Protein AF-0000000077553748 (afdb_homodimer)

Structure (mmCIF, N/CA/C/O backbone):
data_AF-0000000077553748-model_v1
#
loop_
_entity.id
_entity.type
_entity.pdbx_description
1 polymer '(pine wood nematode) hypothetical protein'
#
loop_
_atom_site.group_PDB
_atom_site.id
_atom_site.type_symbol
_atom_site.label_atom_id
_atom_site.label_alt_id
_atom_site.label_comp_id
_atom_site.label_asym_id
_atom_site.label_entity_id
_atom_site.label_seq_id
_atom_site.pdbx_PDB_ins_code
_atom_site.Cartn_x
_atom_site.Cartn_y
_atom_site.Cartn_z
_atom_site.occupancy
_atom_site.B_iso_or_equiv
_atom_site.auth_seq_id
_atom_site.auth_comp_id
_atom_site.auth_asym_id
_atom_site.auth_atom_id
_atom_site.pdbx_PDB_model_num
ATOM 1 N N . MET A 1 1 ? 9.398 33.5 -36.344 1 28.72 1 MET A N 1
ATOM 2 C CA . MET A 1 1 ? 8.984 33.25 -34.969 1 28.72 1 MET A CA 1
ATOM 3 C C . MET A 1 1 ? 9 31.734 -34.688 1 28.72 1 MET A C 1
ATOM 5 O O . MET A 1 1 ? 8.164 31 -35.188 1 28.72 1 MET A O 1
ATOM 9 N N . ASN A 1 2 ? 10.195 31.047 -34.375 1 30.33 2 ASN A N 1
ATOM 10 C CA . ASN A 1 2 ? 10.672 29.672 -34.406 1 30.33 2 ASN A CA 1
ATOM 11 C C . ASN A 1 2 ? 10.164 28.875 -33.188 1 30.33 2 ASN A C 1
ATOM 13 O O . ASN A 1 2 ? 10.5 29.188 -32.062 1 30.33 2 ASN A O 1
ATOM 17 N N . THR A 1 3 ? 8.93 28.266 -33.25 1 31.52 3 THR A N 1
ATOM 18 C CA . THR A 1 3 ? 8.219 27.453 -32.281 1 31.52 3 THR A CA 1
ATOM 19 C C . THR A 1 3 ? 9.031 26.219 -31.906 1 31.52 3 THR A C 1
ATOM 21 O O . THR A 1 3 ? 9.203 25.312 -32.719 1 31.52 3 THR A O 1
ATOM 24 N N . LYS A 1 4 ? 10.086 26.234 -31.047 1 33.62 4 LYS A N 1
ATOM 25 C CA . LYS A 1 4 ? 10.859 25.094 -30.578 1 33.62 4 LYS A CA 1
ATOM 26 C C . LYS A 1 4 ? 9.984 24.141 -29.781 1 33.62 4 LYS A C 1
ATOM 28 O O . LYS A 1 4 ? 9.391 24.531 -28.766 1 33.62 4 LYS A O 1
ATOM 33 N N . LEU A 1 5 ? 9.461 23.031 -30.359 1 33.09 5 LEU A N 1
ATOM 34 C CA . LEU A 1 5 ? 8.734 21.891 -29.812 1 33.09 5 LEU A CA 1
ATOM 35 C C . LEU A 1 5 ? 9.547 21.203 -28.719 1 33.09 5 LEU A C 1
ATOM 37 O O . LEU A 1 5 ? 10.664 20.75 -28.953 1 33.09 5 LEU A O 1
ATOM 41 N N . PHE A 1 6 ? 9.469 21.578 -27.484 1 36.97 6 PHE A N 1
ATOM 42 C CA . PHE A 1 6 ? 10.078 20.906 -26.344 1 36.97 6 PHE A CA 1
ATOM 43 C C . PHE A 1 6 ? 9.594 19.469 -26.25 1 36.97 6 PHE A C 1
ATOM 45 O O . PHE A 1 6 ? 8.406 19.219 -26.062 1 36.97 6 PHE A O 1
ATOM 52 N N . ILE A 1 7 ? 10.281 18.469 -26.844 1 31.3 7 ILE A N 1
ATOM 53 C CA . ILE A 1 7 ? 10.094 17.016 -26.781 1 31.3 7 ILE A CA 1
ATOM 54 C C . ILE A 1 7 ? 10.289 16.547 -25.344 1 31.3 7 ILE A C 1
ATOM 56 O O . ILE A 1 7 ? 11.352 16.75 -24.75 1 31.3 7 ILE A O 1
ATOM 60 N N . PHE A 1 8 ? 9.25 16.484 -24.484 1 34.19 8 PHE A N 1
ATOM 61 C CA . PHE A 1 8 ? 9.188 15.852 -23.172 1 34.19 8 PHE A CA 1
ATOM 62 C C . PHE A 1 8 ? 9.641 14.398 -23.266 1 34.19 8 PHE A C 1
ATOM 64 O O . PHE A 1 8 ? 8.969 13.57 -23.875 1 34.19 8 PHE A O 1
ATOM 71 N N . LEU A 1 9 ? 10.93 14.094 -23.125 1 29.2 9 LEU A N 1
ATOM 72 C CA . LEU A 1 9 ? 11.523 12.766 -23.016 1 29.2 9 LEU A CA 1
ATOM 73 C C . LEU A 1 9 ? 11.023 12.055 -21.766 1 29.2 9 LEU A C 1
ATOM 75 O O . LEU A 1 9 ? 11.32 12.484 -20.641 1 29.2 9 LEU A O 1
ATOM 79 N N . PHE A 1 10 ? 9.828 11.461 -21.734 1 34.25 10 PHE A N 1
ATOM 80 C CA . PHE A 1 10 ? 9.359 10.477 -20.766 1 34.25 10 PHE A CA 1
ATOM 81 C C . PHE A 1 10 ? 10.398 9.383 -20.547 1 34.25 10 PHE A C 1
ATOM 83 O O . PHE A 1 10 ? 10.641 8.57 -21.453 1 34.25 10 PHE A O 1
ATOM 90 N N . LEU A 1 11 ? 11.414 9.672 -19.828 1 30.89 11 LEU A N 1
ATOM 91 C CA . LEU A 1 11 ? 12.297 8.594 -19.391 1 30.89 11 LEU A CA 1
ATOM 92 C C . LEU A 1 11 ? 11.523 7.492 -18.688 1 30.89 11 LEU A C 1
ATOM 94 O O . LEU A 1 11 ? 11.031 7.695 -17.578 1 30.89 11 LEU A O 1
ATOM 98 N N . CYS A 1 12 ? 10.734 6.68 -19.344 1 32.47 12 CYS A N 1
ATOM 99 C CA . CYS A 1 12 ? 10.281 5.375 -18.875 1 32.47 12 CYS A CA 1
ATOM 100 C C . CYS A 1 12 ? 11.422 4.617 -18.203 1 32.47 12 CYS A C 1
ATOM 102 O O . CYS A 1 12 ? 12.43 4.301 -18.844 1 32.47 12 CYS A O 1
ATOM 104 N N . LEU A 1 13 ? 11.633 4.973 -17 1 35.5 13 LEU A N 1
ATOM 105 C CA . LEU A 1 13 ? 12.484 4.031 -16.281 1 35.5 13 LEU A CA 1
ATOM 106 C C . LEU A 1 13 ? 12.109 2.594 -16.609 1 35.5 13 LEU A C 1
ATOM 108 O O . LEU A 1 13 ? 11.086 2.086 -16.141 1 35.5 13 LEU A O 1
ATOM 112 N N . SER A 1 14 ? 12.258 2.262 -17.828 1 33.38 14 SER A N 1
ATOM 113 C CA . SER A 1 14 ? 12.305 0.847 -18.188 1 33.38 14 SER A CA 1
ATOM 114 C C . SER A 1 14 ? 13.289 0.09 -17.297 1 33.38 14 SER A C 1
ATOM 116 O O . SER A 1 14 ? 14.492 0.371 -17.328 1 33.38 14 SER A O 1
ATOM 118 N N . CYS A 1 15 ? 12.906 -0.281 -16.094 1 35.41 15 CYS A N 1
ATOM 119 C CA . CYS A 1 15 ? 13.68 -1.382 -15.531 1 35.41 15 CYS A CA 1
ATOM 120 C C . CYS A 1 15 ? 13.969 -2.439 -16.594 1 35.41 15 CYS A C 1
ATOM 122 O O . CYS A 1 15 ? 13.086 -3.209 -16.953 1 35.41 15 CYS A O 1
ATOM 124 N N . THR A 1 16 ? 14.82 -2.029 -17.547 1 36.72 16 THR A N 1
ATOM 125 C CA . THR A 1 16 ? 15.312 -3.051 -18.469 1 36.72 16 THR A CA 1
ATOM 126 C C . THR A 1 16 ? 16.047 -4.148 -17.703 1 36.72 16 THR A C 1
ATOM 128 O O . THR A 1 16 ? 17.141 -3.922 -17.188 1 36.72 16 THR A O 1
ATOM 131 N N . ILE A 1 17 ? 15.398 -5.039 -17.062 1 35.12 17 ILE A N 1
ATOM 132 C CA . ILE A 1 17 ? 15.992 -6.316 -16.688 1 35.12 17 ILE A CA 1
ATOM 133 C C . ILE A 1 17 ? 16.609 -6.984 -17.922 1 35.12 17 ILE A C 1
ATOM 135 O O . ILE A 1 17 ? 15.898 -7.324 -18.859 1 35.12 17 ILE A O 1
ATOM 139 N N . SER A 1 18 ? 17.812 -6.531 -18.328 1 33.94 18 SER A N 1
ATOM 140 C CA . SER A 1 18 ? 18.547 -7.289 -19.328 1 33.94 18 SER A CA 1
ATOM 141 C C . SER A 1 18 ? 18.797 -8.719 -18.875 1 33.94 18 SER A C 1
ATOM 143 O O . SER A 1 18 ? 19.719 -8.977 -18.078 1 33.94 18 SER A O 1
ATOM 145 N N . GLY A 1 19 ? 17.859 -9.461 -18.531 1 33.28 19 GLY A N 1
ATOM 146 C CA . GLY A 1 19 ? 18.141 -10.883 -18.406 1 33.28 19 GLY A CA 1
ATOM 147 C C . GLY A 1 19 ? 18.688 -11.5 -19.672 1 33.28 19 GLY A C 1
ATOM 148 O O . GLY A 1 19 ? 18.234 -11.195 -20.781 1 33.28 19 GLY A O 1
ATOM 149 N N . SER A 1 20 ? 20.047 -11.789 -19.734 1 35.53 20 SER A N 1
ATOM 150 C CA . SER A 1 20 ? 20.547 -12.711 -20.734 1 35.53 20 SER A CA 1
ATOM 151 C C . SER A 1 20 ? 19.531 -13.797 -21.062 1 35.53 20 SER A C 1
ATOM 153 O O . SER A 1 20 ? 19.047 -14.484 -20.156 1 35.53 20 SER A O 1
ATOM 155 N N . LEU A 1 21 ? 18.828 -13.586 -22.141 1 36.28 21 LEU A N 1
ATOM 156 C CA . LEU A 1 21 ? 18.062 -14.664 -22.75 1 36.28 21 LEU A CA 1
ATOM 157 C C . LEU A 1 21 ? 18.953 -15.891 -22.969 1 36.28 21 LEU A C 1
ATOM 159 O O . LEU A 1 21 ? 19.672 -15.969 -23.969 1 36.28 21 LEU A O 1
ATOM 163 N N . GLU A 1 22 ? 19.781 -16.312 -22.047 1 37.59 22 GLU A N 1
ATOM 164 C CA . GLU A 1 22 ? 20.234 -17.672 -22.344 1 37.59 22 GLU A CA 1
ATOM 165 C C . GLU A 1 22 ? 19.094 -18.516 -22.938 1 37.59 22 GLU A C 1
ATOM 167 O O . GLU A 1 22 ? 17.984 -18.531 -22.406 1 37.59 22 GLU A O 1
ATOM 172 N N . LEU A 1 23 ? 19.156 -18.719 -24.172 1 35 23 LEU A N 1
ATOM 173 C CA . LEU A 1 23 ? 18.375 -19.75 -24.859 1 35 23 LEU A CA 1
ATOM 174 C C . LEU A 1 23 ? 18.25 -21 -24 1 35 23 LEU A C 1
ATOM 176 O O . LEU A 1 23 ? 19.219 -21.75 -23.859 1 35 23 LEU A O 1
ATOM 180 N N . ALA A 1 24 ? 17.531 -20.922 -22.906 1 39.31 24 ALA A N 1
ATOM 181 C CA . ALA A 1 24 ? 17.203 -22.203 -22.281 1 39.31 24 ALA A CA 1
ATOM 182 C C . ALA A 1 24 ? 16.938 -23.281 -23.328 1 39.31 24 ALA A C 1
ATOM 184 O O . ALA A 1 24 ? 16.219 -23.047 -24.297 1 39.31 24 ALA A O 1
ATOM 185 N N . SER A 1 25 ? 17.797 -24.188 -23.547 1 41.03 25 SER A N 1
ATOM 186 C CA . SER A 1 25 ? 17.5 -25.375 -24.328 1 41.03 25 SER A CA 1
ATOM 187 C C . SER A 1 25 ? 16.047 -25.797 -24.156 1 41.03 25 SER A C 1
ATOM 189 O O . SER A 1 25 ? 15.453 -25.609 -23.094 1 41.03 25 SER A O 1
ATOM 191 N N . ASN A 1 26 ? 15.234 -25.969 -25.25 1 45.41 26 ASN A N 1
ATOM 192 C CA . ASN A 1 26 ? 13.883 -26.453 -25.484 1 45.41 26 ASN A CA 1
ATOM 193 C C . ASN A 1 26 ? 13.492 -27.516 -24.453 1 45.41 26 ASN A C 1
ATOM 195 O O . ASN A 1 26 ? 12.312 -27.812 -24.281 1 45.41 26 ASN A O 1
ATOM 199 N N . ASP A 1 27 ? 14.523 -28.188 -23.797 1 49.06 27 ASP A N 1
ATOM 200 C CA . ASP A 1 27 ? 14.227 -29.391 -23.047 1 49.06 27 ASP A CA 1
ATOM 201 C C . ASP A 1 27 ? 14.156 -29.109 -21.547 1 49.06 27 ASP A C 1
ATOM 203 O O . ASP A 1 27 ? 14.047 -30.031 -20.734 1 49.06 27 ASP A O 1
ATOM 207 N N . ASP A 1 28 ? 14.484 -28 -21.078 1 58.56 28 ASP A N 1
ATOM 208 C CA . ASP A 1 28 ? 14.555 -27.859 -19.625 1 58.56 28 ASP A CA 1
ATOM 209 C C . ASP A 1 28 ? 13.164 -27.781 -19.016 1 58.56 28 ASP A C 1
ATOM 211 O O . ASP A 1 28 ? 12.258 -27.188 -19.594 1 58.56 28 ASP A O 1
ATOM 215 N N . PRO A 1 29 ? 12.945 -28.656 -18.016 1 66.25 29 PRO A N 1
ATOM 216 C CA . PRO A 1 29 ? 11.633 -28.703 -17.359 1 66.25 29 PRO A CA 1
ATOM 217 C C . PRO A 1 29 ? 11.141 -27.328 -16.938 1 66.25 29 PRO A C 1
ATOM 219 O O . PRO A 1 29 ? 11.906 -26.531 -16.375 1 66.25 29 PRO A O 1
ATOM 222 N N . VAL A 1 30 ? 10.016 -27 -17.531 1 85.31 30 VAL A N 1
ATOM 223 C CA . VAL A 1 30 ? 9.359 -25.719 -17.266 1 85.31 30 VAL A CA 1
ATOM 224 C C . VAL A 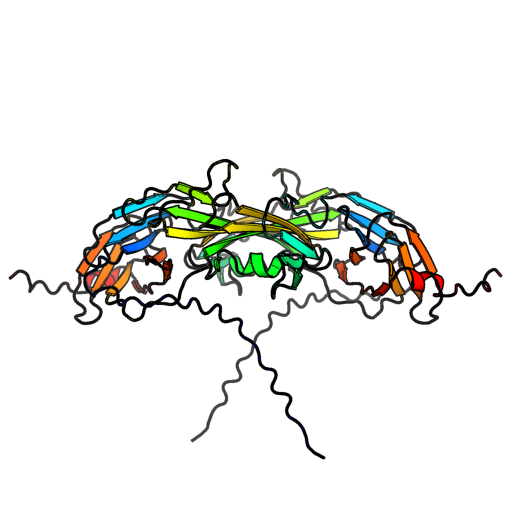1 30 ? 8.398 -25.875 -16.078 1 85.31 30 VAL A C 1
ATOM 226 O O . VAL A 1 30 ? 7.516 -26.734 -16.094 1 85.31 30 VAL A O 1
ATOM 229 N N . THR A 1 31 ? 8.688 -25.25 -15 1 92.06 31 THR A N 1
ATOM 230 C CA . THR A 1 31 ? 7.836 -25.328 -13.82 1 92.06 31 THR A CA 1
ATOM 231 C C . THR A 1 31 ? 6.727 -24.281 -13.883 1 92.06 31 THR A C 1
ATOM 233 O O . THR A 1 31 ? 6.996 -23.094 -14.117 1 92.06 31 THR A O 1
ATOM 236 N N . MET A 1 32 ? 5.523 -24.781 -13.727 1 94.81 32 MET A N 1
ATOM 237 C CA . MET A 1 32 ? 4.355 -23.906 -13.648 1 94.81 32 MET A CA 1
ATOM 238 C C . MET A 1 32 ? 3.793 -23.891 -12.234 1 94.81 32 MET A C 1
ATOM 240 O O . MET A 1 32 ? 3.719 -24.922 -11.57 1 94.81 32 MET A O 1
ATOM 244 N N . LEU A 1 33 ? 3.408 -22.719 -11.812 1 94.75 33 LEU A N 1
ATOM 245 C CA . LEU A 1 33 ? 2.773 -22.562 -10.516 1 94.75 33 LEU A CA 1
ATOM 246 C C . LEU A 1 33 ? 1.265 -22.406 -10.656 1 94.75 33 LEU A C 1
ATOM 248 O O . LEU A 1 33 ? 0.799 -21.594 -11.469 1 94.75 33 LEU A O 1
ATOM 252 N N . VAL A 1 34 ? 0.547 -23.203 -9.883 1 94.88 34 VAL A N 1
ATOM 253 C CA . VAL A 1 34 ? -0.91 -23.125 -9.852 1 94.88 34 VAL A CA 1
ATOM 254 C C . VAL A 1 34 ? -1.371 -22.547 -8.516 1 94.88 34 VAL A C 1
ATOM 256 O O . VAL A 1 34 ? -1.124 -23.141 -7.461 1 94.88 34 VAL A O 1
ATOM 259 N N . SER A 1 35 ? -1.965 -21.422 -8.578 1 93.38 35 SER A N 1
ATOM 260 C CA . SER A 1 35 ? -2.545 -20.828 -7.383 1 93.38 35 SER A CA 1
ATOM 261 C C . SER A 1 35 ? -4.027 -21.156 -7.262 1 93.38 35 SER A C 1
ATOM 263 O O . SER A 1 35 ? -4.793 -20.969 -8.211 1 93.38 35 SER A O 1
ATOM 265 N N . THR A 1 36 ? -4.395 -21.625 -6.09 1 93.5 36 THR A N 1
ATOM 266 C CA . THR A 1 36 ? -5.793 -21.984 -5.883 1 93.5 36 THR A CA 1
ATOM 267 C C . THR A 1 36 ? -6.41 -21.125 -4.785 1 93.5 36 THR A C 1
ATOM 269 O O . THR A 1 36 ? -5.695 -20.5 -3.992 1 93.5 36 THR A O 1
ATOM 272 N N . LEU A 1 37 ? -7.684 -21.094 -4.762 1 91.38 37 LEU A N 1
ATOM 273 C CA . LEU A 1 37 ? -8.453 -20.203 -3.895 1 91.38 37 LEU A CA 1
ATOM 274 C C . LEU A 1 37 ? -8.148 -20.484 -2.426 1 91.38 37 LEU A C 1
ATOM 276 O O . LEU A 1 37 ? -8.133 -19.562 -1.604 1 91.38 37 LEU A O 1
ATOM 280 N N . ASP A 1 38 ? -7.891 -21.703 -2.096 1 91.38 38 ASP A N 1
ATOM 281 C CA . ASP A 1 38 ? -7.688 -22.094 -0.706 1 91.38 38 ASP A CA 1
ATOM 282 C C . ASP A 1 38 ? -6.297 -21.688 -0.218 1 91.38 38 ASP A C 1
ATOM 284 O O . ASP A 1 38 ? -5.941 -21.938 0.937 1 91.38 38 ASP A O 1
ATOM 288 N N . GLY A 1 39 ? -5.465 -21.156 -1.096 1 92.88 39 GLY A N 1
ATOM 289 C CA . GLY A 1 39 ? -4.219 -20.562 -0.641 1 92.88 39 GLY A CA 1
ATOM 290 C C . GLY A 1 39 ? -3 -21.391 -1 1 92.88 39 GLY A C 1
ATOM 291 O O . GLY A 1 39 ? -1.886 -21.078 -0.568 1 92.88 39 GLY A O 1
ATOM 292 N N . TYR A 1 40 ? -3.238 -22.422 -1.783 1 93.44 40 TYR A N 1
ATOM 293 C CA . TYR A 1 40 ? -2.09 -23.219 -2.188 1 93.44 40 TYR A CA 1
ATOM 294 C C . TYR A 1 40 ? -1.414 -22.625 -3.416 1 93.44 40 TYR A C 1
ATOM 296 O O . TYR A 1 40 ? -2.088 -22.141 -4.332 1 93.44 40 TYR A O 1
ATOM 304 N N . LEU A 1 41 ? -0.128 -22.688 -3.371 1 93.19 41 LEU A N 1
ATOM 305 C CA . LEU A 1 41 ? 0.729 -22.531 -4.543 1 93.19 41 LEU A CA 1
ATOM 306 C C . LEU A 1 41 ? 1.43 -23.844 -4.875 1 93.19 41 LEU A C 1
ATOM 308 O O . LEU A 1 41 ? 2.33 -24.266 -4.152 1 93.19 41 LEU A O 1
ATOM 312 N N . THR A 1 42 ? 1.006 -24.469 -5.934 1 95.44 42 THR A N 1
ATOM 313 C 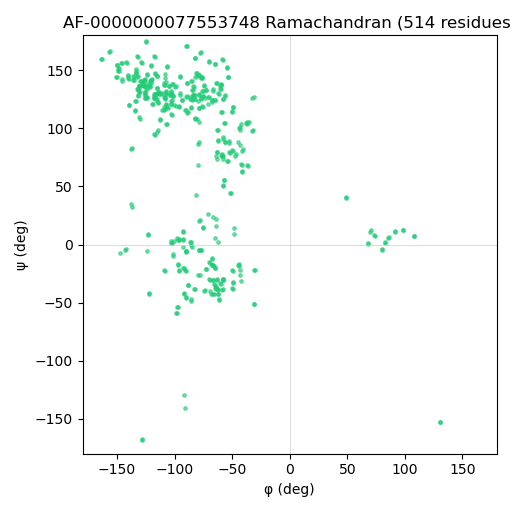CA . THR A 1 42 ? 1.511 -25.797 -6.293 1 95.44 42 THR A CA 1
ATOM 314 C C . THR A 1 42 ? 2.412 -25.719 -7.52 1 95.44 42 THR A C 1
ATOM 316 O O . THR A 1 42 ? 2.021 -25.156 -8.547 1 95.44 42 THR A O 1
ATOM 319 N N . ALA A 1 43 ? 3.562 -26.219 -7.367 1 95.62 43 ALA A N 1
ATOM 320 C CA . ALA A 1 43 ? 4.477 -26.297 -8.508 1 95.62 43 ALA A CA 1
ATOM 321 C C . ALA A 1 43 ? 4.285 -27.609 -9.273 1 95.62 43 ALA A C 1
ATOM 323 O O . ALA A 1 43 ? 4.324 -28.688 -8.688 1 95.62 43 ALA A O 1
ATOM 324 N N . VAL A 1 44 ? 4.086 -27.469 -10.586 1 95.81 44 VAL A N 1
ATOM 325 C CA . VAL A 1 44 ? 3.873 -28.625 -11.445 1 95.81 44 VAL A CA 1
ATOM 326 C C . VAL A 1 44 ? 4.758 -28.531 -12.688 1 95.81 44 VAL A C 1
ATOM 328 O O . VAL A 1 44 ? 5.059 -27.422 -13.148 1 95.81 44 VAL A O 1
ATOM 331 N N . ASP A 1 45 ? 5.199 -29.656 -13.086 1 94.5 45 ASP A N 1
ATOM 332 C CA . ASP A 1 45 ? 5.84 -29.688 -14.398 1 94.5 45 ASP A CA 1
ATOM 333 C C . ASP A 1 45 ? 4.844 -29.359 -15.508 1 94.5 45 ASP A C 1
ATOM 335 O O . ASP A 1 45 ? 3.818 -30.016 -15.656 1 94.5 45 ASP A O 1
ATOM 339 N N . ALA A 1 46 ? 5.125 -28.391 -16.297 1 93.19 46 ALA A N 1
ATOM 340 C CA . ALA A 1 46 ? 4.164 -27.891 -17.266 1 93.19 46 ALA A CA 1
ATOM 341 C C . ALA A 1 46 ? 3.869 -28.922 -18.344 1 93.19 46 ALA A C 1
ATOM 343 O O . ALA A 1 46 ? 2.762 -28.969 -18.891 1 93.19 46 ALA A O 1
ATOM 344 N N . LYS A 1 47 ? 4.82 -29.734 -18.641 1 92.12 47 LYS A N 1
ATOM 345 C CA . LYS A 1 47 ? 4.684 -30.703 -19.719 1 92.12 47 LYS A CA 1
ATOM 346 C C . LYS A 1 47 ? 3.941 -31.953 -19.25 1 92.12 47 LYS A C 1
ATOM 348 O O . LYS A 1 47 ? 3.088 -32.469 -19.953 1 92.12 47 LYS A O 1
ATOM 353 N N . THR A 1 48 ? 4.191 -32.375 -18.047 1 93.69 48 THR A N 1
ATOM 354 C CA . THR A 1 48 ? 3.693 -33.656 -17.609 1 93.69 48 THR A CA 1
ATOM 355 C C . THR A 1 48 ? 2.568 -33.5 -16.594 1 93.69 48 THR A C 1
ATOM 357 O O . THR A 1 48 ? 1.809 -34.438 -16.344 1 93.69 48 THR A O 1
ATOM 360 N N . GLY A 1 49 ? 2.555 -32.375 -15.969 1 94.25 49 GLY A N 1
ATOM 361 C CA . GLY A 1 49 ? 1.555 -32.156 -14.93 1 94.25 49 GLY A CA 1
ATOM 362 C C . GLY A 1 49 ? 1.966 -32.75 -13.586 1 94.25 49 GLY A C 1
ATOM 363 O O . GLY A 1 49 ? 1.218 -32.656 -12.609 1 94.25 49 GLY A O 1
ATOM 364 N N . ARG A 1 50 ? 3.123 -33.312 -13.523 1 94.94 50 ARG A N 1
ATOM 365 C CA . ARG A 1 50 ? 3.594 -33.875 -12.266 1 94.94 50 ARG A CA 1
ATOM 366 C C . ARG A 1 50 ? 3.838 -32.812 -11.227 1 94.94 50 ARG A C 1
ATOM 368 O O . ARG A 1 50 ? 4.484 -31.797 -11.516 1 94.94 50 ARG A O 1
ATOM 375 N N . GLU A 1 51 ? 3.344 -33 -10 1 95.31 51 GLU A N 1
ATOM 376 C CA . GLU A 1 51 ? 3.525 -32.062 -8.914 1 95.31 51 GLU A CA 1
ATOM 377 C C . GLU A 1 51 ? 4.938 -32.125 -8.344 1 95.31 51 GLU A C 1
ATOM 379 O O . GLU A 1 51 ? 5.445 -33.219 -8.062 1 95.31 51 GLU A O 1
ATOM 384 N N . LYS A 1 52 ? 5.551 -31.078 -8.172 1 93.5 52 LYS A N 1
ATOM 385 C CA . LYS A 1 52 ? 6.891 -30.984 -7.598 1 93.5 52 LYS A CA 1
ATOM 386 C C . LYS A 1 52 ? 6.828 -30.656 -6.109 1 93.5 52 LYS A C 1
ATOM 388 O O . LYS A 1 52 ? 7.414 -31.344 -5.285 1 93.5 52 LYS A O 1
ATOM 393 N N . TRP A 1 53 ? 6.176 -29.641 -5.742 1 93 53 TRP A N 1
ATOM 394 C CA . TRP A 1 53 ? 6.012 -29.203 -4.359 1 93 53 TRP A CA 1
ATOM 395 C C . TRP A 1 53 ? 4.762 -28.328 -4.211 1 93 53 TRP A C 1
ATOM 397 O O . TRP A 1 53 ? 4.164 -27.922 -5.207 1 93 53 TRP A O 1
ATOM 407 N N . ARG A 1 54 ? 4.391 -28.141 -2.986 1 92.81 54 ARG A N 1
ATOM 408 C CA . ARG A 1 54 ? 3.254 -27.281 -2.646 1 92.81 54 ARG A CA 1
ATOM 409 C C . ARG A 1 54 ? 3.584 -26.375 -1.465 1 92.81 54 ARG A C 1
ATOM 411 O O . ARG A 1 54 ? 4.281 -26.797 -0.536 1 92.81 54 ARG A O 1
ATOM 418 N N . TYR A 1 55 ? 3.094 -25.266 -1.619 1 90.56 55 TYR A N 1
ATOM 419 C CA . TYR A 1 55 ? 3.225 -24.25 -0.581 1 90.56 55 TYR A CA 1
ATOM 420 C C . TYR A 1 55 ? 1.859 -23.703 -0.181 1 90.56 55 TYR A C 1
ATOM 422 O O . TYR A 1 55 ? 1.055 -23.328 -1.04 1 90.56 55 TYR A O 1
ATOM 430 N N . LYS A 1 56 ? 1.604 -23.641 1.17 1 90.62 56 LYS A N 1
ATOM 431 C CA . LYS A 1 56 ? 0.286 -23.234 1.645 1 90.62 56 LYS A CA 1
ATOM 432 C C . LYS A 1 56 ? 0.368 -21.922 2.43 1 90.62 56 LYS A C 1
ATOM 434 O O . LYS A 1 56 ? 1.229 -21.766 3.299 1 90.62 56 LYS A O 1
ATOM 439 N N . GLU A 1 57 ? -0.505 -21.047 1.995 1 84.94 57 GLU A N 1
ATOM 440 C CA . GLU A 1 57 ? -0.721 -19.797 2.725 1 84.94 57 GLU A CA 1
ATOM 441 C C . GLU A 1 57 ? -2.203 -19.578 3.018 1 84.94 57 GLU A C 1
ATOM 443 O O . GLU A 1 57 ? -2.994 -20.531 2.98 1 84.94 57 GLU A O 1
ATOM 448 N N . SER A 1 58 ? -2.514 -18.312 3.463 1 87.88 58 SER A N 1
ATOM 449 C CA . SER A 1 58 ? -3.914 -17.969 3.674 1 87.88 58 SER A CA 1
ATOM 450 C C . SER A 1 58 ? -4.695 -17.984 2.363 1 87.88 58 SER A C 1
ATOM 452 O O . SER A 1 58 ? -4.109 -17.859 1.286 1 87.88 58 SER A O 1
ATOM 454 N N . PRO A 1 59 ? -5.992 -18.203 2.525 1 90.94 59 PRO A N 1
ATOM 455 C CA . PRO A 1 59 ? -6.797 -18.125 1.303 1 90.94 59 PRO A CA 1
ATOM 456 C C . PRO A 1 59 ? -6.613 -16.812 0.554 1 90.94 59 PRO A C 1
ATOM 458 O O . PRO A 1 59 ? -6.297 -15.789 1.166 1 90.94 59 PRO A O 1
ATOM 461 N N . ILE A 1 60 ? -6.809 -16.891 -0.738 1 91.19 60 ILE A N 1
ATOM 462 C CA . ILE A 1 60 ? -6.547 -15.766 -1.623 1 91.19 60 ILE A CA 1
ATOM 463 C C . ILE A 1 60 ? -7.469 -14.602 -1.26 1 91.19 60 ILE A C 1
ATOM 465 O O . ILE A 1 60 ? -7.059 -13.438 -1.312 1 91.19 60 ILE A O 1
ATOM 469 N N . VAL A 1 61 ? -8.656 -14.961 -0.937 1 90.25 61 VAL A N 1
ATOM 470 C CA . VAL A 1 61 ? -9.586 -13.93 -0.512 1 90.25 61 VAL A CA 1
ATOM 471 C C . VAL A 1 61 ? -10.273 -14.352 0.786 1 90.25 61 VAL A C 1
ATOM 473 O O . VAL A 1 61 ? -10.609 -15.523 0.964 1 90.25 61 VAL A O 1
ATOM 476 N N . GLU A 1 62 ? -10.312 -13.398 1.644 1 82.75 62 GLU A N 1
ATOM 477 C CA . GLU A 1 62 ? -11.086 -13.57 2.869 1 82.75 62 GLU A CA 1
ATOM 478 C C . GLU A 1 62 ? -11.938 -12.336 3.162 1 82.75 62 GLU A C 1
ATOM 480 O O . GLU A 1 62 ? -11.438 -11.211 3.104 1 82.75 62 GLU A O 1
ATOM 485 N N . SER A 1 63 ? -13.258 -12.562 3.125 1 74.31 63 SER A N 1
ATOM 486 C CA . SER A 1 63 ? -14.156 -11.492 3.537 1 74.31 63 SER A CA 1
ATOM 487 C C . SER A 1 63 ? -15.188 -11.992 4.547 1 74.31 63 SER A C 1
ATOM 489 O O . SER A 1 63 ? -15.836 -13.016 4.328 1 74.31 63 SER A O 1
ATOM 491 N N . PRO A 1 64 ? -15 -11.531 5.93 1 60.78 64 PRO A N 1
ATOM 492 C CA . PRO A 1 64 ? -16.031 -12.023 6.848 1 60.78 64 PRO A CA 1
ATOM 493 C C . PRO A 1 64 ? -17.453 -11.789 6.328 1 60.78 64 PRO A C 1
ATOM 495 O O . PRO A 1 64 ? -17.703 -10.781 5.668 1 60.78 64 PRO A O 1
ATOM 498 N N . HIS A 1 65 ? -18.156 -12.805 6.039 1 54.78 65 HIS A N 1
ATOM 499 C CA . HIS A 1 65 ? -19.547 -12.812 5.598 1 54.78 65 HIS A CA 1
ATOM 500 C C . HIS A 1 65 ? -20.469 -12.266 6.68 1 54.78 65 HIS A C 1
ATOM 502 O O . HIS A 1 65 ? -21.672 -12.539 6.672 1 54.78 65 HIS A O 1
ATOM 508 N N . LYS A 1 66 ? -20.031 -11.492 7.617 1 51.03 66 LYS A N 1
ATOM 509 C CA . LYS A 1 66 ? -21.203 -11.18 8.43 1 51.03 66 LYS A CA 1
ATOM 510 C C . LYS A 1 66 ? -22.234 -10.383 7.625 1 51.03 66 LYS A C 1
ATOM 512 O O . LYS A 1 66 ? -22.016 -9.211 7.316 1 51.03 66 LYS A O 1
ATOM 517 N N . VAL A 1 67 ? -22.891 -11.062 6.816 1 47.62 67 VAL A N 1
ATOM 518 C CA . VAL A 1 67 ? -24.031 -10.57 6.043 1 47.62 67 VAL A CA 1
ATOM 519 C C . VAL A 1 67 ? -25 -9.828 6.965 1 47.62 67 VAL A C 1
ATOM 521 O O . VAL A 1 67 ? -26.172 -9.641 6.621 1 47.62 67 VAL A O 1
ATOM 524 N N . ARG A 1 68 ? -24.656 -9.57 8.188 1 49.25 68 ARG A N 1
ATOM 525 C CA . ARG A 1 68 ? -25.828 -8.938 8.805 1 49.25 68 ARG A CA 1
ATOM 526 C C . ARG A 1 68 ? -26.125 -7.594 8.156 1 49.25 68 ARG A C 1
ATOM 528 O O . ARG A 1 68 ? -26.984 -6.844 8.641 1 49.25 68 ARG A O 1
ATOM 535 N N . GLN A 1 69 ? -25.344 -7.352 7.125 1 56.62 69 GLN A N 1
ATOM 536 C CA . GLN A 1 69 ? -25.5 -5.957 6.723 1 56.62 69 GLN A CA 1
ATOM 537 C C . GLN A 1 69 ? -26.266 -5.848 5.406 1 56.62 69 GLN A C 1
ATOM 539 O O . GLN A 1 69 ? -26.328 -6.805 4.637 1 56.62 69 GLN A O 1
ATOM 544 N N . ASP A 1 70 ? -27.094 -4.855 5.254 1 63.62 70 ASP A N 1
ATOM 545 C CA . ASP A 1 70 ? -27.859 -4.461 4.078 1 63.62 70 ASP A CA 1
ATOM 546 C C . ASP A 1 70 ? -27 -4.508 2.816 1 63.62 70 ASP A C 1
ATOM 548 O O . ASP A 1 70 ? -27.516 -4.539 1.702 1 63.62 70 ASP A O 1
ATOM 552 N N . PHE A 1 71 ? -25.656 -4.539 3.029 1 67.88 71 PHE A N 1
ATOM 553 C CA . PHE A 1 71 ? -24.812 -4.648 1.851 1 67.88 71 PHE A CA 1
ATOM 554 C C . PHE A 1 71 ? -23.562 -5.477 2.154 1 67.88 71 PHE A C 1
ATOM 556 O O . PHE A 1 71 ? -23.188 -5.617 3.314 1 67.88 71 PHE A O 1
ATOM 563 N N . SER A 1 72 ? -23.156 -6.273 1.19 1 75.75 72 SER A N 1
ATOM 564 C CA . SER A 1 72 ? -21.906 -7.023 1.294 1 75.75 72 SER A CA 1
ATOM 565 C C . SER A 1 72 ? -21.078 -6.895 0.021 1 75.75 72 SER A C 1
ATOM 567 O O . SER A 1 72 ? -21.578 -6.43 -1.007 1 75.75 72 SER A O 1
ATOM 569 N N . PHE A 1 73 ? -19.859 -7.203 0.172 1 79 73 PHE A N 1
ATOM 570 C CA . PHE A 1 73 ? -18.969 -7.168 -0.984 1 79 73 PHE A CA 1
ATOM 571 C C . PHE A 1 73 ? -18.375 -8.539 -1.244 1 79 73 PHE A C 1
ATOM 573 O O . PHE A 1 73 ? -18.047 -9.273 -0.305 1 79 73 PHE A O 1
ATOM 580 N N . ILE A 1 74 ? -18.25 -8.844 -2.496 1 82.75 74 ILE A N 1
ATOM 581 C CA . ILE A 1 74 ? -17.641 -10.102 -2.916 1 82.75 74 ILE A CA 1
ATOM 582 C C . ILE A 1 74 ? -16.406 -9.805 -3.768 1 82.75 74 ILE A C 1
ATOM 584 O O . ILE A 1 74 ? -16.5 -9.188 -4.828 1 82.75 74 ILE A O 1
ATOM 588 N N . PRO A 1 75 ? -15.336 -10.273 -3.32 1 87.5 75 PRO A N 1
ATOM 589 C CA . PRO A 1 75 ? -14.125 -10.047 -4.113 1 87.5 75 PRO A CA 1
ATOM 590 C C . PRO A 1 75 ? -13.883 -11.141 -5.145 1 87.5 75 PRO A C 1
ATOM 592 O O . PRO A 1 75 ? -14.18 -12.312 -4.891 1 87.5 75 PRO A O 1
ATOM 595 N N . ASN A 1 76 ? -13.469 -10.781 -6.324 1 87.31 76 ASN A N 1
ATOM 596 C CA . ASN A 1 76 ? -12.922 -11.695 -7.312 1 87.31 76 ASN A CA 1
ATOM 597 C C . ASN A 1 76 ? -11.5 -12.117 -6.965 1 87.31 76 ASN A C 1
ATOM 599 O O . ASN A 1 76 ? -10.609 -11.273 -6.844 1 87.31 76 ASN A O 1
ATOM 603 N N . PRO A 1 77 ? -11.242 -13.352 -6.742 1 88.62 77 PRO A N 1
ATOM 604 C CA . PRO A 1 77 ? -9.922 -13.805 -6.305 1 88.62 77 PRO A CA 1
ATOM 605 C C . PRO A 1 77 ? -8.852 -13.633 -7.379 1 88.62 77 PRO A C 1
ATOM 607 O O . PRO A 1 77 ? -7.652 -13.703 -7.082 1 88.62 77 PRO A O 1
ATOM 610 N N . ARG A 1 78 ? -9.203 -13.469 -8.586 1 86.44 78 ARG A N 1
ATOM 611 C CA . ARG A 1 78 ? -8.234 -13.391 -9.68 1 86.44 78 ARG A CA 1
ATOM 612 C C . ARG A 1 78 ? -7.5 -12.055 -9.672 1 86.44 78 ARG A C 1
ATOM 614 O O . ARG A 1 78 ? -6.293 -12.008 -9.914 1 86.44 78 ARG A O 1
ATOM 621 N N . ASN A 1 79 ? -8.297 -11.062 -9.375 1 88.19 79 ASN A N 1
ATOM 622 C CA . ASN A 1 79 ? -7.645 -9.758 -9.5 1 88.19 79 ASN A CA 1
ATOM 623 C C . ASN A 1 79 ? -8.109 -8.797 -8.406 1 88.19 79 ASN A C 1
ATOM 625 O O . ASN A 1 79 ? -7.727 -7.625 -8.398 1 88.19 79 ASN A O 1
ATOM 629 N N . GLY A 1 80 ? -9.039 -9.211 -7.605 1 90.81 80 GLY A N 1
ATOM 630 C CA . GLY A 1 80 ? -9.5 -8.375 -6.512 1 90.81 80 GLY A CA 1
ATOM 631 C C . GLY A 1 80 ? -10.68 -7.5 -6.887 1 90.81 80 GLY A C 1
ATOM 632 O O . GLY A 1 80 ? -11.039 -6.586 -6.145 1 90.81 80 GLY A O 1
ATOM 633 N N . GLU A 1 81 ? -11.258 -7.73 -7.98 1 89.38 81 GLU A N 1
ATOM 634 C CA . GLU A 1 81 ? -12.477 -7 -8.305 1 89.38 81 GLU A CA 1
ATOM 635 C C . GLU A 1 81 ? -13.516 -7.137 -7.195 1 89.38 81 GLU A C 1
ATOM 637 O O . GLU A 1 81 ? -13.625 -8.188 -6.566 1 89.38 81 GLU A O 1
ATOM 642 N N . LEU A 1 82 ? -14.234 -6.07 -6.996 1 87.44 82 LEU A N 1
ATOM 643 C CA . LEU A 1 82 ? -15.219 -6.055 -5.926 1 87.44 82 LEU A CA 1
ATOM 644 C C . LEU A 1 82 ? -16.625 -5.922 -6.488 1 87.44 82 LEU A C 1
ATOM 646 O O . LEU A 1 82 ? -16.875 -5.125 -7.398 1 87.44 82 LEU A O 1
ATOM 650 N N . TYR A 1 83 ? -17.484 -6.742 -5.941 1 86.19 83 TYR A N 1
ATOM 651 C CA . TYR A 1 83 ? -18.891 -6.68 -6.289 1 86.19 83 TYR A CA 1
ATOM 652 C C . TYR A 1 83 ? -19.75 -6.332 -5.07 1 86.19 83 TYR A C 1
ATOM 654 O O . TYR A 1 83 ? -19.562 -6.91 -3.998 1 86.19 83 TYR A O 1
ATOM 662 N N . LEU A 1 84 ? -20.531 -5.336 -5.195 1 81.12 84 LEU A N 1
ATOM 663 C CA . LEU A 1 84 ? -21.484 -4.969 -4.164 1 81.12 84 LEU A CA 1
ATOM 664 C C . LEU A 1 84 ? -22.766 -5.809 -4.281 1 81.12 84 LEU A C 1
ATOM 666 O O . LEU A 1 84 ? -23.312 -5.957 -5.371 1 81.12 84 LEU A O 1
ATOM 670 N N . VAL A 1 85 ? -23.047 -6.402 -3.193 1 79 85 VAL A N 1
ATOM 671 C CA . VAL A 1 85 ? -24.312 -7.137 -3.121 1 79 85 VAL A CA 1
ATOM 672 C C . VAL A 1 85 ? -25.297 -6.375 -2.236 1 79 85 VAL A C 1
ATOM 674 O O . VAL A 1 85 ? -25.078 -6.234 -1.03 1 79 85 VAL A O 1
ATOM 677 N N . ALA A 1 86 ? -26.172 -5.777 -2.844 1 74.19 86 ALA A N 1
ATOM 678 C CA . ALA A 1 86 ? -27.219 -5.078 -2.115 1 74.19 86 ALA A CA 1
ATOM 679 C C . ALA A 1 86 ? -28.594 -5.406 -2.689 1 74.19 86 ALA A C 1
ATOM 681 O O . ALA A 1 86 ? -28.812 -5.305 -3.9 1 74.19 86 ALA A O 1
ATOM 682 N N . ASP A 1 87 ? -29.547 -5.715 -1.774 1 77.19 87 ASP A N 1
ATOM 683 C CA . ASP A 1 87 ? -30.938 -5.984 -2.133 1 77.19 87 ASP A CA 1
ATOM 684 C C . ASP A 1 87 ? -31.016 -6.977 -3.291 1 77.19 87 ASP A C 1
ATOM 686 O O . ASP A 1 87 ? -31.734 -6.742 -4.266 1 77.19 87 ASP A O 1
ATOM 690 N N . GLN A 1 88 ? -30.219 -7.961 -3.301 1 75.38 88 GLN A N 1
ATOM 691 C CA . GLN A 1 88 ? -30.219 -9.055 -4.266 1 75.38 88 GLN A CA 1
ATOM 692 C C . GLN A 1 88 ? -29.672 -8.594 -5.617 1 75.38 88 GLN A C 1
ATOM 694 O O . GLN A 1 88 ? -29.875 -9.266 -6.633 1 75.38 88 GLN A O 1
ATOM 699 N N . HIS A 1 89 ? -29.188 -7.414 -5.617 1 80.56 89 HIS A N 1
ATOM 700 C CA . HIS A 1 89 ? -28.531 -6.93 -6.824 1 80.56 89 HIS A CA 1
ATOM 701 C C . HIS A 1 89 ? -27.016 -6.922 -6.66 1 80.56 89 HIS A C 1
ATOM 703 O O . HIS A 1 89 ? -26.516 -6.609 -5.578 1 80.56 89 HIS A O 1
ATOM 709 N N . LEU A 1 90 ? -26.406 -7.402 -7.758 1 82.56 90 LEU A N 1
ATOM 710 C CA . LEU A 1 90 ? -24.953 -7.43 -7.793 1 82.56 90 LEU A CA 1
ATOM 711 C C . LEU A 1 90 ? -24.406 -6.363 -8.742 1 82.56 90 LEU A C 1
ATOM 713 O O . LEU A 1 90 ? -24.859 -6.266 -9.891 1 82.56 90 LEU A O 1
ATOM 717 N N . SER A 1 91 ? -23.625 -5.496 -8.195 1 85.81 91 SER A N 1
ATOM 718 C CA . SER A 1 91 ? -23 -4.488 -9.039 1 85.81 91 SER A CA 1
ATOM 719 C C . SER A 1 91 ? -21.484 -4.469 -8.852 1 85.81 91 SER A C 1
ATOM 721 O O . SER A 1 91 ? -21 -4.617 -7.73 1 85.81 91 SER A O 1
ATOM 723 N N . ARG A 1 92 ? -20.891 -4.273 -9.992 1 88.44 92 ARG A N 1
ATOM 724 C CA . ARG A 1 92 ? -19.438 -4.219 -9.961 1 88.44 92 ARG A CA 1
ATOM 725 C C . ARG A 1 92 ? -18.938 -2.818 -9.609 1 88.44 92 ARG A C 1
ATOM 727 O O . ARG A 1 92 ? -19.406 -1.83 -10.18 1 88.44 92 ARG A O 1
ATOM 734 N N . LEU A 1 93 ? -18.031 -2.762 -8.711 1 86.06 93 LEU A N 1
ATOM 735 C CA . LEU A 1 93 ? -17.406 -1.482 -8.375 1 86.06 93 LEU A CA 1
ATOM 736 C C . LEU A 1 93 ? -16.328 -1.12 -9.375 1 86.06 93 LEU A C 1
ATOM 738 O O . LEU A 1 93 ? -15.664 -2.004 -9.938 1 86.06 93 LEU A O 1
ATOM 742 N N . PRO A 1 94 ? -16.156 0.106 -9.602 1 88.94 94 PRO A N 1
ATOM 743 C CA . PRO A 1 94 ? -15.203 0.546 -10.625 1 88.94 94 PRO A CA 1
ATOM 744 C C . PRO A 1 94 ? -13.758 0.493 -10.156 1 88.94 94 PRO A C 1
ATOM 746 O O . PRO A 1 94 ? -12.898 1.195 -10.695 1 88.94 94 PRO A O 1
ATOM 749 N N . PHE A 1 95 ? -13.469 -0.26 -9.156 1 89.88 95 PHE A N 1
ATOM 750 C CA . PHE A 1 95 ? -12.102 -0.417 -8.68 1 89.88 95 PHE A CA 1
ATOM 751 C C . PHE A 1 95 ? -11.883 -1.805 -8.086 1 89.88 95 PHE A C 1
ATOM 753 O O . PHE A 1 95 ? -12.828 -2.418 -7.582 1 89.88 95 PHE A O 1
ATOM 760 N N . THR A 1 96 ? -10.68 -2.277 -8.164 1 93.56 96 THR A N 1
ATOM 761 C CA . THR A 1 96 ? -10.273 -3.51 -7.496 1 93.56 96 THR A CA 1
ATOM 762 C C . THR A 1 96 ? -9.773 -3.223 -6.086 1 93.56 96 THR A C 1
ATOM 764 O O . THR A 1 96 ? -9.586 -2.062 -5.711 1 93.56 96 THR A O 1
ATOM 767 N N . ILE A 1 97 ? -9.562 -4.234 -5.336 1 94.06 97 ILE A N 1
ATOM 768 C CA . ILE A 1 97 ? -9.055 -4.098 -3.975 1 94.06 97 ILE A CA 1
ATOM 769 C C . ILE A 1 97 ? -7.68 -3.438 -3.998 1 94.06 97 ILE A C 1
ATOM 771 O O . ILE A 1 97 ? -7.438 -2.467 -3.275 1 94.06 97 ILE A O 1
ATOM 775 N N . PRO A 1 98 ? -6.738 -3.896 -4.875 1 95.06 98 PRO A N 1
ATOM 776 C CA . PRO A 1 98 ? -5.449 -3.201 -4.926 1 95.06 98 PRO A CA 1
ATOM 777 C C . PRO A 1 98 ? -5.59 -1.72 -5.266 1 95.06 98 PRO A C 1
ATOM 779 O O . PRO A 1 98 ? -4.914 -0.877 -4.664 1 95.06 98 PRO A O 1
ATOM 782 N N . GLN A 1 99 ? -6.48 -1.387 -6.145 1 92.88 99 GLN A N 1
ATOM 783 C CA . GLN A 1 99 ? -6.703 0.005 -6.523 1 92.88 99 GLN A CA 1
ATOM 784 C C . GLN A 1 99 ? -7.281 0.805 -5.363 1 92.88 99 GLN A C 1
ATOM 786 O O . GLN A 1 99 ? -6.887 1.951 -5.133 1 92.88 99 GLN A O 1
ATOM 791 N N . LEU A 1 100 ? -8.188 0.197 -4.719 1 92.31 100 LEU A N 1
ATOM 792 C CA . LEU A 1 100 ? -8.797 0.851 -3.566 1 92.31 100 LEU A CA 1
ATOM 793 C C . LEU A 1 100 ? -7.766 1.109 -2.475 1 92.31 100 LEU A C 1
ATOM 795 O O . LEU A 1 100 ? -7.75 2.184 -1.872 1 92.31 100 LEU A O 1
ATOM 799 N N . VAL A 1 101 ? -6.902 0.147 -2.221 1 94.75 101 VAL A N 1
ATOM 800 C CA . VAL A 1 101 ? -5.859 0.296 -1.212 1 94.75 101 VAL A CA 1
ATOM 801 C C . VAL A 1 101 ? -4.895 1.404 -1.626 1 94.75 101 VAL A C 1
ATOM 803 O O . VAL A 1 101 ? -4.469 2.209 -0.794 1 94.75 101 VAL A O 1
ATOM 806 N N . LYS A 1 102 ? -4.621 1.489 -2.881 1 92.88 102 LYS A N 1
ATOM 807 C CA . LYS A 1 102 ? -3.709 2.508 -3.391 1 92.88 102 LYS A CA 1
ATOM 808 C C . LYS A 1 102 ? -4.285 3.908 -3.199 1 92.88 102 LYS A C 1
ATOM 810 O O . LYS A 1 102 ? -3.553 4.852 -2.895 1 92.88 102 LYS A O 1
ATOM 815 N N . THR A 1 103 ? -5.551 4.047 -3.301 1 90.94 103 THR A N 1
ATOM 816 C CA . THR A 1 103 ? -6.18 5.359 -3.268 1 90.94 103 THR A CA 1
ATOM 817 C C . THR A 1 103 ? -6.598 5.723 -1.844 1 90.94 103 THR A C 1
ATOM 819 O O . THR A 1 103 ? -6.848 6.895 -1.546 1 90.94 103 THR A O 1
ATOM 822 N N . SER A 1 104 ? -6.711 4.684 -1.026 1 92 104 SER A N 1
ATOM 823 C CA . SER A 1 104 ? -7.074 4.934 0.365 1 92 104 SER A CA 1
ATOM 824 C C . SER A 1 104 ? -5.934 5.617 1.118 1 92 104 SER A C 1
ATOM 826 O O . SER A 1 104 ? -4.773 5.52 0.718 1 92 104 SER A O 1
ATOM 828 N N . PRO A 1 105 ? -6.199 6.352 2.268 1 90.75 105 PRO A N 1
ATOM 829 C CA . PRO A 1 105 ? -7.535 6.516 2.852 1 90.75 105 PRO A CA 1
ATOM 830 C C . PRO A 1 105 ? -8.398 7.516 2.086 1 90.75 105 PRO A C 1
ATOM 832 O O . PRO A 1 105 ? -7.883 8.516 1.572 1 90.75 105 PRO A O 1
ATOM 835 N N . CYS A 1 106 ? -9.672 7.207 2.039 1 88.25 106 CYS A N 1
ATOM 836 C CA . CYS A 1 106 ? -10.602 8.117 1.38 1 88.25 106 CYS A CA 1
ATOM 837 C C . CYS A 1 106 ? -11.992 8.023 2.008 1 88.25 106 CYS A C 1
ATOM 839 O O . CYS A 1 106 ? -12.305 7.043 2.684 1 88.25 106 CYS A O 1
ATOM 841 N N . LYS A 1 107 ? -12.672 9.062 1.867 1 83.44 107 LYS A N 1
ATOM 842 C CA . LYS A 1 107 ? -14.047 9.133 2.35 1 83.44 107 LYS A CA 1
ATOM 843 C C . LYS A 1 107 ? -15.023 9.359 1.197 1 83.44 107 LYS A C 1
ATOM 845 O O . LYS A 1 107 ? -14.812 10.25 0.367 1 83.44 107 LYS A O 1
ATOM 850 N N . SER A 1 108 ? -15.992 8.523 1.152 1 80.5 108 SER A N 1
ATOM 851 C CA . SER A 1 108 ? -17 8.695 0.11 1 80.5 108 SER A CA 1
ATOM 852 C C . SER A 1 108 ? -17.984 9.805 0.465 1 80.5 108 SER A C 1
ATOM 854 O O . SER A 1 108 ? -18.031 10.242 1.615 1 80.5 108 SER A O 1
ATOM 856 N N . SER A 1 109 ? -18.703 10.211 -0.541 1 79.75 109 SER A N 1
ATOM 857 C CA . SER A 1 109 ? -19.672 11.281 -0.354 1 79.75 109 SER A CA 1
ATOM 858 C C . SER A 1 109 ? -20.766 10.875 0.632 1 79.75 109 SER A C 1
ATOM 860 O O . SER A 1 109 ? -21.328 11.719 1.33 1 79.75 109 SER A O 1
ATOM 862 N N . ASP A 1 110 ? -21.062 9.602 0.693 1 76.56 110 ASP A N 1
ATOM 863 C CA . ASP A 1 110 ? -22.125 9.117 1.58 1 76.56 110 ASP A CA 1
ATOM 864 C C . ASP A 1 110 ? -21.578 8.852 2.982 1 76.56 110 ASP A C 1
ATOM 866 O O . ASP A 1 110 ? -22.297 8.336 3.842 1 76.56 110 ASP A O 1
ATOM 870 N N . GLY A 1 111 ? -20.312 9.125 3.188 1 78.19 111 GLY A N 1
ATOM 871 C CA . GLY A 1 111 ? -19.781 9.094 4.539 1 78.19 111 GLY A CA 1
ATOM 872 C C . GLY A 1 111 ? -19.062 7.805 4.867 1 78.19 111 GLY A C 1
ATOM 873 O O . GLY A 1 111 ? -18.781 7.52 6.035 1 78.19 111 GLY A O 1
ATOM 874 N N . ILE A 1 112 ? -18.766 6.992 3.914 1 80.62 112 ILE A N 1
ATOM 875 C CA . ILE A 1 112 ? -18.031 5.754 4.152 1 80.62 112 ILE A CA 1
ATOM 876 C C . ILE A 1 112 ? -16.531 6.039 4.172 1 80.62 112 ILE A C 1
ATOM 878 O O . ILE A 1 112 ? -16 6.703 3.277 1 80.62 112 ILE A O 1
ATOM 882 N N . LEU A 1 113 ? -15.859 5.594 5.199 1 86.06 113 LEU A N 1
ATOM 883 C CA . LEU A 1 113 ? -14.406 5.699 5.301 1 86.06 113 LEU A CA 1
ATOM 884 C C . LEU A 1 113 ? -13.734 4.434 4.781 1 86.06 113 LEU A C 1
ATOM 886 O O . LEU A 1 113 ? -14.109 3.322 5.172 1 86.06 113 LEU A O 1
ATOM 890 N N . TYR A 1 114 ? -12.906 4.621 3.889 1 87.81 114 TYR A N 1
ATOM 891 C CA . TYR A 1 114 ? -12.102 3.523 3.365 1 87.81 114 TYR A CA 1
ATOM 892 C C . TYR A 1 114 ? -10.68 3.58 3.908 1 87.81 114 TYR A C 1
ATOM 894 O O . TYR A 1 114 ? -10.039 4.633 3.879 1 87.81 114 TYR A O 1
ATOM 902 N N . ALA A 1 115 ? -10.195 2.516 4.434 1 92.25 115 ALA A N 1
ATOM 903 C CA . ALA A 1 115 ? -8.812 2.359 4.879 1 92.25 115 ALA A CA 1
ATOM 904 C C . ALA A 1 115 ? -8.203 1.068 4.336 1 92.25 115 ALA A C 1
ATOM 906 O O . ALA A 1 115 ? -8.867 0.03 4.297 1 92.25 115 ALA A O 1
ATOM 907 N N . GLY A 1 116 ? -7.016 1.196 3.883 1 93.94 116 GLY A N 1
ATOM 908 C CA . GLY A 1 116 ? -6.367 0.042 3.279 1 93.94 116 GLY A CA 1
ATOM 909 C C . GLY A 1 116 ? -4.992 -0.234 3.852 1 93.94 116 GLY A C 1
ATOM 910 O O . GLY A 1 116 ? -4.359 0.659 4.418 1 93.94 116 GLY A O 1
ATOM 911 N N . SER A 1 117 ? -4.586 -1.461 3.723 1 96.25 117 SER A N 1
ATOM 912 C CA . SER A 1 117 ? -3.213 -1.842 4.035 1 96.25 117 SER A CA 1
ATOM 913 C C . SER A 1 117 ? -2.639 -2.762 2.963 1 96.25 117 SER A C 1
ATOM 915 O O . SER A 1 117 ? -3.377 -3.506 2.314 1 96.25 117 SER A O 1
ATOM 917 N N . LYS A 1 118 ? -1.48 -2.607 2.734 1 96.56 118 LYS A N 1
ATOM 918 C CA . LYS A 1 118 ? -0.68 -3.424 1.824 1 96.56 118 LYS A CA 1
ATOM 919 C C . LYS A 1 118 ? 0.571 -3.953 2.52 1 96.56 118 LYS A C 1
ATOM 921 O O . LYS A 1 118 ? 1.238 -3.221 3.252 1 96.56 118 LYS A O 1
ATOM 926 N N . LYS A 1 119 ? 0.871 -5.188 2.312 1 95.75 119 LYS A N 1
ATOM 927 C CA . LYS A 1 119 ? 2.086 -5.789 2.857 1 95.75 119 LYS A CA 1
ATOM 928 C C . LYS A 1 119 ? 2.736 -6.727 1.846 1 95.75 119 LYS A C 1
ATOM 930 O O . LYS A 1 119 ? 2.119 -7.703 1.409 1 95.75 119 LYS A O 1
ATOM 935 N N . ASP A 1 120 ? 3.934 -6.383 1.529 1 94.5 120 ASP A N 1
ATOM 936 C CA . ASP A 1 120 ? 4.707 -7.223 0.622 1 94.5 120 ASP A CA 1
ATOM 937 C C . ASP A 1 120 ? 5.609 -8.18 1.396 1 94.5 120 ASP A C 1
ATOM 939 O O . ASP A 1 120 ? 6.191 -7.805 2.416 1 94.5 120 ASP A O 1
ATOM 943 N N . VAL A 1 121 ? 5.766 -9.359 0.848 1 91.12 121 VAL A N 1
ATOM 944 C CA . VAL A 1 121 ? 6.742 -10.312 1.366 1 91.12 121 VAL A CA 1
ATOM 945 C C . VAL A 1 121 ? 7.43 -11.031 0.207 1 91.12 121 VAL A C 1
ATOM 947 O O . VAL A 1 121 ? 6.812 -11.281 -0.831 1 91.12 121 VAL A O 1
ATOM 950 N N . TRP A 1 122 ? 8.703 -11.273 0.412 1 88.94 122 TRP A N 1
ATOM 951 C CA . TRP A 1 122 ? 9.438 -12.141 -0.503 1 88.94 122 TRP A CA 1
ATOM 952 C C . TRP A 1 122 ? 9.617 -13.531 0.092 1 88.94 122 TRP A C 1
ATOM 954 O O . TRP A 1 122 ? 10.078 -13.672 1.227 1 88.94 122 TRP A O 1
ATOM 964 N N . ILE A 1 123 ? 9.242 -14.461 -0.684 1 86.94 123 ILE A N 1
ATOM 965 C CA . ILE A 1 123 ? 9.422 -15.852 -0.282 1 86.94 123 ILE A CA 1
ATOM 966 C C . ILE A 1 123 ? 10.617 -16.453 -1.021 1 86.94 123 ILE A C 1
ATOM 968 O O . ILE A 1 123 ? 10.594 -16.578 -2.248 1 86.94 123 ILE A O 1
ATOM 972 N N . ALA A 1 124 ? 11.641 -16.75 -0.312 1 85.5 124 ALA A N 1
ATOM 973 C CA . ALA A 1 124 ? 12.789 -17.438 -0.891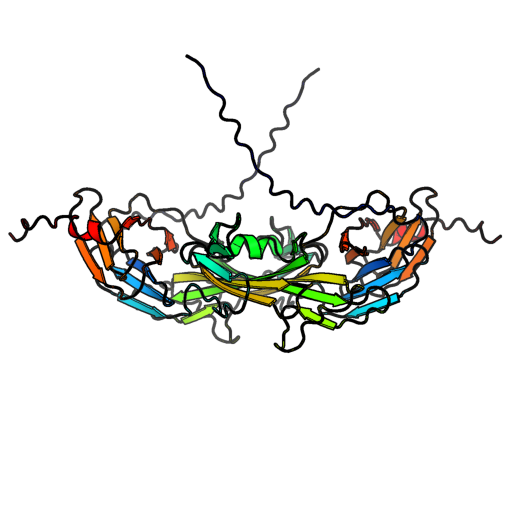 1 85.5 124 ALA A CA 1
ATOM 974 C C . ALA A 1 124 ? 12.547 -18.953 -0.931 1 85.5 124 ALA A C 1
ATOM 976 O O . ALA A 1 124 ? 12.219 -19.562 0.089 1 85.5 124 ALA A O 1
ATOM 977 N N . MET A 1 125 ? 12.766 -19.484 -2.133 1 83.69 125 MET A N 1
ATOM 978 C CA . MET A 1 125 ? 12.461 -20.922 -2.252 1 83.69 125 MET A CA 1
ATOM 979 C C . MET A 1 125 ? 13.383 -21.578 -3.275 1 83.69 125 MET A C 1
ATOM 981 O O . MET A 1 125 ? 13.844 -20.922 -4.211 1 83.69 125 MET A O 1
ATOM 985 N N . ASN A 1 126 ? 13.617 -22.828 -2.963 1 83.5 126 ASN A N 1
ATOM 986 C CA . ASN A 1 126 ? 14.211 -23.656 -4 1 83.5 126 ASN A CA 1
ATOM 987 C C . ASN A 1 126 ? 13.172 -24.109 -5.02 1 83.5 126 ASN A C 1
ATOM 989 O O . ASN A 1 126 ? 12.203 -24.797 -4.672 1 83.5 126 ASN A O 1
ATOM 993 N N . PRO A 1 127 ? 13.32 -23.734 -6.215 1 83.44 127 PRO A N 1
ATOM 994 C CA . PRO A 1 127 ? 12.258 -23.984 -7.191 1 83.44 127 PRO A CA 1
ATOM 995 C C . PRO A 1 127 ? 12.039 -25.484 -7.445 1 83.44 127 PRO A C 1
ATOM 997 O O . PRO A 1 127 ? 10.969 -25.875 -7.922 1 83.44 127 PRO A O 1
ATOM 1000 N N . GLU A 1 128 ? 12.992 -26.312 -7.145 1 83.38 128 GLU A N 1
ATOM 1001 C CA . GLU A 1 128 ? 12.883 -27.734 -7.422 1 83.38 128 GLU A CA 1
ATOM 1002 C C . GLU A 1 128 ? 12.305 -28.484 -6.227 1 83.38 128 GLU A C 1
ATOM 1004 O O . GLU A 1 128 ? 11.422 -29.328 -6.383 1 83.38 128 GLU A O 1
ATOM 1009 N N . SER A 1 129 ? 12.781 -28.109 -5.113 1 83.56 129 SER A N 1
ATOM 1010 C CA . SER A 1 129 ? 12.359 -28.859 -3.938 1 83.56 129 SER A CA 1
ATOM 1011 C C . SER A 1 129 ? 11.195 -28.188 -3.23 1 83.56 129 SER A C 1
ATOM 1013 O O . SER A 1 129 ? 10.461 -28.828 -2.473 1 83.56 129 SER A O 1
ATOM 1015 N N . GLY A 1 130 ? 11.062 -26.938 -3.465 1 82.69 130 GLY A N 1
ATOM 1016 C CA . GLY A 1 130 ? 10.023 -26.203 -2.762 1 82.69 130 GLY A CA 1
ATOM 1017 C C . GLY A 1 130 ? 10.414 -25.812 -1.344 1 82.69 130 GLY A C 1
ATOM 1018 O O . GLY A 1 130 ? 9.625 -25.219 -0.618 1 82.69 130 GLY A O 1
ATOM 1019 N N . VAL A 1 131 ? 11.578 -26.312 -1.012 1 80.19 131 VAL A N 1
ATOM 1020 C CA . VAL A 1 131 ? 12.047 -25.922 0.314 1 80.19 131 VAL A CA 1
ATOM 1021 C C . VAL A 1 131 ? 12.148 -24.391 0.401 1 80.19 131 VAL A C 1
ATOM 1023 O O . VAL A 1 131 ? 12.75 -23.766 -0.466 1 80.19 131 VAL A O 1
ATOM 1026 N N . HIS A 1 132 ? 11.305 -23.922 1.227 1 79.44 132 HIS A N 1
ATOM 1027 C CA . HIS A 1 132 ? 11.25 -22.469 1.336 1 79.44 132 HIS A CA 1
ATOM 1028 C C . HIS A 1 132 ? 11.844 -22 2.654 1 79.44 132 HIS A C 1
ATOM 1030 O O . HIS A 1 132 ? 11.789 -22.703 3.66 1 79.44 132 HIS A O 1
ATOM 1036 N N . GLU A 1 133 ? 12.742 -21.125 2.463 1 71.44 133 GLU A N 1
ATOM 1037 C CA . GLU A 1 133 ? 13.344 -20.547 3.658 1 71.44 133 GLU A CA 1
ATOM 1038 C C . GLU A 1 133 ? 12.586 -19.281 4.086 1 71.44 133 GLU A C 1
ATOM 1040 O O . GLU A 1 133 ? 11.492 -19.016 3.598 1 71.44 133 GLU A O 1
ATOM 1045 N N . GLU A 1 134 ? 13.312 -18.266 4.289 1 61.84 134 GLU A N 1
ATOM 1046 C CA . GLU A 1 134 ? 13.039 -17.047 5.039 1 61.84 134 GLU A CA 1
ATOM 1047 C C . GLU A 1 134 ? 12.188 -16.078 4.227 1 61.84 134 GLU A C 1
ATOM 1049 O O . GLU A 1 134 ? 12.266 -16.062 2.996 1 61.84 134 GLU A O 1
ATOM 1054 N N . THR A 1 135 ? 11.062 -15.703 4.785 1 67.69 135 THR A N 1
ATOM 1055 C CA . THR A 1 135 ? 10.32 -14.562 4.262 1 67.69 135 THR A CA 1
ATOM 1056 C C . THR A 1 135 ? 11.055 -13.258 4.559 1 67.69 135 THR A C 1
ATOM 1058 O O . THR A 1 135 ? 11.688 -13.117 5.605 1 67.69 135 THR A O 1
ATOM 1061 N N . VAL A 1 136 ? 11.406 -12.492 3.488 1 67.44 136 VAL A N 1
ATOM 1062 C CA . VAL A 1 136 ? 12 -11.164 3.635 1 67.44 136 VAL A CA 1
ATOM 1063 C C . VAL A 1 136 ? 10.93 -10.094 3.457 1 67.44 136 VAL A C 1
ATOM 1065 O O . VAL A 1 136 ? 10.234 -10.062 2.439 1 67.44 136 VAL A O 1
ATOM 1068 N N . PRO A 1 137 ? 10.969 -9.156 4.289 1 64.06 137 PRO A N 1
ATOM 1069 C CA . PRO A 1 137 ? 11.688 -9.023 5.559 1 64.06 137 PRO A CA 1
ATOM 1070 C C . PRO A 1 137 ? 11.305 -10.102 6.566 1 64.06 137 PRO A C 1
ATOM 1072 O O . PRO A 1 137 ? 10.18 -10.602 6.551 1 64.06 137 PRO A O 1
ATOM 1075 N N . PRO A 1 138 ? 12.484 -10.516 7.184 1 59.34 138 PRO A N 1
ATOM 1076 C CA . PRO A 1 138 ? 12.211 -11.578 8.156 1 59.34 138 PRO A CA 1
ATOM 1077 C C . PRO A 1 138 ? 11.227 -11.156 9.234 1 59.34 138 PRO A C 1
ATOM 1079 O O . PRO A 1 138 ? 11.18 -9.984 9.617 1 59.34 138 PRO A O 1
ATOM 1082 N N . GLN A 1 139 ? 10.258 -11.945 9.297 1 55.47 139 GLN A N 1
ATOM 1083 C CA . GLN A 1 139 ? 9.422 -11.672 10.469 1 55.47 139 GLN A CA 1
ATOM 1084 C C . GLN A 1 139 ? 10.266 -11.586 11.734 1 55.47 139 GLN A C 1
ATOM 1086 O O . GLN A 1 139 ? 9.969 -10.789 12.633 1 55.47 139 GLN A O 1
ATOM 1091 N N . ASN A 1 140 ? 11.344 -12.492 11.797 1 47.66 140 ASN A N 1
ATOM 1092 C CA . ASN A 1 140 ? 12.359 -12.453 12.844 1 47.66 140 ASN A CA 1
ATOM 1093 C C . ASN A 1 140 ? 13.734 -12.148 12.281 1 47.66 140 ASN A C 1
ATOM 1095 O O . ASN A 1 140 ? 14.078 -12.586 11.18 1 47.66 140 ASN A O 1
ATOM 1099 N N . ALA A 1 141 ? 14.438 -11.102 12.758 1 43.53 141 ALA A N 1
ATOM 1100 C CA . ALA A 1 141 ? 15.648 -10.414 12.32 1 43.53 141 ALA A CA 1
ATOM 1101 C C . ALA A 1 141 ? 16.719 -11.414 11.875 1 43.53 141 ALA A C 1
ATOM 1103 O O . ALA A 1 141 ? 17.703 -11.039 11.242 1 43.53 141 ALA A O 1
ATOM 1104 N N . ASN A 1 142 ? 16.844 -12.578 12.258 1 44.34 142 ASN A N 1
ATOM 1105 C CA . ASN A 1 142 ? 18.094 -13.312 12.227 1 44.34 142 ASN A CA 1
ATOM 1106 C C . ASN A 1 142 ? 18.25 -14.102 10.938 1 44.34 142 ASN A C 1
ATOM 1108 O O . ASN A 1 142 ? 19.219 -14.867 10.781 1 44.34 142 ASN A O 1
ATOM 1112 N N . SER A 1 143 ? 17.453 -14.203 10.008 1 46.5 143 SER A N 1
ATOM 1113 C CA . SER A 1 143 ? 17.844 -15.211 9.031 1 46.5 143 SER A CA 1
ATOM 1114 C C . SER A 1 143 ? 17.625 -14.727 7.605 1 46.5 143 SER A C 1
ATOM 1116 O O . SER A 1 143 ? 16.484 -14.445 7.211 1 46.5 143 SER A O 1
ATOM 1118 N N . CYS A 1 144 ? 18.484 -13.969 7.012 1 50.47 144 CYS A N 1
ATOM 1119 C CA . CYS A 1 144 ? 18.297 -13.688 5.59 1 50.47 144 CYS A CA 1
ATOM 1120 C C . CYS A 1 144 ? 18.812 -14.836 4.734 1 50.47 144 CYS A C 1
ATOM 1122 O O . CYS A 1 144 ? 19.969 -15.234 4.848 1 50.47 144 CYS A O 1
ATOM 1124 N N . PRO A 1 145 ? 18.031 -15.617 4.125 1 51.69 145 PRO A N 1
ATOM 1125 C CA . PRO A 1 145 ? 18.438 -16.828 3.41 1 51.69 145 PRO A CA 1
ATOM 1126 C C . PRO A 1 145 ? 19.203 -16.531 2.125 1 51.69 145 PRO A C 1
ATOM 1128 O O . PRO A 1 145 ? 19.328 -17.391 1.259 1 51.69 145 PRO A O 1
ATOM 1131 N N . VAL A 1 146 ? 19.922 -15.398 1.938 1 54.34 146 VAL A N 1
ATOM 1132 C CA . VAL A 1 146 ? 20.328 -14.914 0.623 1 54.34 146 VAL A CA 1
ATOM 1133 C C . VAL A 1 146 ? 21.578 -15.664 0.165 1 54.34 146 VAL A C 1
ATOM 1135 O O . VAL A 1 146 ? 22.156 -15.336 -0.874 1 54.34 146 VAL A O 1
ATOM 1138 N N . GLY A 1 147 ? 21.516 -17.094 0.433 1 56.66 147 GLY A N 1
ATOM 1139 C CA . GLY A 1 147 ? 22.859 -17.5 0.031 1 56.66 147 GLY A CA 1
ATOM 1140 C C . GLY A 1 147 ? 22.859 -18.594 -1.016 1 56.66 147 GLY A C 1
ATOM 1141 O O . GLY A 1 147 ? 23.906 -18.969 -1.525 1 56.66 147 GLY A O 1
ATOM 1142 N N . ASN A 1 148 ? 21.75 -19.125 -1.362 1 65.25 148 ASN A N 1
ATOM 1143 C CA . ASN A 1 148 ? 21.859 -20.219 -2.324 1 65.25 148 ASN A CA 1
ATOM 1144 C C . ASN A 1 148 ? 21.531 -19.75 -3.738 1 65.25 148 ASN A C 1
ATOM 1146 O O . ASN A 1 148 ? 20.469 -19.156 -3.969 1 65.25 148 ASN A O 1
ATOM 1150 N N . PRO A 1 149 ? 22.5 -19.859 -4.727 1 66.25 149 PRO A N 1
ATOM 1151 C CA . PRO A 1 149 ? 22.344 -19.422 -6.113 1 66.25 149 PRO A CA 1
ATOM 1152 C C . PRO A 1 149 ? 21.062 -19.953 -6.75 1 66.25 149 PRO A C 1
ATOM 1154 O O . PRO A 1 149 ? 20.547 -19.359 -7.699 1 66.25 149 PRO A O 1
ATOM 1157 N N . GLU A 1 150 ? 20.578 -21.016 -6.168 1 74.25 150 GLU A N 1
ATOM 1158 C CA . GLU A 1 150 ? 19.422 -21.609 -6.809 1 74.25 150 GLU A CA 1
ATOM 1159 C C . GLU A 1 150 ? 18.125 -21.062 -6.219 1 74.25 150 GLU A C 1
ATOM 1161 O O . GLU A 1 150 ? 17.031 -21.422 -6.672 1 74.25 150 GLU A O 1
ATOM 1166 N N . THR A 1 151 ? 18.312 -20.156 -5.371 1 80.62 151 THR A N 1
ATOM 1167 C CA . THR A 1 151 ? 17.141 -19.656 -4.672 1 80.62 151 THR A CA 1
ATOM 1168 C C . THR A 1 151 ? 16.375 -18.672 -5.547 1 80.62 151 THR A C 1
ATOM 1170 O O . THR A 1 151 ? 16.969 -17.797 -6.18 1 80.62 151 THR A O 1
ATOM 1173 N N . ILE A 1 152 ? 15.062 -18.953 -5.641 1 82.19 152 ILE A N 1
ATOM 1174 C CA . ILE A 1 152 ? 14.211 -18 -6.344 1 82.19 152 ILE A CA 1
ATOM 1175 C C . ILE A 1 152 ? 13.352 -17.234 -5.34 1 82.19 152 ILE A C 1
ATOM 1177 O O . ILE A 1 152 ? 13.086 -17.719 -4.238 1 82.19 152 ILE A O 1
ATOM 1181 N N . PHE A 1 153 ? 13.016 -16.062 -5.789 1 85.75 153 PHE A N 1
ATOM 1182 C CA . PHE A 1 153 ? 12.211 -15.219 -4.918 1 85.75 153 PHE A CA 1
ATOM 1183 C C . PHE A 1 153 ? 10.828 -14.984 -5.523 1 85.75 153 PHE A C 1
ATOM 1185 O O . PHE A 1 153 ? 10.719 -14.5 -6.652 1 85.75 153 PHE A O 1
ATOM 1192 N N . ILE A 1 154 ? 9.828 -15.367 -4.727 1 88.38 154 ILE A N 1
ATOM 1193 C CA . ILE A 1 154 ? 8.438 -15.133 -5.125 1 88.38 154 ILE A CA 1
ATOM 1194 C C . ILE A 1 154 ? 7.848 -14 -4.293 1 88.38 154 ILE A C 1
ATOM 1196 O O . ILE A 1 154 ? 7.781 -14.094 -3.064 1 88.38 154 ILE A O 1
ATOM 1200 N N . GLY A 1 155 ? 7.477 -12.984 -4.98 1 90.25 155 GLY A N 1
ATOM 1201 C CA . GLY A 1 155 ? 6.84 -11.875 -4.289 1 90.25 155 GLY A CA 1
ATOM 1202 C C . GLY A 1 155 ? 5.352 -12.078 -4.07 1 90.25 155 GLY A C 1
ATOM 1203 O O . GLY A 1 155 ? 4.648 -12.555 -4.965 1 90.25 155 GLY A O 1
ATOM 1204 N N . ARG A 1 156 ? 4.922 -11.75 -2.877 1 91.62 156 ARG A N 1
ATOM 1205 C CA . ARG A 1 156 ? 3.508 -11.828 -2.52 1 91.62 156 ARG A CA 1
ATOM 1206 C C . ARG A 1 156 ? 3.041 -10.539 -1.856 1 91.62 156 ARG A C 1
ATOM 1208 O O . ARG A 1 156 ? 3.752 -9.961 -1.028 1 91.62 156 ARG A O 1
ATOM 1215 N N . THR A 1 157 ? 1.877 -10.094 -2.26 1 94.75 157 THR A N 1
ATOM 1216 C CA . THR A 1 157 ? 1.288 -8.914 -1.642 1 94.75 157 THR A CA 1
ATOM 1217 C C . THR A 1 157 ? -0.03 -9.258 -0.956 1 94.75 157 THR A C 1
ATOM 1219 O O . THR A 1 157 ? -0.882 -9.93 -1.541 1 94.75 157 THR A O 1
ATOM 1222 N N . GLU A 1 158 ? -0.149 -8.875 0.236 1 95.06 158 GLU A N 1
ATOM 1223 C CA . GLU A 1 158 ? -1.42 -8.945 0.95 1 95.06 158 GLU A CA 1
ATOM 1224 C C . GLU A 1 158 ? -2.088 -7.574 1.027 1 95.06 158 GLU A C 1
ATOM 1226 O O . GLU A 1 158 ? -1.468 -6.598 1.458 1 95.06 158 GLU A O 1
ATOM 1231 N N . TYR A 1 159 ? -3.293 -7.555 0.549 1 95.81 159 TYR A N 1
ATOM 1232 C CA . TYR A 1 159 ? -4.102 -6.348 0.668 1 95.81 159 TYR A CA 1
ATOM 1233 C C . TYR A 1 159 ? -5.234 -6.547 1.672 1 95.81 159 TYR A C 1
ATOM 1235 O O . TYR A 1 159 ? -5.859 -7.605 1.707 1 95.81 159 TYR A O 1
ATOM 1243 N N . LYS A 1 160 ? -5.445 -5.543 2.49 1 93.56 160 LYS A N 1
ATOM 1244 C CA . LYS A 1 160 ? -6.609 -5.484 3.367 1 93.56 160 LYS A CA 1
ATOM 1245 C C . LYS A 1 160 ? -7.359 -4.168 3.203 1 93.56 160 LYS A C 1
ATOM 1247 O O . LYS A 1 160 ? -6.746 -3.105 3.09 1 93.56 160 LYS A O 1
ATOM 1252 N N . VAL A 1 161 ? -8.648 -4.328 3.166 1 91.75 161 VAL A N 1
ATOM 1253 C CA . VAL A 1 161 ? -9.477 -3.133 3.066 1 91.75 161 VAL A CA 1
ATOM 1254 C C . VAL A 1 161 ? -10.539 -3.146 4.164 1 91.75 161 VAL A C 1
ATOM 1256 O O . VAL A 1 161 ? -11.117 -4.191 4.465 1 91.75 161 VAL A O 1
ATOM 1259 N N . THR A 1 162 ? -10.758 -2.031 4.723 1 88 162 THR A N 1
ATOM 1260 C CA . THR A 1 162 ? -11.82 -1.829 5.707 1 88 162 THR A CA 1
ATOM 1261 C C . THR A 1 162 ? -12.727 -0.675 5.293 1 88 162 THR A C 1
ATOM 1263 O O . THR A 1 162 ? -12.25 0.386 4.891 1 88 162 THR A O 1
ATOM 1266 N N . MET A 1 163 ? -13.953 -0.927 5.297 1 83.75 163 MET A N 1
ATOM 1267 C CA . MET A 1 163 ? -14.961 0.096 5.047 1 83.75 163 MET A CA 1
ATOM 1268 C C . MET A 1 163 ? -15.812 0.33 6.289 1 83.75 163 MET A C 1
ATOM 1270 O O . MET A 1 163 ? -16.312 -0.621 6.891 1 83.75 163 MET A O 1
ATOM 1274 N N . ILE A 1 164 ? -15.938 1.556 6.598 1 81.44 164 ILE A N 1
ATOM 1275 C CA . ILE A 1 164 ? -16.688 1.889 7.801 1 81.44 164 ILE A CA 1
ATOM 1276 C C . ILE A 1 164 ? -17.719 2.967 7.477 1 81.44 164 ILE A C 1
ATOM 1278 O O . ILE A 1 164 ? -17.391 3.988 6.871 1 81.44 164 ILE A O 1
ATOM 1282 N N . ASP A 1 165 ? -18.891 2.723 7.895 1 77.56 165 ASP A N 1
ATOM 1283 C CA . ASP A 1 165 ? -19.938 3.736 7.773 1 77.56 165 ASP A CA 1
ATOM 1284 C C . ASP A 1 165 ? -19.906 4.691 8.961 1 77.56 165 ASP A C 1
ATOM 1286 O O . ASP A 1 165 ? -20.109 4.27 10.109 1 77.56 165 ASP A O 1
ATOM 1290 N N . THR A 1 166 ? -19.672 5.902 8.703 1 77.19 166 THR A N 1
ATOM 1291 C CA . THR A 1 166 ? -19.562 6.879 9.789 1 77.19 166 THR A CA 1
ATOM 1292 C C . THR A 1 166 ? -20.938 7.176 10.383 1 77.19 166 THR A C 1
ATOM 1294 O O . THR A 1 166 ? -21.031 7.691 11.5 1 77.19 166 THR A O 1
ATOM 1297 N N . LYS A 1 167 ? -22 6.922 9.672 1 73.94 167 LYS A N 1
ATOM 1298 C CA . LYS A 1 167 ? -23.359 7.203 10.125 1 73.94 167 LYS A CA 1
ATOM 1299 C C . LYS A 1 167 ? -23.938 6.027 10.914 1 73.94 167 LYS A C 1
ATOM 1301 O O . LYS A 1 167 ? -24.797 6.215 11.781 1 73.94 167 LYS A O 1
ATOM 1306 N N . LYS A 1 168 ? -23.562 4.875 10.5 1 70.5 168 LYS A N 1
ATOM 1307 C CA . LYS A 1 168 ? -24.062 3.672 11.148 1 70.5 168 LYS A CA 1
ATOM 1308 C C . LYS A 1 168 ? -22.938 2.881 11.797 1 70.5 168 LYS A C 1
ATOM 1310 O O . LYS A 1 168 ? -22.203 2.158 11.109 1 70.5 168 LYS A O 1
ATOM 1315 N N . LYS A 1 169 ? -22.641 3.041 13.031 1 59.53 169 LYS A N 1
ATOM 1316 C CA . LYS A 1 169 ? -21.469 2.578 13.773 1 59.53 169 LYS A CA 1
ATOM 1317 C C . LYS A 1 169 ? -21.203 1.096 13.523 1 59.53 169 LYS A C 1
ATOM 1319 O O . LYS A 1 169 ? -20.062 0.656 13.508 1 59.53 169 LYS A O 1
ATOM 1324 N N . GLU A 1 170 ? -22.281 0.355 13.336 1 60.78 170 GLU A N 1
ATOM 1325 C CA . GLU A 1 170 ? -22.109 -1.091 13.438 1 60.78 170 GLU A CA 1
ATOM 1326 C C . GLU A 1 170 ? -21.828 -1.714 12.07 1 60.78 170 GLU A C 1
ATOM 1328 O O . GLU A 1 170 ? -21.547 -2.912 11.977 1 60.78 170 GLU A O 1
ATOM 1333 N N . LYS A 1 171 ? -21.578 -0.717 11.18 1 65.88 171 LYS A N 1
ATOM 1334 C CA . LYS A 1 171 ? -21.453 -1.387 9.891 1 65.88 171 LYS A CA 1
ATOM 1335 C C . LYS A 1 171 ? -20.031 -1.261 9.344 1 65.88 171 LYS A C 1
ATOM 1337 O O . LYS A 1 171 ? -19.578 -0.163 9.008 1 65.88 171 LYS A O 1
ATOM 1342 N N . GLN A 1 172 ? -19.219 -2.387 9.562 1 77.19 172 GLN A N 1
ATOM 1343 C CA . GLN A 1 172 ? -17.875 -2.475 9.008 1 77.19 172 GLN A CA 1
ATOM 1344 C C . GLN A 1 172 ? -17.734 -3.691 8.102 1 77.19 172 GLN A C 1
ATOM 1346 O O . GLN A 1 172 ? -18.359 -4.727 8.336 1 77.19 172 GLN A O 1
ATOM 1351 N N . TRP A 1 173 ? -17.047 -3.449 7.078 1 81.19 173 TRP A N 1
ATOM 1352 C CA . TRP A 1 173 ? -16.719 -4.531 6.152 1 81.19 173 TRP A CA 1
ATOM 1353 C C . TRP A 1 173 ? -15.211 -4.625 5.945 1 81.19 173 TRP A C 1
ATOM 1355 O O . TRP A 1 173 ? -14.539 -3.607 5.762 1 81.19 173 TRP A O 1
ATOM 1365 N N . ASN A 1 174 ? -14.758 -5.859 6.012 1 85.25 174 ASN A N 1
ATOM 1366 C CA . ASN A 1 174 ? -13.336 -6.125 5.82 1 85.25 174 ASN A CA 1
ATOM 1367 C C . ASN A 1 174 ? -13.102 -7.176 4.738 1 85.25 174 ASN A C 1
ATOM 1369 O O . ASN A 1 174 ? -13.867 -8.133 4.621 1 85.25 174 ASN A O 1
ATOM 1373 N N . ALA A 1 175 ? -12.125 -6.945 4.031 1 88.5 175 ALA A N 1
ATOM 1374 C CA . ALA A 1 175 ? -11.719 -7.934 3.033 1 88.5 175 ALA A CA 1
ATOM 1375 C C . ALA A 1 175 ? -10.195 -8.047 2.969 1 88.5 175 ALA A C 1
ATOM 1377 O O . ALA A 1 175 ? -9.484 -7.07 3.191 1 88.5 175 ALA A O 1
ATOM 1378 N N . THR A 1 176 ? -9.742 -9.195 2.721 1 92.5 176 THR A N 1
ATOM 1379 C CA . THR A 1 176 ? -8.328 -9.484 2.49 1 92.5 176 THR A CA 1
ATOM 1380 C C . THR A 1 176 ? -8.125 -10.117 1.119 1 92.5 176 THR A C 1
ATOM 1382 O O . THR A 1 176 ? -8.922 -10.953 0.69 1 92.5 176 THR A O 1
ATOM 1385 N N . PHE A 1 177 ? -7.141 -9.688 0.413 1 94.19 177 PHE A N 1
ATOM 1386 C CA . PHE A 1 177 ? -6.797 -10.18 -0.917 1 94.19 177 PHE A CA 1
ATOM 1387 C C . PHE A 1 177 ? -5.297 -10.422 -1.035 1 94.19 177 PHE A C 1
ATOM 1389 O O . PHE A 1 177 ? -4.496 -9.539 -0.733 1 94.19 177 PHE A O 1
ATOM 1396 N N . ILE A 1 178 ? -4.961 -11.648 -1.382 1 94.06 178 ILE A N 1
ATOM 1397 C CA . ILE A 1 178 ? -3.562 -12.008 -1.586 1 94.06 178 ILE A CA 1
ATOM 1398 C C . ILE A 1 178 ? -3.264 -12.094 -3.082 1 94.06 178 ILE A C 1
ATOM 1400 O O . ILE A 1 178 ? -3.996 -12.742 -3.83 1 94.06 178 ILE A O 1
ATOM 1404 N N . ASP A 1 179 ? -2.182 -11.461 -3.43 1 91.94 179 ASP A N 1
ATOM 1405 C CA . ASP A 1 179 ? -1.848 -11.336 -4.848 1 91.94 179 ASP A CA 1
ATOM 1406 C C . ASP A 1 179 ? -0.389 -11.719 -5.102 1 91.94 179 ASP A C 1
ATOM 1408 O O . ASP A 1 179 ? 0.515 -11.195 -4.445 1 91.94 179 ASP A O 1
ATOM 1412 N N . TYR A 1 180 ? -0.174 -12.594 -6.055 1 90.31 180 TYR A N 1
ATOM 1413 C CA . TYR A 1 180 ? 1.177 -12.961 -6.461 1 90.31 180 TYR A CA 1
ATOM 1414 C C . TYR A 1 180 ? 1.559 -12.273 -7.766 1 90.31 180 TYR A C 1
ATOM 1416 O O . TYR A 1 180 ? 2.66 -12.469 -8.281 1 90.31 180 TYR A O 1
ATOM 1424 N N . SER A 1 181 ? 0.765 -11.469 -8.289 1 76.62 181 SER A N 1
ATOM 1425 C CA . SER A 1 181 ? 0.94 -10.977 -9.648 1 76.62 181 SER A CA 1
ATOM 1426 C C . SER A 1 181 ? 1.491 -9.555 -9.656 1 76.62 181 SER A C 1
ATOM 1428 O O . SER A 1 181 ? 1.673 -8.961 -10.719 1 76.62 181 SER A O 1
ATOM 1430 N N . SER A 1 182 ? 1.727 -9.047 -8.484 1 74.62 182 SER A N 1
ATOM 1431 C CA . SER A 1 182 ? 2.07 -7.633 -8.422 1 74.62 182 SER A CA 1
ATOM 1432 C C . SER A 1 182 ? 3.42 -7.359 -9.07 1 74.62 182 SER A C 1
ATOM 1434 O O . SER A 1 182 ? 3.738 -6.215 -9.398 1 74.62 182 SER A O 1
ATOM 1436 N N . HIS A 1 183 ? 4.188 -8.352 -9.375 1 78.44 183 HIS A N 1
ATOM 1437 C CA . HIS A 1 183 ? 5.531 -8.172 -9.906 1 78.44 183 HIS A CA 1
ATOM 1438 C C . HIS A 1 183 ? 5.809 -9.141 -11.055 1 78.44 183 HIS A C 1
ATOM 1440 O O . HIS A 1 183 ? 6.941 -9.594 -11.227 1 78.44 183 HIS A O 1
ATOM 1446 N N . LEU A 1 184 ? 4.871 -9.398 -11.695 1 84.44 184 LEU A N 1
ATOM 1447 C CA . LEU A 1 184 ? 5.035 -10.414 -12.727 1 84.44 184 LEU A CA 1
ATOM 1448 C C . LEU A 1 184 ? 5.781 -9.852 -13.93 1 84.44 184 LEU A C 1
ATOM 1450 O O . LEU A 1 184 ? 5.594 -8.688 -14.297 1 84.44 184 LEU A O 1
ATOM 1454 N N . LEU A 1 185 ? 6.547 -10.727 -14.422 1 81.62 185 LEU A N 1
ATOM 1455 C CA . LEU A 1 185 ? 7.191 -10.43 -15.695 1 81.62 185 LEU A CA 1
ATOM 1456 C C . LEU A 1 185 ? 6.25 -10.719 -16.859 1 81.62 185 LEU A C 1
ATOM 1458 O O . LEU A 1 185 ? 5.227 -11.383 -16.688 1 81.62 185 LEU A O 1
ATOM 1462 N N . PRO A 1 186 ? 6.559 -10.133 -17.984 1 83.06 186 PRO A N 1
ATOM 1463 C CA . PRO A 1 186 ? 5.676 -10.336 -19.125 1 83.06 186 PRO A CA 1
ATOM 1464 C C . PRO A 1 186 ? 5.527 -11.805 -19.5 1 83.06 186 PRO A C 1
ATOM 1466 O O . PRO A 1 186 ? 6.387 -12.625 -19.156 1 83.06 186 PRO A O 1
ATOM 1469 N N . VAL A 1 187 ? 4.449 -12.016 -20.203 1 83.75 187 VAL A N 1
ATOM 1470 C CA . VAL A 1 187 ? 4.148 -13.367 -20.672 1 83.75 187 VAL A CA 1
ATOM 1471 C C . VAL A 1 187 ? 5.277 -13.859 -21.578 1 83.75 187 VAL A C 1
ATOM 1473 O O . VAL A 1 187 ? 5.789 -13.117 -22.406 1 83.75 187 VAL A O 1
ATOM 1476 N N . ASP A 1 188 ? 5.598 -15.078 -21.312 1 84.38 188 ASP A N 1
ATOM 1477 C CA . ASP A 1 188 ? 6.551 -15.727 -22.203 1 84.38 188 ASP A CA 1
ATOM 1478 C C . ASP A 1 188 ? 5.855 -16.266 -23.453 1 84.38 188 ASP A C 1
ATOM 1480 O O . ASP A 1 188 ? 5.18 -17.297 -23.406 1 84.38 188 ASP A O 1
ATOM 1484 N N . HIS A 1 189 ? 6.09 -15.648 -24.516 1 82.94 189 HIS A N 1
ATOM 1485 C CA . HIS A 1 189 ? 5.406 -16 -25.75 1 82.94 189 HIS A CA 1
ATOM 1486 C C . HIS A 1 189 ? 5.883 -17.344 -26.281 1 82.94 189 HIS A C 1
ATOM 1488 O O . HIS A 1 189 ? 5.234 -17.953 -27.141 1 82.94 189 HIS A O 1
ATOM 1494 N N . ARG A 1 190 ? 7 -17.859 -25.797 1 84.19 190 ARG A N 1
ATOM 1495 C CA . ARG A 1 190 ? 7.527 -19.141 -26.234 1 84.19 190 ARG A CA 1
ATOM 1496 C C . ARG A 1 190 ? 6.887 -20.281 -25.469 1 84.19 190 ARG A C 1
ATOM 1498 O O . ARG A 1 190 ? 7.16 -21.453 -25.75 1 84.19 190 ARG A O 1
ATOM 1505 N N . TYR A 1 191 ? 6.035 -19.859 -24.562 1 88.62 191 TYR A N 1
ATOM 1506 C CA . TYR A 1 191 ? 5.367 -20.891 -23.766 1 88.62 191 TYR A CA 1
ATOM 1507 C C . TYR A 1 191 ? 4.418 -21.719 -24.625 1 88.62 191 TYR A C 1
ATOM 1509 O O . TYR A 1 191 ? 3.463 -21.172 -25.203 1 88.62 191 TYR A O 1
ATOM 1517 N N . PRO A 1 192 ? 4.562 -23.031 -24.672 1 90.19 192 PRO A N 1
ATOM 1518 C CA . PRO A 1 192 ? 3.924 -23.828 -25.734 1 90.19 192 PRO A CA 1
ATOM 1519 C C . PRO A 1 192 ? 2.584 -24.422 -25.297 1 90.19 192 PRO A C 1
ATOM 1521 O O . PRO A 1 192 ? 1.972 -25.188 -26.047 1 90.19 192 PRO A O 1
ATOM 1524 N N . TYR A 1 193 ? 2.086 -24.125 -24.125 1 92.44 193 TYR A N 1
ATOM 1525 C CA . TYR A 1 193 ? 0.886 -24.781 -23.641 1 92.44 193 TYR A CA 1
ATOM 1526 C C . TYR A 1 193 ? -0.224 -23.781 -23.359 1 92.44 193 TYR A C 1
ATOM 1528 O O . TYR A 1 193 ? 0.045 -22.594 -23.125 1 92.44 193 TYR A O 1
ATOM 1536 N N . GLN A 1 194 ? -1.422 -24.281 -23.438 1 91.69 194 GLN A N 1
ATOM 1537 C CA . GLN A 1 194 ? -2.619 -23.562 -23.016 1 91.69 194 GLN A CA 1
ATOM 1538 C C . GLN A 1 194 ? -3.314 -24.281 -21.859 1 91.69 194 GLN A C 1
ATOM 1540 O O . GLN A 1 194 ? -3.291 -25.516 -21.797 1 91.69 194 GLN A O 1
ATOM 1545 N N . HIS A 1 195 ? -3.859 -23.531 -21.062 1 92.5 195 HIS A N 1
ATOM 1546 C CA . HIS A 1 195 ? -4.465 -24.125 -19.875 1 92.5 195 HIS A CA 1
ATOM 1547 C C . HIS A 1 195 ? -5.922 -23.703 -19.734 1 92.5 195 HIS A C 1
ATOM 1549 O O . HIS A 1 195 ? -6.266 -22.531 -19.953 1 92.5 195 HIS A O 1
ATOM 1555 N N . PHE A 1 196 ? -6.719 -24.656 -19.391 1 88.75 196 PHE A N 1
ATOM 1556 C CA . PHE A 1 196 ? -8.141 -24.453 -19.172 1 88.75 196 PHE A CA 1
ATOM 1557 C C . PHE A 1 196 ? -8.562 -24.953 -17.797 1 88.75 196 PHE A C 1
ATOM 1559 O O . PHE A 1 196 ? -8.125 -26.031 -17.375 1 88.75 196 PHE A O 1
ATOM 1566 N N . HIS A 1 197 ? -9.172 -24.109 -17.078 1 86.75 197 HIS A N 1
ATOM 1567 C CA . HIS A 1 197 ? -9.594 -24.562 -15.766 1 86.75 197 HIS A CA 1
ATOM 1568 C C . HIS A 1 197 ? -11.102 -24.375 -15.578 1 86.75 197 HIS A C 1
ATOM 1570 O O . HIS A 1 197 ? -11.695 -23.469 -16.141 1 86.75 197 HIS A O 1
ATOM 1576 N N . SER A 1 198 ? -11.594 -25.344 -14.82 1 77 198 SER A N 1
ATOM 1577 C CA . SER A 1 198 ? -13.016 -25.266 -14.484 1 77 198 SER A CA 1
ATOM 1578 C C . SER A 1 198 ? -13.273 -24.281 -13.359 1 77 198 SER A C 1
ATOM 1580 O O . SER A 1 198 ? -12.453 -24.141 -12.445 1 77 198 SER A O 1
ATOM 1582 N N . VAL A 1 199 ? -14.398 -23.641 -13.453 1 68.38 199 VAL A N 1
ATOM 1583 C CA . VAL A 1 199 ? -14.758 -22.609 -12.484 1 68.38 199 VAL A CA 1
ATOM 1584 C C . VAL A 1 199 ? -15.266 -23.266 -11.203 1 68.38 199 VAL A C 1
ATOM 1586 O O . VAL A 1 199 ? -15.281 -22.641 -10.141 1 68.38 199 VAL A O 1
ATOM 1589 N N . ALA A 1 200 ? -15.391 -24.547 -11.195 1 68.69 200 ALA A N 1
ATOM 1590 C CA . ALA A 1 200 ? -16.141 -25.109 -10.07 1 68.69 200 ALA A CA 1
ATOM 1591 C C . ALA A 1 200 ? -15.305 -26.109 -9.281 1 68.69 200 ALA A C 1
ATOM 1593 O O . ALA A 1 200 ? -15.398 -26.172 -8.055 1 68.69 200 ALA A O 1
ATOM 1594 N N . ASP A 1 201 ? -14.555 -26.969 -9.844 1 75.06 201 ASP A N 1
ATOM 1595 C CA . ASP A 1 201 ? -14.047 -28.109 -9.086 1 75.06 201 ASP A CA 1
ATOM 1596 C C . ASP A 1 201 ? -12.523 -28.156 -9.117 1 75.06 201 ASP A C 1
ATOM 1598 O O . ASP A 1 201 ? -11.922 -29.156 -8.727 1 75.06 201 ASP A O 1
ATOM 1602 N N . GLY A 1 202 ? -11.781 -27.203 -9.594 1 85.19 202 GLY A N 1
ATOM 1603 C CA . GLY A 1 202 ? -10.336 -27.156 -9.492 1 85.19 202 GLY A CA 1
ATOM 1604 C C . GLY A 1 202 ? -9.625 -27.922 -10.586 1 85.19 202 GLY A C 1
ATOM 1605 O O . GLY A 1 202 ? -8.414 -28.125 -10.523 1 85.19 202 GLY A O 1
ATOM 1606 N N . ARG A 1 203 ? -10.43 -28.453 -11.602 1 89 203 ARG A N 1
ATOM 1607 C CA . ARG A 1 203 ? -9.82 -29.203 -12.695 1 89 203 ARG A CA 1
ATOM 1608 C C . ARG A 1 203 ? -9.062 -28.281 -13.641 1 89 203 ARG A C 1
ATOM 1610 O O . ARG A 1 203 ? -9.555 -27.219 -14.008 1 89 203 ARG A O 1
ATOM 1617 N N . LEU A 1 204 ? -7.875 -28.688 -13.961 1 92.81 204 LEU A N 1
ATOM 1618 C CA . LEU A 1 204 ? -7.02 -27.984 -14.914 1 92.81 204 LEU A CA 1
ATOM 1619 C C . LEU A 1 204 ? -6.582 -28.906 -16.047 1 92.81 204 LEU A C 1
ATOM 1621 O O . LEU A 1 204 ? -6.156 -30.047 -15.789 1 92.81 204 LEU A O 1
ATOM 1625 N N . ILE A 1 205 ? -6.84 -28.438 -17.25 1 92.12 205 ILE A N 1
ATOM 1626 C CA . ILE A 1 205 ? -6.441 -29.188 -18.438 1 92.12 205 ILE A CA 1
ATOM 1627 C C . ILE A 1 205 ? -5.367 -28.422 -19.203 1 92.12 205 ILE A C 1
ATOM 1629 O O . ILE A 1 205 ? -5.5 -27.219 -19.422 1 92.12 205 ILE A O 1
ATOM 1633 N N . THR A 1 206 ? -4.336 -29.062 -19.516 1 93.25 206 THR A N 1
ATOM 1634 C CA . THR A 1 206 ? -3.277 -28.469 -20.328 1 93.25 206 THR A CA 1
ATOM 1635 C C . THR A 1 206 ? -3.287 -29.062 -21.734 1 93.25 206 THR A C 1
ATOM 1637 O O . THR A 1 206 ? -3.334 -30.281 -21.906 1 93.25 206 THR A O 1
ATOM 1640 N N . VAL A 1 207 ? -3.26 -28.141 -22.688 1 93.25 207 VAL A N 1
ATOM 1641 C CA . VAL A 1 207 ? -3.277 -28.547 -24.094 1 93.25 207 VAL A CA 1
ATOM 1642 C C . VAL A 1 207 ? -2.053 -27.969 -24.797 1 93.25 207 VAL A C 1
ATOM 1644 O O . VAL A 1 207 ? -1.618 -26.859 -24.5 1 93.25 207 VAL A O 1
ATOM 1647 N N . ASP A 1 208 ? -1.489 -28.812 -25.609 1 92.38 208 ASP A N 1
ATOM 1648 C CA . ASP A 1 208 ? -0.435 -28.297 -26.484 1 92.38 208 ASP A CA 1
ATOM 1649 C C . ASP A 1 208 ? -0.981 -27.234 -27.438 1 92.38 208 ASP A C 1
ATOM 1651 O O . ASP A 1 208 ? -1.968 -27.469 -28.141 1 92.38 208 ASP A O 1
ATOM 1655 N N . ALA A 1 209 ? -0.322 -26.156 -27.484 1 88.88 209 ALA A N 1
ATOM 1656 C CA . ALA A 1 209 ? -0.861 -25.031 -28.234 1 88.88 209 ALA A CA 1
ATOM 1657 C C . ALA A 1 209 ? -0.832 -25.297 -29.734 1 88.88 209 ALA A C 1
ATOM 1659 O O . ALA A 1 209 ? -1.687 -24.812 -30.469 1 88.88 209 ALA A O 1
ATOM 1660 N N . ASP A 1 210 ? 0.105 -26.062 -30.156 1 90.06 210 ASP A N 1
ATOM 1661 C CA . ASP A 1 210 ? 0.279 -26.328 -31.578 1 90.06 210 ASP A CA 1
ATOM 1662 C C . ASP A 1 210 ? -0.603 -27.484 -32.031 1 90.06 210 ASP A C 1
ATOM 1664 O O . ASP A 1 210 ? -1.362 -27.344 -33 1 90.06 210 ASP A O 1
ATOM 1668 N N . THR A 1 211 ? -0.585 -28.516 -31.344 1 91.94 211 THR A N 1
ATOM 1669 C CA . THR A 1 211 ? -1.278 -29.719 -31.766 1 91.94 211 THR A CA 1
ATOM 1670 C C . THR A 1 211 ? -2.707 -29.734 -31.234 1 91.94 211 THR A C 1
ATOM 1672 O O . THR A 1 211 ? -3.545 -30.516 -31.703 1 91.94 211 THR A O 1
ATOM 1675 N N . ARG A 1 212 ? -2.912 -28.984 -30.172 1 90.06 212 ARG A N 1
ATOM 1676 C CA . ARG A 1 212 ? -4.211 -28.891 -29.516 1 90.06 212 ARG A CA 1
ATOM 1677 C C . ARG A 1 212 ? -4.551 -30.203 -28.797 1 90.06 212 ARG A C 1
ATOM 1679 O O . ARG A 1 212 ? -5.707 -30.438 -28.438 1 90.06 212 ARG A O 1
ATOM 1686 N N . GLN A 1 213 ? -3.535 -31.031 -28.688 1 92.81 213 GLN A N 1
ATOM 1687 C CA . GLN A 1 213 ? -3.738 -32.281 -27.953 1 92.81 213 GLN A CA 1
ATOM 1688 C C . GLN A 1 213 ? -3.6 -32.062 -26.453 1 92.81 213 GLN A C 1
ATOM 1690 O O . GLN A 1 213 ? -2.738 -31.297 -26 1 92.81 213 GLN A O 1
ATOM 1695 N N . VAL A 1 214 ? -4.434 -32.812 -25.734 1 93 214 VAL A N 1
ATOM 1696 C CA . VAL A 1 214 ? -4.375 -32.75 -24.281 1 93 214 VAL A CA 1
ATOM 1697 C C . VAL A 1 214 ? -3.084 -33.406 -23.781 1 93 214 VAL A C 1
ATOM 1699 O O . VAL A 1 214 ? -2.768 -34.531 -24.156 1 93 214 VAL A O 1
ATOM 1702 N N . LYS A 1 215 ? -2.357 -32.688 -23 1 93.69 215 LYS A N 1
ATOM 1703 C CA . LYS A 1 215 ? -1.129 -33.219 -22.406 1 93.69 215 LYS A CA 1
ATOM 1704 C C . LYS A 1 215 ? -1.399 -33.875 -21.062 1 93.69 215 LYS A C 1
ATOM 1706 O O . LYS A 1 215 ? -0.909 -34.969 -20.781 1 93.69 215 LYS A O 1
ATOM 1711 N N . TRP A 1 216 ? -2.16 -33.25 -20.25 1 94.25 216 TRP A N 1
ATOM 1712 C CA . TRP A 1 216 ? -2.502 -33.812 -18.953 1 94.25 216 TRP A CA 1
ATOM 1713 C C . TRP A 1 216 ? -3.711 -33.094 -18.359 1 94.25 216 TRP A C 1
ATOM 1715 O O . TRP A 1 216 ? -4.098 -32 -18.812 1 94.25 216 TRP A O 1
ATOM 1725 N N . ARG A 1 217 ? -4.355 -33.75 -17.422 1 92.88 217 ARG A N 1
ATOM 1726 C CA . ARG A 1 217 ? -5.457 -33.25 -16.594 1 92.88 217 ARG A CA 1
ATOM 1727 C C . ARG A 1 217 ? -5.176 -33.5 -15.109 1 92.88 217 ARG A C 1
ATOM 1729 O O . ARG A 1 217 ? -4.637 -34.562 -14.742 1 92.88 217 ARG A O 1
ATOM 1736 N N . LYS A 1 218 ? -5.523 -32.562 -14.367 1 93.12 218 LYS A N 1
ATOM 1737 C CA . LYS A 1 218 ? -5.312 -32.688 -12.93 1 93.12 218 LYS A CA 1
ATOM 1738 C C . LYS A 1 218 ? -6.363 -31.922 -12.141 1 93.12 218 LYS A C 1
ATOM 1740 O O . LYS A 1 218 ? -6.832 -30.875 -12.586 1 93.12 218 LYS A O 1
ATOM 1745 N N . ASN A 1 219 ? -6.723 -32.5 -11.047 1 93 219 ASN A N 1
ATOM 1746 C CA . ASN A 1 219 ? -7.641 -31.859 -10.117 1 93 219 ASN A CA 1
ATOM 1747 C C . ASN A 1 219 ? -6.902 -31.297 -8.906 1 93 219 ASN A C 1
ATOM 1749 O O . ASN A 1 219 ? -6.266 -32.062 -8.156 1 93 219 ASN A O 1
ATOM 1753 N N . PHE A 1 220 ? -7.012 -30.047 -8.711 1 93.62 220 PHE A N 1
ATOM 1754 C CA . PHE A 1 220 ? -6.305 -29.391 -7.613 1 93.62 220 PHE A CA 1
ATOM 1755 C C . PHE A 1 220 ? -7.219 -29.203 -6.406 1 93.62 220 PHE A C 1
ATOM 1757 O O . PHE A 1 220 ? -6.844 -28.547 -5.43 1 93.62 220 PHE A O 1
ATOM 1764 N N . LYS A 1 221 ? -8.359 -29.688 -6.441 1 89.69 221 LYS A N 1
ATOM 1765 C CA . LYS A 1 221 ? -9.328 -29.812 -5.359 1 89.69 221 LYS A CA 1
ATOM 1766 C C . LYS A 1 221 ? -9.844 -28.453 -4.914 1 89.69 221 LYS A C 1
ATOM 1768 O O . LYS A 1 221 ? -10.547 -28.344 -3.906 1 89.69 221 LYS A O 1
ATOM 1773 N N . SER A 1 222 ? -9.445 -27.422 -5.465 1 90.69 222 SER A N 1
ATOM 1774 C CA . SER A 1 222 ? -9.906 -26.062 -5.23 1 90.69 222 SER A CA 1
ATOM 1775 C C . SER A 1 222 ? -9.867 -25.234 -6.516 1 90.69 222 SER A C 1
ATOM 1777 O O . SER A 1 222 ? -9.156 -25.594 -7.461 1 90.69 222 SER A O 1
ATOM 1779 N N . VAL A 1 223 ? -10.672 -24.219 -6.531 1 89.31 223 VAL A N 1
ATOM 1780 C CA . VAL A 1 223 ? -10.758 -23.375 -7.719 1 89.31 223 VAL A CA 1
ATOM 1781 C C . VAL A 1 223 ? -9.375 -22.844 -8.078 1 89.31 223 VAL A C 1
ATOM 1783 O O . VAL A 1 223 ? -8.664 -22.312 -7.227 1 89.31 223 VAL A O 1
ATOM 1786 N N . VAL A 1 224 ? -9.008 -23.031 -9.328 1 92.06 224 VAL A N 1
ATOM 1787 C CA . VAL A 1 224 ? -7.758 -22.484 -9.844 1 92.06 224 VAL A CA 1
ATOM 1788 C C . VAL A 1 224 ? -7.918 -20.984 -10.109 1 92.06 224 VAL A C 1
ATOM 1790 O O . VAL A 1 224 ? -8.82 -20.578 -10.852 1 92.06 224 VAL A O 1
ATOM 1793 N N . VAL A 1 225 ? -7.074 -20.234 -9.531 1 90.75 225 VAL A N 1
ATOM 1794 C CA . VAL A 1 225 ? -7.211 -18.781 -9.617 1 90.75 225 VAL A CA 1
ATOM 1795 C C . VAL A 1 225 ? -6.289 -18.234 -10.711 1 90.75 225 VAL A C 1
ATOM 1797 O O . VAL A 1 225 ? -6.75 -17.578 -11.648 1 90.75 225 VAL A O 1
ATOM 1800 N N . ASN A 1 226 ? -5.016 -18.5 -10.547 1 92.12 226 ASN A N 1
ATOM 1801 C CA . ASN A 1 226 ? -4.027 -18.016 -11.508 1 92.12 226 ASN A CA 1
ATOM 1802 C C . ASN A 1 226 ? -2.928 -19.047 -11.742 1 92.12 226 ASN A C 1
ATOM 1804 O O . ASN A 1 226 ? -2.711 -19.938 -10.906 1 92.12 226 ASN A O 1
ATOM 1808 N N . LEU A 1 227 ? -2.273 -18.922 -12.93 1 93.62 227 LEU A N 1
ATOM 1809 C CA . LEU A 1 227 ? -1.125 -19.734 -13.305 1 93.62 227 LEU A CA 1
ATOM 1810 C C . LEU A 1 227 ? 0.096 -18.859 -13.57 1 93.62 227 LEU A C 1
ATOM 1812 O O . LEU A 1 227 ? -0.022 -17.797 -14.172 1 93.62 227 LEU A O 1
ATOM 1816 N N . TYR A 1 228 ? 1.189 -19.391 -13.133 1 93.88 228 TYR A N 1
ATOM 1817 C CA . TYR A 1 228 ? 2.436 -18.672 -13.359 1 93.88 228 TYR A CA 1
ATOM 1818 C C . TYR A 1 228 ? 3.523 -19.594 -13.875 1 93.88 228 TYR A C 1
ATOM 1820 O O . TYR A 1 228 ? 3.541 -20.797 -13.539 1 93.88 228 TYR A O 1
ATOM 1828 N N . LEU A 1 229 ? 4.375 -19.031 -14.688 1 92.31 229 LEU A N 1
ATOM 1829 C CA . LEU A 1 229 ? 5.582 -19.734 -15.125 1 92.31 229 LEU A CA 1
ATOM 1830 C C . LEU A 1 229 ? 6.773 -19.344 -14.258 1 92.31 229 LEU A C 1
ATOM 1832 O O . LEU A 1 229 ? 7.082 -18.156 -14.117 1 92.31 229 LEU A O 1
ATOM 1836 N N . LEU A 1 230 ? 7.309 -20.281 -13.617 1 89.56 230 LEU A N 1
ATOM 1837 C CA . LEU A 1 230 ? 8.469 -20.016 -12.781 1 89.56 230 LEU A CA 1
ATOM 1838 C C . LEU A 1 230 ? 9.766 -20.188 -13.578 1 89.56 230 LEU A C 1
ATOM 1840 O O . LEU A 1 230 ? 10.062 -21.281 -14.062 1 89.56 230 LEU A O 1
ATOM 1844 N N . LYS A 1 231 ? 10.508 -19.094 -13.742 1 83.94 231 LYS A N 1
ATOM 1845 C CA . LYS A 1 231 ? 11.789 -19.094 -14.445 1 83.94 231 LYS A CA 1
ATOM 1846 C C . LYS A 1 231 ? 12.898 -18.516 -13.57 1 83.94 231 LYS A C 1
ATOM 1848 O O . LYS A 1 231 ? 12.648 -18.109 -12.43 1 83.94 231 LYS A O 1
ATOM 1853 N N . GLY A 1 232 ? 14.117 -18.547 -14.023 1 74.94 232 GLY A N 1
ATOM 1854 C CA . GLY A 1 232 ? 15.258 -18.031 -13.297 1 74.94 232 GLY A CA 1
ATOM 1855 C C . GLY A 1 232 ? 15.125 -16.547 -12.945 1 74.94 232 GLY A C 1
ATOM 1856 O O . GLY A 1 232 ? 15.641 -16.109 -11.922 1 74.94 232 GLY A O 1
ATOM 1857 N N . ASP A 1 233 ? 14.43 -15.852 -13.789 1 75.12 233 ASP A N 1
ATOM 1858 C CA . ASP A 1 233 ? 14.297 -14.414 -13.578 1 75.12 233 ASP A CA 1
ATOM 1859 C C . ASP A 1 233 ? 13.07 -14.094 -12.727 1 75.12 233 ASP A C 1
ATOM 1861 O O . ASP A 1 233 ? 12.859 -12.945 -12.344 1 75.12 233 ASP A O 1
ATOM 1865 N N . GLY A 1 234 ? 12.32 -15.086 -12.438 1 80.69 234 GLY A N 1
ATOM 1866 C CA . GLY A 1 234 ? 11.133 -14.867 -11.633 1 80.69 234 GLY A CA 1
ATOM 1867 C C . GLY A 1 234 ? 9.883 -15.492 -12.227 1 80.69 234 GLY A C 1
ATOM 1868 O O . GLY A 1 234 ? 9.961 -16.5 -12.914 1 80.69 234 GLY A O 1
ATOM 1869 N N . MET A 1 235 ? 8.797 -14.867 -11.867 1 88.94 235 MET A N 1
ATOM 1870 C CA . MET A 1 235 ? 7.516 -15.438 -12.258 1 88.94 235 MET A CA 1
ATOM 1871 C C . MET A 1 235 ? 6.93 -14.695 -13.453 1 88.94 235 MET A C 1
ATOM 1873 O O . MET A 1 235 ? 7.008 -13.469 -13.523 1 88.94 235 MET A O 1
ATOM 1877 N N . HIS A 1 236 ? 6.367 -15.461 -14.406 1 89.62 236 HIS A N 1
ATOM 1878 C CA . HIS A 1 236 ? 5.629 -14.938 -15.547 1 89.62 236 HIS A CA 1
ATOM 1879 C C . HIS A 1 236 ? 4.164 -15.359 -15.5 1 89.62 236 HIS A C 1
ATOM 1881 O O . HIS A 1 236 ? 3.846 -16.469 -15.047 1 89.62 236 HIS A O 1
ATOM 1887 N N . ARG A 1 237 ? 3.352 -14.516 -15.938 1 88.69 237 ARG A N 1
ATOM 1888 C CA . ARG A 1 237 ? 1.94 -14.883 -15.992 1 88.69 237 ARG A CA 1
ATOM 1889 C C . ARG A 1 237 ? 1.67 -15.844 -17.141 1 88.69 237 ARG A C 1
ATOM 1891 O O . ARG A 1 237 ? 2.244 -15.711 -18.234 1 88.69 237 ARG A O 1
ATOM 1898 N N . ILE A 1 238 ? 0.88 -16.844 -16.859 1 90.19 238 ILE A N 1
ATOM 1899 C CA . ILE A 1 238 ? 0.332 -17.719 -17.891 1 90.19 238 ILE A CA 1
ATOM 1900 C C . ILE A 1 238 ? -1.163 -17.453 -18.047 1 90.19 238 ILE A C 1
ATOM 1902 O O . ILE A 1 238 ? -1.934 -17.625 -17.109 1 90.19 238 ILE A O 1
ATOM 1906 N N . PRO A 1 239 ? -1.486 -17.031 -19.219 1 85.44 239 PRO A N 1
ATOM 1907 C CA . PRO A 1 239 ? -2.93 -16.875 -19.391 1 85.44 239 PRO A CA 1
ATOM 1908 C C . PRO A 1 239 ? -3.689 -18.188 -19.297 1 85.44 239 PRO A C 1
ATOM 1910 O O . PRO A 1 239 ? -3.162 -19.234 -19.672 1 85.44 239 PRO A O 1
ATOM 1913 N N . SER A 1 240 ? -4.816 -18.078 -18.625 1 82.94 240 SER A N 1
ATOM 1914 C CA . SER A 1 240 ? -5.68 -19.25 -18.547 1 82.94 240 SER A CA 1
ATOM 1915 C C . SER A 1 240 ? -7.133 -18.891 -18.844 1 82.94 240 SER A C 1
ATOM 1917 O O . SER A 1 240 ? -7.523 -17.719 -18.719 1 82.94 240 SER A O 1
ATOM 1919 N N . THR A 1 241 ? -7.816 -19.844 -19.391 1 79.38 241 THR A N 1
ATOM 1920 C CA . THR A 1 241 ? -9.219 -19.625 -19.734 1 79.38 241 THR A CA 1
ATOM 1921 C C . THR A 1 241 ? -10.125 -20.469 -18.828 1 79.38 241 THR A C 1
ATOM 1923 O O . THR A 1 241 ? -9.883 -21.656 -18.625 1 79.38 241 THR A O 1
ATOM 1926 N N . SER A 1 242 ? -11.07 -19.797 -18.297 1 79.06 242 SER A N 1
ATOM 1927 C CA . SER A 1 242 ? -12.055 -20.5 -17.469 1 79.06 242 SER A CA 1
ATOM 1928 C C . SER A 1 242 ? -13.172 -21.094 -18.312 1 79.06 242 SER A C 1
ATOM 1930 O O . SER A 1 242 ? -13.68 -20.438 -19.234 1 79.06 242 SER A O 1
ATOM 1932 N N . LEU A 1 243 ? -13.406 -22.375 -18.188 1 71.75 243 LEU A N 1
ATOM 1933 C CA . LEU A 1 243 ? -14.461 -23.047 -18.938 1 71.75 243 LEU A CA 1
ATOM 1934 C C . LEU A 1 243 ? -15.625 -23.406 -18.016 1 71.75 243 LEU A C 1
ATOM 1936 O O . LEU A 1 243 ? -15.422 -23.734 -16.859 1 71.75 243 LEU A O 1
ATOM 1940 N N . LEU A 1 244 ? -16.797 -23.047 -18.547 1 59.34 244 LEU A N 1
ATOM 1941 C CA . LEU A 1 244 ? -17.969 -23.578 -17.844 1 59.34 244 LEU A CA 1
ATOM 1942 C C . LEU A 1 244 ? -17.969 -25.094 -17.859 1 59.34 244 LEU A C 1
ATOM 1944 O O . LEU A 1 244 ? -17.453 -25.719 -18.797 1 59.34 244 LEU A O 1
ATOM 1948 N N . PHE A 1 245 ? -18.203 -25.797 -16.797 1 53.34 245 PHE A N 1
ATOM 1949 C CA . PHE A 1 245 ? -18.141 -27.234 -16.516 1 53.34 245 PHE A CA 1
ATOM 1950 C C . PHE A 1 245 ? -18.469 -28.031 -17.781 1 53.34 245 PHE A C 1
ATOM 1952 O O . PHE A 1 245 ? -17.781 -29.016 -18.078 1 53.34 245 PHE A O 1
ATOM 1959 N N . ASN A 1 246 ? -19.453 -27.766 -18.391 1 51.03 246 ASN A N 1
ATOM 1960 C CA . ASN A 1 246 ? -19.953 -28.672 -19.422 1 51.03 246 ASN A CA 1
ATOM 1961 C C . ASN A 1 246 ? -19 -28.766 -20.609 1 51.03 246 ASN A C 1
ATOM 1963 O O . ASN A 1 246 ? -18.969 -29.781 -21.312 1 51.03 246 ASN A O 1
ATOM 1967 N N . PHE A 1 247 ? -18.188 -27.844 -20.672 1 44.84 247 PHE A N 1
ATOM 1968 C CA . PHE A 1 247 ? -17.422 -27.828 -21.922 1 44.84 247 PHE A CA 1
ATOM 1969 C C . PHE A 1 247 ? -16.078 -28.5 -21.734 1 44.84 247 PHE A C 1
ATOM 1971 O O . PHE A 1 247 ? -15.398 -28.828 -22.719 1 44.84 247 PHE A O 1
ATOM 1978 N N . ILE A 1 248 ? -15.625 -28.688 -20.609 1 49.38 248 ILE A N 1
ATOM 1979 C CA . ILE A 1 248 ? -14.312 -29.297 -20.453 1 49.38 248 ILE A CA 1
ATOM 1980 C C . ILE A 1 248 ? -14.352 -30.734 -20.984 1 49.38 248 ILE A C 1
ATOM 1982 O O . ILE A 1 248 ? -13.375 -31.219 -21.562 1 49.38 248 ILE A O 1
ATOM 1986 N N . GLY A 1 249 ? -15.461 -31.422 -20.766 1 47.5 249 GLY A N 1
ATOM 1987 C CA . GLY A 1 249 ? -15.656 -32.781 -21.266 1 47.5 249 GLY A CA 1
ATOM 1988 C C . GLY A 1 249 ? -15.516 -32.875 -22.781 1 47.5 249 GLY A C 1
ATOM 1989 O O . GLY A 1 249 ? -15.195 -33.938 -23.312 1 47.5 249 GLY A O 1
ATOM 1990 N N . ILE A 1 250 ? -15.867 -31.781 -23.375 1 43.53 250 ILE A N 1
ATOM 1991 C CA . ILE A 1 250 ? -15.883 -31.875 -24.844 1 43.53 250 ILE A CA 1
ATOM 1992 C C . ILE A 1 250 ? -14.461 -31.734 -25.375 1 43.53 250 ILE A C 1
ATOM 1994 O O . ILE A 1 250 ? -14.195 -32.094 -26.531 1 43.53 250 ILE A O 1
ATOM 1998 N N . ILE A 1 251 ? -13.672 -31.078 -24.625 1 44.91 251 ILE A N 1
ATOM 1999 C CA . ILE A 1 251 ? -12.32 -31.047 -25.172 1 44.91 251 ILE A CA 1
ATOM 2000 C C . ILE A 1 251 ? -11.797 -32.469 -25.344 1 44.91 251 ILE A C 1
ATOM 2002 O O . ILE A 1 251 ? -11.633 -33.188 -24.359 1 44.91 251 ILE A O 1
ATOM 2006 N N . LYS A 1 252 ? -12.281 -33.25 -26.453 1 46.53 252 LYS A N 1
ATOM 2007 C CA . LYS A 1 252 ? -12.055 -34.594 -26.938 1 46.53 252 LYS A CA 1
ATOM 2008 C C . LYS A 1 252 ? -10.57 -34.969 -26.891 1 46.53 252 LYS A C 1
ATOM 2010 O O . LYS A 1 252 ? -9.727 -34.219 -27.406 1 46.53 252 LYS A O 1
ATOM 2015 N N . ILE A 1 253 ? -10.211 -35.719 -25.891 1 40.44 253 ILE A N 1
ATOM 2016 C CA . ILE A 1 253 ? -9.039 -36.594 -25.859 1 40.44 253 ILE A CA 1
ATOM 2017 C C . ILE A 1 253 ? -8.945 -37.375 -27.172 1 40.44 253 ILE A C 1
ATOM 2019 O O . ILE A 1 253 ? -9.875 -38.094 -27.547 1 40.44 253 ILE A O 1
ATOM 2023 N N . ASN A 1 254 ? -8.375 -36.906 -28.078 1 33.28 254 ASN A N 1
ATOM 2024 C CA . ASN A 1 254 ? -8.133 -37.938 -29.094 1 33.28 254 ASN A CA 1
ATOM 2025 C C . ASN A 1 254 ? -7.645 -39.25 -28.469 1 33.28 254 ASN A C 1
ATOM 2027 O O . ASN A 1 254 ? -6.605 -39.281 -27.812 1 33.28 254 ASN A O 1
ATOM 2031 N N . PRO A 1 255 ? -8.398 -40.312 -28.234 1 33.44 255 PRO A N 1
ATOM 2032 C CA . PRO A 1 255 ? -8.023 -41.656 -27.797 1 33.44 255 PRO A CA 1
ATOM 2033 C C . PRO A 1 255 ? -6.793 -42.188 -28.531 1 33.44 255 PRO A C 1
ATOM 2035 O O . PRO A 1 255 ? -6.348 -43.312 -28.25 1 33.44 255 PRO A O 1
ATOM 2038 N N . TRP A 1 256 ? -6.359 -41.781 -29.688 1 31.11 256 TRP A N 1
ATOM 2039 C CA . TRP A 1 256 ? -5.508 -42.625 -30.516 1 31.11 256 TRP A CA 1
ATOM 2040 C C . TRP A 1 256 ? -4.125 -42.781 -29.891 1 31.11 256 TRP A C 1
ATOM 2042 O O . TRP A 1 256 ? -3.402 -43.719 -30.203 1 31.11 256 TRP A O 1
ATOM 2052 N N . SER A 1 257 ? -3.477 -41.812 -29.297 1 28.53 257 SER A N 1
ATOM 2053 C CA . SER A 1 257 ? -2.057 -42.156 -29.281 1 28.53 257 SER A CA 1
ATOM 2054 C C . SER A 1 257 ? -1.747 -43.219 -28.25 1 28.53 257 SER A C 1
ATOM 2056 O O . SER A 1 257 ? -0.66 -43.25 -27.672 1 28.53 257 SER A O 1
ATOM 2058 N N . SER A 1 258 ? -2.742 -43.969 -27.688 1 26.5 258 SER A N 1
ATOM 2059 C CA . SER A 1 258 ? -2.252 -45.219 -27.141 1 26.5 258 SER A CA 1
ATOM 2060 C C . SER A 1 258 ? -1.55 -46.062 -28.219 1 26.5 258 SER A C 1
ATOM 2062 O O . SER A 1 258 ? -1.384 -47.25 -28.047 1 26.5 258 SER A O 1
ATOM 2064 N N . SER A 1 259 ? -0.578 -45.562 -29.016 1 23.42 259 SER A N 1
ATOM 2065 C CA . SER A 1 259 ? 0.231 -46.688 -29.516 1 23.42 259 SER A CA 1
ATOM 2066 C C . SER A 1 259 ? 1.004 -47.344 -28.375 1 23.42 259 SER A C 1
ATOM 2068 O O . SER A 1 259 ? 1.453 -46.688 -27.453 1 23.42 259 SER A O 1
ATOM 2070 N N . MET B 1 1 ? -16.625 6.469 -47.375 1 28.66 1 MET B N 1
ATOM 2071 C CA . MET B 1 1 ? -15.961 5.625 -46.406 1 28.66 1 MET B CA 1
ATOM 2072 C C . MET B 1 1 ? -15.836 6.344 -45.062 1 28.66 1 MET B C 1
ATOM 2074 O O . MET B 1 1 ? -15.023 7.254 -44.906 1 28.66 1 MET B O 1
ATOM 2078 N N . ASN B 1 2 ? -16.922 6.504 -44.188 1 30.62 2 ASN B N 1
ATOM 2079 C CA . ASN B 1 2 ? -17.281 7.371 -43.062 1 30.62 2 ASN B CA 1
ATOM 2080 C C . ASN B 1 2 ? -16.594 6.93 -41.781 1 30.62 2 ASN B C 1
ATOM 2082 O O . ASN B 1 2 ? -16.828 5.82 -41.281 1 30.62 2 ASN B O 1
ATOM 2086 N N . THR B 1 3 ? -15.344 7.406 -41.469 1 31.06 3 THR B N 1
ATOM 2087 C CA . THR B 1 3 ? -14.461 7.199 -40.312 1 31.06 3 THR B CA 1
ATOM 2088 C C . THR B 1 3 ? -15.148 7.637 -39.031 1 31.06 3 THR B C 1
ATOM 2090 O O . THR B 1 3 ? -15.367 8.828 -38.812 1 31.06 3 THR B O 1
ATOM 2093 N N . LYS B 1 4 ? -16.109 6.91 -38.406 1 33.75 4 LYS B N 1
ATOM 2094 C CA . LYS B 1 4 ? -16.734 7.223 -37.125 1 33.75 4 LYS B CA 1
ATOM 2095 C C . LYS B 1 4 ? -15.711 7.219 -36 1 33.75 4 LYS B C 1
ATOM 2097 O O . LYS B 1 4 ? -15.039 6.215 -35.75 1 33.75 4 LYS B O 1
ATOM 2102 N N . LEU B 1 5 ? -15.188 8.406 -35.562 1 32.66 5 LEU B N 1
ATOM 2103 C CA . LEU B 1 5 ? -14.328 8.719 -34.406 1 32.66 5 LEU B CA 1
ATOM 2104 C C . LEU B 1 5 ? -14.961 8.25 -33.094 1 32.66 5 LEU B C 1
ATOM 2106 O O . LEU B 1 5 ? -16.062 8.664 -32.75 1 32.66 5 LEU B O 1
ATOM 2110 N N . PHE B 1 6 ? -14.766 7.059 -32.656 1 36.78 6 PHE B N 1
ATOM 2111 C CA . PHE B 1 6 ? -15.195 6.559 -31.359 1 36.78 6 PHE B CA 1
ATOM 2112 C C . PHE B 1 6 ? -14.594 7.391 -30.234 1 36.78 6 PHE B C 1
ATOM 2114 O O . PHE B 1 6 ? -13.375 7.43 -30.062 1 36.78 6 PHE B O 1
ATOM 2121 N N . ILE B 1 7 ? -15.258 8.469 -29.75 1 30.98 7 ILE B N 1
ATOM 2122 C CA . ILE B 1 7 ? -14.945 9.32 -28.609 1 30.98 7 ILE B CA 1
ATOM 2123 C C . ILE B 1 7 ? -14.969 8.484 -27.328 1 30.98 7 ILE B C 1
ATOM 2125 O O . ILE B 1 7 ? -15.992 7.879 -26.984 1 30.98 7 ILE B O 1
ATOM 2129 N N . PHE B 1 8 ? -13.867 7.863 -26.891 1 34.41 8 PHE B N 1
ATOM 2130 C CA . PHE B 1 8 ? -13.633 7.234 -25.609 1 34.41 8 PHE B CA 1
ATOM 2131 C C . PHE B 1 8 ? -13.945 8.203 -24.469 1 34.41 8 PHE B C 1
ATOM 2133 O O . PHE B 1 8 ? -13.25 9.211 -24.297 1 34.41 8 PHE B O 1
ATOM 2140 N N . LEU B 1 9 ? -15.18 8.297 -23.984 1 29.19 9 LEU B N 1
ATOM 2141 C CA . LEU B 1 9 ? -15.625 9.047 -22.812 1 29.19 9 LEU B CA 1
ATOM 2142 C C . LEU B 1 9 ? -14.969 8.5 -21.547 1 29.19 9 LEU B C 1
ATOM 2144 O O . LEU B 1 9 ? -15.219 7.355 -21.156 1 29.19 9 LEU B O 1
ATOM 2148 N N . PHE B 1 10 ? -13.719 8.836 -21.219 1 33.88 10 PHE B N 1
ATOM 2149 C CA . PHE B 1 10 ? -13.078 8.68 -19.906 1 33.88 10 PHE B CA 1
ATOM 2150 C C . PHE B 1 10 ? -13.984 9.188 -18.797 1 33.88 10 PHE B C 1
ATOM 2152 O O . PHE B 1 10 ? -14.234 10.391 -18.688 1 33.88 10 PHE B O 1
ATOM 2159 N N . LEU B 1 11 ? -14.953 8.43 -18.422 1 30.17 11 LEU B N 1
ATOM 2160 C CA . LEU B 1 11 ? -15.703 8.742 -17.203 1 30.17 11 LEU B CA 1
ATOM 2161 C C . LEU B 1 11 ? -14.766 8.883 -16.016 1 30.17 11 LEU B C 1
ATOM 2163 O O . LEU B 1 11 ? -14.18 7.895 -15.562 1 30.17 11 LEU B O 1
ATOM 2167 N N . CYS B 1 12 ? -13.969 9.922 -15.906 1 32.44 12 CYS B N 1
ATOM 2168 C CA . CYS B 1 12 ? -13.367 10.367 -14.656 1 32.44 12 CYS B CA 1
ATOM 2169 C C . CYS B 1 12 ? -14.359 10.273 -13.508 1 32.44 12 CYS B C 1
ATOM 2171 O O . CYS B 1 12 ? -15.391 10.945 -13.516 1 32.44 12 CYS B O 1
ATOM 2173 N N . LEU B 1 13 ? -14.461 9.109 -13.008 1 34.97 13 LEU B N 1
ATOM 2174 C CA . LEU B 1 13 ? -15.156 9.086 -11.719 1 34.97 13 LEU B CA 1
ATOM 2175 C C . LEU B 1 13 ? -14.711 10.258 -10.844 1 34.97 13 LEU B C 1
ATOM 2177 O O . LEU B 1 13 ? -13.609 10.242 -10.297 1 34.97 13 LEU B O 1
ATOM 2181 N N . SER B 1 14 ? -14.969 11.414 -11.289 1 33.38 14 SER B N 1
ATOM 2182 C CA . SER B 1 14 ? -14.953 12.555 -10.375 1 33.38 14 SER B CA 1
ATOM 2183 C C . SER B 1 14 ? -15.781 12.281 -9.125 1 33.38 14 SER B C 1
ATOM 2185 O O . SER B 1 14 ? -17 12.062 -9.211 1 33.38 14 SER B O 1
ATOM 2187 N N . CYS B 1 15 ? -15.234 11.586 -8.156 1 35 15 CYS B N 1
ATOM 2188 C CA . CYS B 1 15 ? -15.867 11.773 -6.859 1 35 15 CYS B CA 1
ATOM 2189 C C . CYS B 1 15 ? -16.203 13.242 -6.621 1 35 15 CYS B C 1
ATOM 2191 O O . CYS B 1 15 ? -15.305 14.047 -6.348 1 35 15 CYS B O 1
ATOM 2193 N N . THR B 1 16 ? -17.188 13.719 -7.41 1 36.22 16 THR B N 1
ATOM 2194 C CA . THR B 1 16 ? -17.719 15.031 -7.086 1 36.22 16 THR B CA 1
ATOM 2195 C C . THR B 1 16 ? -18.281 15.055 -5.668 1 36.22 16 THR B C 1
ATOM 2197 O O . THR B 1 16 ? -19.328 14.461 -5.406 1 36.22 16 THR B O 1
ATOM 2200 N N . ILE B 1 17 ? -17.484 15.109 -4.648 1 34.59 17 ILE B N 1
ATOM 2201 C CA . ILE B 1 17 ? -17.953 15.547 -3.338 1 34.59 17 ILE B CA 1
ATOM 2202 C C . ILE B 1 17 ? -18.641 16.906 -3.467 1 34.59 17 ILE B C 1
ATOM 2204 O O . ILE B 1 17 ? -18.016 17.891 -3.838 1 34.59 17 ILE B O 1
ATOM 2208 N N . SER B 1 18 ? -19.906 16.906 -3.922 1 33.5 18 SER B N 1
ATOM 2209 C CA . SER B 1 18 ? -20.719 18.125 -3.828 1 33.5 18 SER B CA 1
ATOM 2210 C C . SER B 1 18 ? -20.812 18.609 -2.387 1 33.5 18 SER B C 1
ATOM 2212 O O . SER B 1 18 ? -21.625 18.109 -1.609 1 33.5 18 SER B O 1
ATOM 2214 N N . GLY B 1 19 ? -19.797 18.844 -1.699 1 33 19 GLY B N 1
ATOM 2215 C CA . GLY B 1 19 ? -19.953 19.594 -0.464 1 33 19 GLY B CA 1
ATOM 2216 C C . GLY B 1 19 ? -20.609 20.953 -0.671 1 33 19 GLY B C 1
ATOM 2217 O O . GLY B 1 19 ? -20.281 21.656 -1.635 1 33 19 GLY B O 1
ATOM 2218 N N . SER B 1 20 ? -21.922 21.094 -0.295 1 35.19 20 SER B N 1
ATOM 2219 C CA . SER B 1 20 ? -22.469 22.438 -0.101 1 35.19 20 SER B CA 1
ATOM 2220 C C . SER B 1 20 ? -21.406 23.391 0.436 1 35.19 20 SER B C 1
ATOM 2222 O O . SER B 1 20 ? -20.781 23.125 1.459 1 35.19 20 SER B O 1
ATOM 2224 N N . LEU B 1 21 ? -20.828 24.141 -0.474 1 36.28 21 LEU B N 1
ATOM 2225 C CA . LEU B 1 21 ? -20.078 25.312 -0.089 1 36.28 21 LEU B CA 1
ATOM 2226 C C . LEU B 1 21 ? -20.891 26.203 0.843 1 36.28 21 LEU B C 1
ATOM 2228 O O . LEU B 1 21 ? -21.703 27.016 0.385 1 36.28 21 LEU B O 1
ATOM 2232 N N . GLU B 1 22 ? -21.578 25.719 1.842 1 37.47 22 GLU B N 1
ATOM 2233 C CA . GLU B 1 22 ? -21.938 26.781 2.775 1 37.47 22 GLU B CA 1
ATOM 2234 C C . GLU B 1 22 ? -20.812 27.812 2.906 1 37.47 22 GLU B C 1
ATOM 2236 O O . GLU B 1 22 ? -19.656 27.453 3.102 1 37.47 22 GLU B O 1
ATOM 2241 N N . LEU B 1 23 ? -20.984 28.922 2.303 1 34.97 23 LEU B N 1
ATOM 2242 C CA . LEU B 1 23 ? -20.219 30.125 2.574 1 34.97 23 LEU B CA 1
ATOM 2243 C C . LEU B 1 23 ? -19.906 30.25 4.062 1 34.97 23 LEU B C 1
ATOM 2245 O O . LEU B 1 23 ? -20.781 30.562 4.863 1 34.97 23 LEU B O 1
ATOM 2249 N N . ALA B 1 24 ? -19.078 29.375 4.609 1 38.97 24 ALA B N 1
ATOM 2250 C CA . ALA B 1 24 ? -18.594 29.734 5.938 1 38.97 24 ALA B CA 1
ATOM 2251 C C . ALA B 1 24 ? -18.391 31.25 6.062 1 38.97 24 ALA B C 1
ATOM 2253 O O . ALA B 1 24 ? -17.828 31.875 5.168 1 38.97 24 ALA B O 1
ATOM 2254 N N . SER B 1 25 ? -19.219 31.938 6.73 1 41.41 25 SER B N 1
ATOM 2255 C CA . SER B 1 25 ? -18.969 33.312 7.105 1 41.41 25 SER B CA 1
ATOM 2256 C C . SER B 1 25 ? -17.469 33.562 7.316 1 41.41 25 SER B C 1
ATOM 2258 O O . SER B 1 25 ? -16.75 32.688 7.766 1 41.41 25 SER B O 1
ATOM 2260 N N . ASN B 1 26 ? -16.828 34.594 6.645 1 45.5 26 ASN B N 1
ATOM 2261 C CA . ASN B 1 26 ? -15.5 35.188 6.695 1 45.5 26 ASN B CA 1
ATOM 2262 C C . ASN B 1 26 ? -14.906 35.094 8.094 1 45.5 26 ASN B C 1
ATOM 2264 O O . ASN B 1 26 ? -13.695 35.25 8.266 1 45.5 26 ASN B O 1
ATOM 2268 N N . ASP B 1 27 ? -15.773 34.938 9.148 1 48.97 27 ASP B N 1
ATOM 2269 C CA . ASP B 1 27 ? -15.305 35.156 10.516 1 48.97 27 ASP B CA 1
ATOM 2270 C C . ASP B 1 27 ? -15.023 33.812 11.211 1 48.97 27 ASP B C 1
ATOM 2272 O O . ASP B 1 27 ? -14.734 33.781 12.406 1 48.97 27 ASP B O 1
ATOM 2276 N N . ASP B 1 28 ? -15.359 32.75 10.695 1 58.38 28 ASP B N 1
ATOM 2277 C CA . ASP B 1 28 ? -15.234 31.531 11.5 1 58.38 28 ASP B CA 1
ATOM 2278 C C . ASP B 1 28 ? -13.773 31.094 11.609 1 58.38 28 ASP B C 1
ATOM 2280 O O . ASP B 1 28 ? -13.008 31.219 10.648 1 58.38 28 ASP B O 1
ATOM 2284 N N . PRO B 1 29 ? -13.352 30.891 12.875 1 66.19 29 PRO B N 1
ATOM 2285 C CA . PRO B 1 29 ? -11.961 30.5 13.125 1 66.19 29 PRO B CA 1
ATOM 2286 C C . PRO B 1 29 ? -11.516 29.328 12.25 1 66.19 29 PRO B C 1
ATOM 2288 O O . PRO B 1 29 ? -12.234 28.344 12.109 1 66.19 29 PRO B O 1
ATOM 2291 N N . VAL B 1 30 ? -10.516 29.656 11.445 1 85.12 30 VAL B N 1
ATOM 2292 C CA . VAL B 1 30 ? -9.922 28.688 10.539 1 85.12 30 VAL B CA 1
ATOM 2293 C C . VAL B 1 30 ? -8.797 27.938 11.242 1 85.12 30 VAL B C 1
ATOM 2295 O O . VAL B 1 30 ? -7.867 28.562 11.773 1 85.12 30 VAL B O 1
ATOM 2298 N N . THR B 1 31 ? -8.953 26.688 11.461 1 92 31 THR B N 1
ATOM 2299 C CA . THR B 1 31 ? -7.938 25.875 12.125 1 92 31 THR B CA 1
ATOM 2300 C C . THR B 1 31 ? -6.926 25.344 11.117 1 92 31 THR B C 1
ATOM 2302 O O . THR B 1 31 ? -7.309 24.766 10.094 1 92 31 THR B O 1
ATOM 2305 N N . MET B 1 32 ? -5.691 25.641 11.422 1 94.69 32 MET B N 1
ATOM 2306 C CA . MET B 1 32 ? -4.59 25.109 10.625 1 94.69 32 MET B CA 1
ATOM 2307 C C . MET B 1 32 ? -3.828 24.031 11.391 1 94.69 32 MET B C 1
ATOM 2309 O O . MET B 1 32 ? -3.586 24.172 12.586 1 94.69 32 MET B O 1
ATOM 2313 N N . LEU B 1 33 ? -3.465 23 10.68 1 94.69 33 LEU B N 1
ATOM 2314 C CA . LEU B 1 33 ? -2.658 21.938 11.266 1 94.69 33 LEU B CA 1
ATOM 2315 C C . LEU B 1 33 ? -1.203 22.062 10.828 1 94.69 33 LEU B C 1
ATOM 2317 O O . LEU B 1 33 ? -0.918 22.203 9.641 1 94.69 33 LEU B O 1
ATOM 2321 N N . VAL B 1 34 ? -0.332 22 11.828 1 94.75 34 VAL B N 1
ATOM 2322 C CA . VAL B 1 34 ? 1.104 22.031 11.57 1 94.75 34 VAL B CA 1
ATOM 2323 C C . VAL B 1 34 ? 1.716 20.672 11.883 1 94.75 34 VAL B C 1
ATOM 2325 O O . VAL B 1 34 ? 1.667 20.219 13.031 1 94.75 34 VAL B O 1
ATOM 2328 N N . SER B 1 35 ? 2.219 20.062 10.883 1 93.25 35 SER B N 1
ATOM 2329 C CA . SER B 1 35 ? 2.924 18.797 11.062 1 93.25 35 SER B CA 1
ATOM 2330 C C . SER B 1 35 ? 4.43 19.016 11.172 1 93.25 35 SER B C 1
ATOM 2332 O O . SER B 1 35 ? 5.031 19.688 10.336 1 93.25 35 SER B O 1
ATOM 2334 N N . THR B 1 36 ? 4.996 18.438 12.219 1 93.44 36 THR B N 1
ATOM 2335 C CA . THR B 1 36 ? 6.43 18.594 12.422 1 93.44 36 THR B CA 1
ATOM 2336 C C . THR B 1 36 ? 7.145 17.25 12.344 1 93.44 36 THR B C 1
ATOM 2338 O O . THR B 1 36 ? 6.512 16.203 12.461 1 93.44 36 THR B O 1
ATOM 2341 N N . LEU B 1 37 ? 8.398 17.297 12.141 1 91.31 37 LEU B N 1
ATOM 2342 C CA . LEU B 1 37 ? 9.219 16.125 11.883 1 91.31 37 LEU B CA 1
ATOM 2343 C C . LEU B 1 37 ? 9.156 15.141 13.047 1 91.31 37 LEU B C 1
ATOM 2345 O O . LEU B 1 37 ? 9.195 13.922 12.844 1 91.31 37 LEU B O 1
ATOM 2349 N N . ASP B 1 38 ? 9.039 15.633 14.227 1 91.25 38 ASP B N 1
ATOM 2350 C CA . ASP B 1 38 ? 9.07 14.789 15.422 1 91.25 38 ASP B CA 1
ATOM 2351 C C . ASP B 1 38 ? 7.746 14.055 15.609 1 91.25 38 ASP B C 1
ATOM 2353 O O . ASP B 1 38 ? 7.582 13.297 16.562 1 91.25 38 ASP B O 1
ATOM 2357 N N . GLY B 1 39 ? 6.754 14.328 14.773 1 92.81 39 GLY B N 1
ATOM 2358 C CA . GLY B 1 39 ? 5.551 13.516 14.781 1 92.81 39 GLY B CA 1
ATOM 2359 C C . GLY B 1 39 ? 4.352 14.234 15.383 1 92.81 39 GLY B C 1
ATOM 2360 O O . GLY B 1 39 ? 3.297 13.625 15.578 1 92.81 39 GLY B O 1
ATOM 2361 N N . TYR B 1 40 ? 4.543 15.5 15.648 1 93.38 40 TYR B N 1
ATOM 2362 C CA . TYR B 1 40 ? 3.406 16.234 16.188 1 93.38 40 TYR B CA 1
ATOM 2363 C C . TYR B 1 40 ? 2.518 16.766 15.07 1 93.38 40 TYR B C 1
ATOM 2365 O O . TYR B 1 40 ? 3.014 17.219 14.039 1 93.38 40 TYR B O 1
ATOM 2373 N N . LEU B 1 41 ? 1.257 16.688 15.336 1 93.06 41 LEU B N 1
ATOM 2374 C CA . LEU B 1 41 ? 0.228 17.438 14.617 1 93.06 41 LEU B CA 1
ATOM 2375 C C . LEU B 1 41 ? -0.42 18.469 15.531 1 93.06 41 LEU B C 1
ATOM 2377 O O . LEU B 1 41 ? -1.17 18.109 16.453 1 93.06 41 LEU B O 1
ATOM 2381 N N . THR B 1 42 ? -0.114 19.719 15.312 1 95.38 42 THR B N 1
ATOM 2382 C CA . THR B 1 42 ? -0.573 20.797 16.188 1 95.38 42 THR B CA 1
ATOM 2383 C C . THR B 1 42 ? -1.647 21.625 15.5 1 95.38 42 THR B C 1
ATOM 2385 O O . THR B 1 42 ? -1.449 22.109 14.383 1 95.38 42 THR B O 1
ATOM 2388 N N . ALA B 1 43 ? -2.729 21.75 16.156 1 95.56 43 ALA B N 1
ATOM 2389 C CA . ALA B 1 43 ? -3.793 22.609 15.641 1 95.56 43 ALA B CA 1
ATOM 2390 C C . ALA B 1 43 ? -3.625 24.047 16.156 1 95.56 43 ALA B C 1
ATOM 2392 O O . ALA B 1 43 ? -3.5 24.266 17.359 1 95.56 43 ALA B O 1
ATOM 2393 N N . VAL B 1 44 ? -3.615 25 15.211 1 95.75 44 VAL B N 1
ATOM 2394 C CA . VAL B 1 44 ? -3.453 26.406 15.547 1 95.75 44 VAL B CA 1
ATOM 2395 C C . VAL B 1 44 ? -4.516 27.234 14.836 1 95.75 44 VAL B C 1
ATOM 2397 O O . VAL B 1 44 ? -4.961 26.875 13.742 1 95.75 44 VAL B O 1
ATOM 2400 N N . ASP B 1 45 ? -4.926 28.234 15.531 1 94.38 45 ASP B N 1
ATOM 2401 C CA . ASP B 1 45 ? -5.75 29.219 14.844 1 94.38 45 ASP B CA 1
ATOM 2402 C C . ASP B 1 45 ? -4.957 29.938 13.75 1 94.38 45 ASP B C 1
ATOM 2404 O O . ASP B 1 45 ? -3.92 30.531 14.023 1 94.38 45 ASP B O 1
ATOM 2408 N N . ALA B 1 46 ? -5.414 29.922 12.562 1 93.06 46 ALA B N 1
ATOM 2409 C CA . ALA B 1 46 ? -4.648 30.422 11.43 1 93.06 46 ALA B CA 1
ATOM 2410 C C . ALA B 1 46 ? -4.441 31.922 11.523 1 93.06 46 ALA B C 1
ATOM 2412 O O . ALA B 1 46 ? -3.428 32.438 11.062 1 93.06 46 ALA B O 1
ATOM 2413 N N . LYS B 1 47 ? -5.359 32.594 12.117 1 92 47 LYS B N 1
ATOM 2414 C CA . LYS B 1 47 ? -5.316 34.062 12.188 1 92 47 LYS B CA 1
ATOM 2415 C C . LYS B 1 47 ? -4.426 34.531 13.336 1 92 47 LYS B C 1
ATOM 2417 O O . LYS B 1 47 ? -3.65 35.469 13.18 1 92 47 LYS B O 1
ATOM 2422 N N . THR B 1 48 ? -4.465 33.844 14.43 1 93.69 48 THR B N 1
ATOM 2423 C CA . THR B 1 48 ? -3.816 34.344 15.625 1 93.69 48 THR B CA 1
ATOM 2424 C C . THR B 1 48 ? -2.57 33.531 15.961 1 93.69 48 THR B C 1
ATOM 2426 O O . THR B 1 48 ? -1.716 34 16.734 1 93.69 48 THR B O 1
ATOM 2429 N N . GLY B 1 49 ? -2.555 32.344 15.461 1 94.12 49 GLY B N 1
ATOM 2430 C CA . GLY B 1 49 ? -1.432 31.469 15.797 1 94.12 49 GLY B CA 1
ATOM 2431 C C . GLY B 1 49 ? -1.599 30.766 17.125 1 94.12 49 GLY B C 1
ATOM 2432 O O . GLY B 1 49 ? -0.724 30 17.547 1 94.12 49 GLY B O 1
ATOM 2433 N N . ARG B 1 50 ? -2.682 31 17.766 1 94.94 50 ARG B N 1
ATOM 2434 C CA . ARG B 1 50 ? -2.92 30.359 19.062 1 94.94 50 ARG B CA 1
ATOM 2435 C C . ARG B 1 50 ? -3.086 28.844 18.891 1 94.94 50 ARG B C 1
ATOM 2437 O O . ARG B 1 50 ? -3.84 28.391 18.031 1 94.94 50 ARG B O 1
ATOM 2444 N N . GLU B 1 51 ? -2.412 28.062 19.734 1 95.31 51 GLU B N 1
ATOM 2445 C CA . GLU B 1 51 ? -2.5 26.609 19.703 1 95.31 51 GLU B CA 1
ATOM 2446 C C . GLU B 1 51 ? -3.805 26.109 20.312 1 95.31 51 GLU B C 1
ATOM 2448 O O . GLU B 1 51 ? -4.184 26.547 21.406 1 95.31 51 GLU B O 1
ATOM 2453 N N . LYS B 1 52 ? -4.441 25.281 19.703 1 93.38 52 LYS B N 1
ATOM 2454 C CA . LYS B 1 52 ? -5.684 24.703 20.188 1 93.38 52 LYS B CA 1
ATOM 2455 C C . LYS B 1 52 ? -5.43 23.344 20.844 1 93.38 52 LYS B C 1
ATOM 2457 O O . LYS B 1 52 ? -5.836 23.094 21.969 1 93.38 52 LYS B O 1
ATOM 2462 N N . TRP B 1 53 ? -4.812 22.453 20.188 1 92.94 53 TRP B N 1
ATOM 2463 C CA . TRP B 1 53 ? -4.48 21.125 20.672 1 92.94 53 TRP B CA 1
ATOM 2464 C C . TRP B 1 53 ? -3.289 20.547 19.906 1 92.94 53 TRP B C 1
ATOM 2466 O O . TRP B 1 53 ? -2.871 21.109 18.891 1 92.94 53 TRP B O 1
ATOM 2476 N N . ARG B 1 54 ? -2.756 19.5 20.453 1 92.81 54 ARG B N 1
ATOM 2477 C CA . ARG B 1 54 ? -1.645 18.781 19.844 1 92.81 54 ARG B CA 1
ATOM 2478 C C . ARG B 1 54 ? -1.86 17.266 19.906 1 92.81 54 ARG B C 1
ATOM 2480 O O . ARG B 1 54 ? -2.385 16.766 20.906 1 92.81 54 ARG B O 1
ATOM 2487 N N . TYR B 1 55 ? -1.473 16.719 18.875 1 90.5 55 TYR B N 1
ATOM 2488 C CA . TYR B 1 55 ? -1.521 15.273 18.75 1 90.5 55 TYR B CA 1
ATOM 2489 C C . TYR B 1 55 ? -0.155 14.711 18.375 1 90.5 55 TYR B C 1
ATOM 2491 O O . TYR B 1 55 ? 0.489 15.203 17.438 1 90.5 55 TYR B O 1
ATOM 2499 N N . LYS B 1 56 ? 0.277 13.648 19.125 1 90.56 56 LYS B N 1
ATOM 2500 C CA . LYS B 1 56 ? 1.617 13.109 18.906 1 90.56 56 LYS B CA 1
ATOM 2501 C C . LYS B 1 56 ? 1.558 11.672 18.391 1 90.56 56 LYS B C 1
ATOM 2503 O O . LYS B 1 56 ? 0.826 10.844 18.938 1 90.56 56 LYS B O 1
ATOM 2508 N N . GLU B 1 57 ? 2.291 11.516 17.328 1 84.81 57 GLU B N 1
ATOM 2509 C CA . GLU B 1 57 ? 2.523 10.18 16.781 1 84.81 57 GLU B CA 1
ATOM 2510 C C . GLU B 1 57 ? 4.012 9.914 16.578 1 84.81 57 GLU B C 1
ATOM 2512 O O . GLU B 1 57 ? 4.855 10.594 17.188 1 84.81 57 GLU B O 1
ATOM 2517 N N . SER B 1 58 ? 4.297 8.805 15.82 1 87.62 58 SER B N 1
ATOM 2518 C CA . SER B 1 58 ? 5.688 8.523 15.477 1 87.62 58 SER B CA 1
ATOM 2519 C C . SER B 1 58 ? 6.266 9.602 14.57 1 87.62 58 SER B C 1
ATOM 2521 O O . SER B 1 58 ? 5.523 10.312 13.898 1 87.62 58 SER B O 1
ATOM 2523 N N . PRO B 1 59 ? 7.586 9.703 14.648 1 90.75 59 PRO B N 1
ATOM 2524 C CA . PRO B 1 59 ? 8.195 10.664 13.719 1 90.75 59 PRO B CA 1
ATOM 2525 C C . PRO B 1 59 ? 7.809 10.406 12.266 1 90.75 59 PRO B C 1
ATOM 2527 O O . PRO B 1 59 ? 7.512 9.266 11.898 1 90.75 59 PRO B O 1
ATOM 2530 N N . ILE B 1 60 ? 7.828 11.461 11.508 1 91.12 60 ILE B N 1
ATOM 2531 C CA . ILE B 1 60 ? 7.367 11.422 10.125 1 91.12 60 ILE B CA 1
ATOM 2532 C C . ILE B 1 60 ? 8.242 10.469 9.312 1 91.12 60 ILE B C 1
ATOM 2534 O O . ILE B 1 60 ? 7.75 9.75 8.445 1 91.12 60 ILE B O 1
ATOM 2538 N N . VAL B 1 61 ? 9.477 10.523 9.609 1 90.19 61 VAL B N 1
ATOM 2539 C CA . VAL B 1 61 ? 10.391 9.609 8.93 1 90.19 61 VAL B CA 1
ATOM 2540 C C . VAL B 1 61 ? 11.289 8.922 9.953 1 90.19 61 VAL B C 1
ATOM 2542 O O . VAL B 1 61 ? 11.734 9.547 10.914 1 90.19 61 VAL B O 1
ATOM 2545 N N . GLU B 1 62 ? 11.391 7.66 9.742 1 82.31 62 GLU B N 1
ATOM 2546 C CA . GLU B 1 62 ? 12.344 6.875 10.516 1 82.31 62 GLU B CA 1
ATOM 2547 C C . GLU B 1 62 ? 13.148 5.938 9.617 1 82.31 62 GLU B C 1
ATOM 2549 O O . GLU B 1 62 ? 12.57 5.227 8.789 1 82.31 62 GLU B O 1
ATOM 2554 N N . SER B 1 63 ? 14.461 6.234 9.578 1 74 63 SER B N 1
ATOM 2555 C CA . SER B 1 63 ? 15.344 5.312 8.867 1 74 63 SER B CA 1
ATOM 2556 C C . SER B 1 63 ? 16.562 4.945 9.711 1 74 63 SER B C 1
ATOM 2558 O O . SER B 1 63 ? 17.203 5.82 10.289 1 74 63 SER B O 1
ATOM 2560 N N . PRO B 1 64 ? 16.609 3.57 10.211 1 60.94 64 PRO B N 1
ATOM 2561 C CA . PRO B 1 64 ? 17.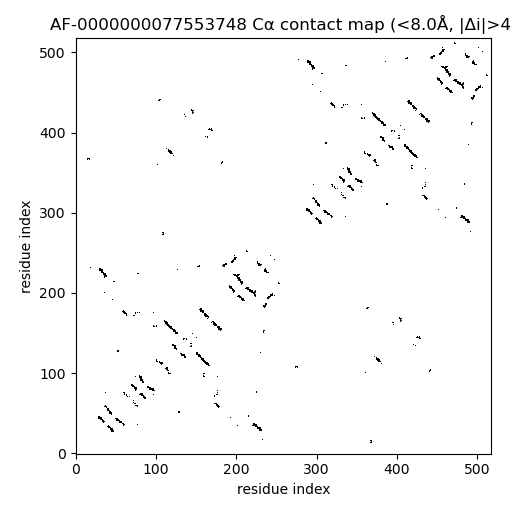812 3.258 10.992 1 60.94 64 PRO B CA 1
ATOM 2562 C C . PRO B 1 64 ? 19.094 3.674 10.281 1 60.94 64 PRO B C 1
ATOM 2564 O O . PRO B 1 64 ? 19.188 3.594 9.055 1 60.94 64 PRO B O 1
ATOM 2567 N N . HIS B 1 65 ? 19.781 4.602 10.836 1 55.5 65 HIS B N 1
ATOM 2568 C CA . HIS B 1 65 ? 21.078 5.078 10.367 1 55.5 65 HIS B CA 1
ATOM 2569 C C . HIS B 1 65 ? 22.141 3.977 10.445 1 55.5 65 HIS B C 1
ATOM 2571 O O . HIS B 1 65 ? 23.344 4.258 10.453 1 55.5 65 HIS B O 1
ATOM 2577 N N . LYS B 1 66 ? 21.812 2.748 10.586 1 50.59 66 LYS B N 1
ATOM 2578 C CA . LYS B 1 66 ? 23.062 1.995 10.664 1 50.59 66 LYS B CA 1
ATOM 2579 C C . LYS B 1 66 ? 23.859 2.119 9.367 1 50.59 66 LYS B C 1
ATOM 2581 O O . LYS B 1 66 ? 23.484 1.548 8.344 1 50.59 66 LYS B O 1
ATOM 2586 N N . VAL B 1 67 ? 24.391 3.207 9.195 1 47.62 67 VAL B N 1
ATOM 2587 C CA . VAL B 1 67 ? 25.328 3.492 8.109 1 47.62 67 VAL B CA 1
ATOM 2588 C C . VAL B 1 67 ? 26.391 2.395 8.047 1 47.62 67 VAL B C 1
ATOM 2590 O O . VAL B 1 67 ? 27.484 2.607 7.512 1 47.62 67 VAL B O 1
ATOM 2593 N N . ARG B 1 68 ? 26.219 1.309 8.68 1 48.62 68 ARG B N 1
ATOM 2594 C CA . ARG B 1 68 ? 27.422 0.511 8.445 1 48.62 68 ARG B CA 1
ATOM 2595 C C . ARG B 1 68 ? 27.578 0.185 6.969 1 48.62 68 ARG B C 1
ATOM 2597 O O . ARG B 1 68 ? 28.453 -0.6 6.59 1 48.62 68 ARG B O 1
ATOM 2604 N N . GLN B 1 69 ? 26.656 0.718 6.234 1 56.12 69 GLN B N 1
ATOM 2605 C CA . GLN B 1 69 ? 26.688 0.139 4.895 1 56.12 69 GLN B CA 1
ATOM 2606 C C . GLN B 1 69 ? 27.219 1.145 3.875 1 56.12 69 GLN B C 1
ATOM 2608 O O . GLN B 1 69 ? 27.203 2.352 4.125 1 56.12 69 GLN B O 1
ATOM 2613 N N . ASP B 1 70 ? 27.906 0.708 2.877 1 62.94 70 ASP B N 1
ATOM 2614 C CA . ASP B 1 70 ? 28.438 1.414 1.716 1 62.94 70 ASP B CA 1
ATOM 2615 C C . ASP B 1 70 ? 27.391 2.348 1.111 1 62.94 70 ASP B C 1
ATOM 2617 O O . ASP B 1 70 ? 27.734 3.275 0.375 1 62.94 70 ASP B O 1
ATOM 2621 N N . PHE B 1 71 ? 26.109 2.1 1.483 1 67.25 71 PHE B N 1
ATOM 2622 C CA . PHE B 1 71 ? 25.094 3.014 0.965 1 67.25 71 PHE B CA 1
ATOM 2623 C C . PHE B 1 71 ? 23.969 3.215 1.979 1 67.25 71 PHE B C 1
ATOM 2625 O O . PHE B 1 71 ? 23.781 2.381 2.863 1 67.25 71 PHE B O 1
ATOM 2632 N N . SER B 1 72 ? 23.5 4.426 2.08 1 75.69 72 SER B N 1
ATOM 2633 C CA . SER B 1 72 ? 22.344 4.734 2.908 1 75.69 72 SER B CA 1
ATOM 2634 C C . SER B 1 72 ? 21.328 5.578 2.146 1 75.69 72 SER B C 1
ATOM 2636 O O . SER B 1 72 ? 21.641 6.121 1.084 1 75.69 72 SER B O 1
ATOM 2638 N N . PHE B 1 73 ? 20.156 5.559 2.67 1 79.06 73 PHE B N 1
ATOM 2639 C CA . PHE B 1 73 ? 19.109 6.367 2.059 1 79.06 73 PHE B CA 1
ATOM 2640 C C . PHE B 1 73 ? 18.562 7.391 3.051 1 79.06 73 PHE B C 1
ATOM 2642 O O . PHE B 1 73 ? 18.438 7.102 4.242 1 79.06 73 PHE B O 1
ATOM 2649 N N . ILE B 1 74 ? 18.297 8.555 2.527 1 82.69 74 ILE B N 1
ATOM 2650 C CA . ILE B 1 74 ? 17.719 9.625 3.328 1 82.69 74 ILE B CA 1
ATOM 2651 C C . ILE B 1 74 ? 16.359 10.016 2.758 1 82.69 74 ILE B C 1
ATOM 2653 O O . ILE B 1 74 ? 16.25 10.445 1.607 1 82.69 74 ILE B O 1
ATOM 2657 N N . PRO B 1 75 ? 15.398 9.891 3.549 1 87.38 75 PRO B N 1
ATOM 2658 C CA . PRO B 1 75 ? 14.07 10.281 3.064 1 87.38 75 PRO B CA 1
ATOM 2659 C C . PRO B 1 75 ? 13.758 11.75 3.311 1 87.38 75 PRO B C 1
ATOM 2661 O O . PRO B 1 75 ? 14.18 12.312 4.328 1 87.38 75 PRO B O 1
ATOM 2664 N N . ASN B 1 76 ? 13.156 12.398 2.365 1 87.31 76 ASN B N 1
ATOM 2665 C CA . ASN B 1 76 ? 12.539 13.711 2.547 1 87.31 76 ASN B CA 1
ATOM 2666 C C . ASN B 1 76 ? 11.211 13.602 3.293 1 87.31 76 ASN B C 1
ATOM 2668 O O . ASN B 1 76 ? 10.289 12.914 2.84 1 87.31 76 ASN B O 1
ATOM 2672 N N . PRO B 1 77 ? 11.07 14.188 4.41 1 88.5 77 PRO B N 1
ATOM 2673 C CA . PRO B 1 77 ? 9.859 14.047 5.227 1 88.5 77 PRO B CA 1
ATOM 2674 C C . PRO B 1 77 ? 8.641 14.695 4.586 1 88.5 77 PRO B C 1
ATOM 2676 O O . PRO B 1 77 ? 7.508 14.43 4.996 1 88.5 77 PRO B O 1
ATOM 2679 N N . ARG B 1 78 ? 8.797 15.547 3.656 1 86.38 78 ARG B N 1
ATOM 2680 C CA . ARG B 1 78 ? 7.684 16.281 3.064 1 86.38 78 ARG B CA 1
ATOM 2681 C C . ARG B 1 78 ? 6.863 15.375 2.146 1 86.38 78 ARG B C 1
ATOM 2683 O O . ARG B 1 78 ? 5.633 15.445 2.135 1 86.38 78 ARG B O 1
ATOM 2690 N N . ASN B 1 79 ? 7.609 14.578 1.442 1 88.19 79 ASN B N 1
ATOM 2691 C CA . ASN B 1 79 ? 6.859 13.805 0.46 1 88.19 79 ASN B CA 1
ATOM 2692 C C . ASN B 1 79 ? 7.406 12.383 0.325 1 88.19 79 ASN B C 1
ATOM 2694 O O . ASN B 1 79 ? 6.953 11.617 -0.524 1 88.19 79 ASN B O 1
ATOM 2698 N N . GLY B 1 80 ? 8.477 12.094 1.015 1 90.81 80 GLY B N 1
ATOM 2699 C CA . GLY B 1 80 ? 9.031 10.75 0.975 1 90.81 80 GLY B CA 1
ATOM 2700 C C . GLY B 1 80 ? 10.078 10.57 -0.108 1 90.81 80 GLY B C 1
ATOM 2701 O O . GLY B 1 80 ? 10.484 9.445 -0.41 1 90.81 80 GLY B O 1
ATOM 2702 N N . GLU B 1 81 ? 10.508 11.602 -0.685 1 89.19 81 GLU B N 1
ATOM 2703 C CA . GLU B 1 81 ? 11.617 11.484 -1.631 1 89.19 81 GLU B CA 1
ATOM 2704 C C . GLU B 1 81 ? 12.812 10.781 -0.994 1 89.19 81 GLU B C 1
ATOM 2706 O O . GLU B 1 81 ? 13.086 10.961 0.194 1 89.19 81 GLU B O 1
ATOM 2711 N N . LEU B 1 82 ? 13.477 10 -1.805 1 87.44 82 LEU B N 1
ATOM 2712 C CA . LEU B 1 82 ? 14.609 9.227 -1.304 1 87.44 82 LEU B CA 1
ATOM 2713 C C . LEU B 1 82 ? 15.906 9.688 -1.958 1 87.44 82 LEU B C 1
ATOM 2715 O O . LEU B 1 82 ? 15.953 9.914 -3.17 1 87.44 82 LEU B O 1
ATOM 2719 N N . TYR B 1 83 ? 16.875 9.836 -1.104 1 86.06 83 TYR B N 1
ATOM 2720 C CA . TYR B 1 83 ? 18.219 10.164 -1.573 1 86.06 83 TYR B CA 1
ATOM 2721 C C . TYR B 1 83 ? 19.203 9.062 -1.219 1 86.06 83 TYR B C 1
ATOM 2723 O O . TYR B 1 83 ? 19.234 8.578 -0.084 1 86.06 83 TYR B O 1
ATOM 2731 N N . LEU B 1 84 ? 19.891 8.578 -2.191 1 81.31 84 LEU B N 1
ATOM 2732 C CA . LEU B 1 84 ? 20.969 7.617 -1.981 1 81.31 84 LEU B CA 1
ATOM 2733 C C . LEU B 1 84 ? 22.266 8.32 -1.582 1 81.31 84 LEU B C 1
ATOM 2735 O O . LEU B 1 84 ? 22.672 9.305 -2.217 1 81.31 84 LEU B O 1
ATOM 2739 N N . VAL B 1 85 ? 22.75 7.871 -0.493 1 78.88 85 VAL B N 1
ATOM 2740 C CA . VAL B 1 85 ? 24.047 8.359 -0.063 1 78.88 85 VAL B CA 1
ATOM 2741 C C . VAL B 1 85 ? 25.109 7.273 -0.258 1 78.88 85 VAL B C 1
ATOM 2743 O O . VAL B 1 85 ? 25.062 6.23 0.401 1 78.88 85 VAL B O 1
ATOM 2746 N N . ALA B 1 86 ? 25.828 7.441 -1.225 1 74.12 86 ALA B N 1
ATOM 2747 C CA . ALA B 1 86 ? 26.922 6.516 -1.477 1 74.12 86 ALA B CA 1
ATOM 2748 C C . ALA B 1 86 ? 28.219 7.27 -1.77 1 74.12 86 ALA B C 1
ATOM 2750 O O . ALA B 1 86 ? 28.25 8.164 -2.617 1 74.12 86 ALA B O 1
ATOM 2751 N N . ASP B 1 87 ? 29.312 6.84 -1.116 1 76.88 87 ASP B N 1
ATOM 2752 C CA . ASP B 1 87 ? 30.641 7.391 -1.32 1 76.88 87 ASP B CA 1
ATOM 2753 C C . ASP B 1 87 ? 30.625 8.914 -1.261 1 76.88 87 ASP B C 1
ATOM 2755 O O . ASP B 1 87 ? 31.172 9.586 -2.143 1 76.88 87 ASP B O 1
ATOM 2759 N N . GLN B 1 88 ? 29.891 9.477 -0.392 1 75.19 88 GLN B N 1
ATOM 2760 C CA . GLN B 1 88 ? 29.812 10.906 -0.127 1 75.19 88 GLN B CA 1
ATOM 2761 C C . GLN B 1 88 ? 29.062 11.641 -1.232 1 75.19 88 GLN B C 1
ATOM 2763 O O . GLN B 1 88 ? 29.172 12.859 -1.368 1 75.19 88 GLN B O 1
ATOM 2768 N N . HIS B 1 89 ? 28.5 10.867 -2.082 1 80 89 HIS B N 1
ATOM 2769 C CA . HIS B 1 89 ? 27.641 11.453 -3.102 1 80 89 HIS B CA 1
ATOM 2770 C C . HIS B 1 89 ? 26.172 11.211 -2.791 1 80 89 HIS B C 1
ATOM 2772 O O . HIS B 1 89 ? 25.797 10.141 -2.305 1 80 89 HIS B O 1
ATOM 2778 N N . LEU B 1 90 ? 25.438 12.312 -2.992 1 82.38 90 LEU B N 1
ATOM 2779 C CA . LEU B 1 90 ? 23.984 12.242 -2.785 1 82.38 90 LEU B CA 1
ATOM 2780 C C . LEU B 1 90 ? 23.25 12.273 -4.117 1 82.38 90 LEU B C 1
ATOM 2782 O O . LEU B 1 90 ? 23.5 13.133 -4.961 1 82.38 90 LEU B O 1
ATOM 2786 N N . SER B 1 91 ? 22.516 11.242 -4.344 1 85.81 91 SER B N 1
ATOM 2787 C CA . SER B 1 91 ? 21.703 11.219 -5.555 1 85.81 91 SER B CA 1
ATOM 2788 C C . SER B 1 91 ? 20.234 10.953 -5.234 1 85.81 91 SER B C 1
ATOM 2790 O O . SER B 1 91 ? 19.938 10.133 -4.367 1 85.81 91 SER B O 1
ATOM 2792 N N . ARG B 1 92 ? 19.469 11.68 -6 1 88.25 92 ARG B N 1
ATOM 2793 C CA . ARG B 1 92 ? 18.031 11.516 -5.812 1 88.25 92 ARG B CA 1
ATOM 2794 C C . ARG B 1 92 ? 17.5 10.328 -6.613 1 88.25 92 ARG B C 1
ATOM 2796 O O . ARG B 1 92 ? 17.797 10.188 -7.801 1 88.25 92 ARG B O 1
ATOM 2803 N N . LEU B 1 93 ? 16.734 9.539 -5.961 1 86.06 93 LEU B N 1
ATOM 2804 C CA . LEU B 1 93 ? 16.094 8.43 -6.656 1 86.06 93 LEU B CA 1
ATOM 2805 C C . LEU B 1 93 ? 14.836 8.898 -7.391 1 86.06 93 LEU B C 1
ATOM 2807 O O . LEU B 1 93 ? 14.172 9.836 -6.949 1 86.06 93 LEU B O 1
ATOM 2811 N N . PRO B 1 94 ? 14.555 8.297 -8.461 1 89 94 PRO B N 1
ATOM 2812 C CA . PRO B 1 94 ? 13.438 8.742 -9.289 1 89 94 PRO B CA 1
ATOM 2813 C C . PRO B 1 94 ? 12.086 8.297 -8.75 1 89 94 PRO B C 1
ATOM 2815 O O . PRO B 1 94 ? 11.117 8.195 -9.508 1 89 94 PRO B O 1
ATOM 2818 N N . PHE B 1 95 ? 12 7.977 -7.52 1 89.94 95 PHE B N 1
ATOM 2819 C CA . PHE B 1 95 ? 10.734 7.605 -6.902 1 89.94 95 PHE B CA 1
ATOM 2820 C C . PHE B 1 95 ? 10.703 8.008 -5.434 1 89.94 95 PHE B C 1
ATOM 2822 O O . PHE B 1 95 ? 11.75 8.078 -4.785 1 89.94 95 PHE B O 1
ATOM 2829 N N . THR B 1 96 ? 9.539 8.266 -4.941 1 93.56 96 THR B N 1
ATOM 2830 C CA . THR B 1 96 ? 9.32 8.5 -3.518 1 93.56 96 THR B CA 1
ATOM 2831 C C . THR B 1 96 ? 9.016 7.188 -2.797 1 93.56 96 THR B C 1
ATOM 2833 O O . THR B 1 96 ? 8.812 6.156 -3.436 1 93.56 96 THR B O 1
ATOM 2836 N N . ILE B 1 97 ? 8.977 7.23 -1.518 1 94.06 97 ILE B N 1
ATOM 2837 C CA . ILE B 1 97 ? 8.672 6.059 -0.709 1 94.06 97 ILE B CA 1
ATOM 2838 C C . ILE B 1 97 ? 7.262 5.562 -1.035 1 94.06 97 ILE B C 1
ATOM 2840 O O . ILE B 1 97 ? 7.062 4.375 -1.304 1 94.06 97 ILE B O 1
ATOM 2844 N N . PRO B 1 98 ? 6.242 6.453 -1.09 1 95.06 98 PRO B N 1
ATOM 2845 C CA . PRO B 1 98 ? 4.914 5.965 -1.471 1 95.06 98 PRO B CA 1
ATOM 2846 C C . PRO B 1 98 ? 4.902 5.305 -2.848 1 95.06 98 PRO B C 1
ATOM 2848 O O . PRO B 1 98 ? 4.266 4.266 -3.033 1 95.06 98 PRO B O 1
ATOM 2851 N N . GLN B 1 99 ? 5.621 5.852 -3.773 1 92.88 99 GLN B N 1
ATOM 2852 C CA . GLN B 1 99 ? 5.691 5.281 -5.113 1 92.88 99 GLN B CA 1
ATOM 2853 C C . GLN B 1 99 ? 6.375 3.918 -5.098 1 92.88 99 GLN B C 1
ATOM 2855 O O . GLN B 1 99 ? 5.941 2.99 -5.781 1 92.88 99 GLN B O 1
ATOM 2860 N N . LEU B 1 100 ? 7.41 3.863 -4.363 1 92.38 10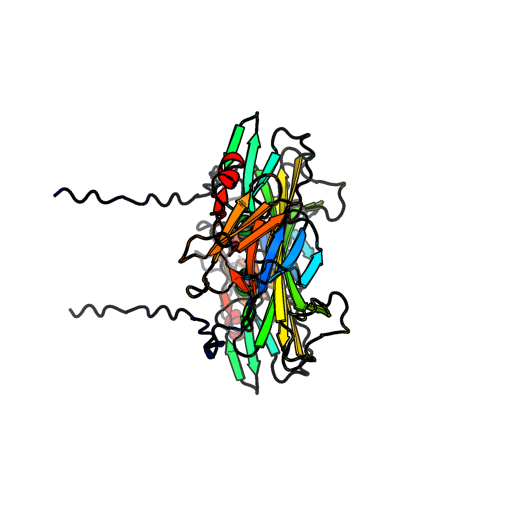0 LEU B N 1
ATOM 2861 C CA . LEU B 1 100 ? 8.133 2.604 -4.246 1 92.38 100 LEU B CA 1
ATOM 2862 C C . LEU B 1 100 ? 7.258 1.525 -3.621 1 92.38 100 LEU B C 1
ATOM 2864 O O . LEU B 1 100 ? 7.254 0.38 -4.078 1 92.38 100 LEU B O 1
ATOM 2868 N N . VAL B 1 101 ? 6.512 1.872 -2.598 1 94.81 101 VAL B N 1
ATOM 2869 C CA . VAL B 1 101 ? 5.617 0.924 -1.94 1 94.81 101 VAL B CA 1
ATOM 2870 C C . VAL B 1 101 ? 4.527 0.479 -2.914 1 94.81 101 VAL B C 1
ATOM 2872 O O . VAL B 1 101 ? 4.176 -0.701 -2.963 1 94.81 101 VAL B O 1
ATOM 2875 N N . LYS B 1 102 ? 4.07 1.384 -3.707 1 92.88 102 LYS B N 1
ATOM 2876 C CA . LYS B 1 102 ? 3.023 1.072 -4.676 1 92.88 102 LYS B CA 1
ATOM 2877 C C . LYS B 1 102 ? 3.521 0.081 -5.723 1 92.88 102 LYS B C 1
ATOM 2879 O O . LYS B 1 102 ? 2.775 -0.801 -6.156 1 92.88 102 LYS B O 1
ATOM 2884 N N . THR B 1 103 ? 4.746 0.167 -6.082 1 90.88 103 THR B N 1
ATOM 2885 C CA . THR B 1 103 ? 5.277 -0.648 -7.172 1 90.88 103 THR B CA 1
ATOM 2886 C C . THR B 1 103 ? 5.867 -1.949 -6.633 1 90.88 103 THR B C 1
ATOM 2888 O O . THR B 1 103 ? 6.082 -2.898 -7.391 1 90.88 103 THR B O 1
ATOM 2891 N N . SER B 1 104 ? 6.172 -1.916 -5.336 1 92 104 SER B N 1
ATOM 2892 C CA . SER B 1 104 ? 6.711 -3.125 -4.723 1 92 104 SER B CA 1
ATOM 2893 C C . SER B 1 104 ? 5.648 -4.215 -4.617 1 92 104 SER B C 1
ATOM 2895 O O . SER B 1 104 ? 4.453 -3.924 -4.617 1 92 104 SER B O 1
ATOM 2897 N N . PRO B 1 105 ? 6.031 -5.555 -4.523 1 90.94 105 PRO B N 1
ATOM 2898 C CA . PRO B 1 105 ? 7.422 -6.012 -4.48 1 90.94 105 PRO B CA 1
ATOM 2899 C C . PRO B 1 105 ? 8.094 -5.988 -5.852 1 90.94 105 PRO B C 1
ATOM 2901 O O . PRO B 1 105 ? 7.445 -6.262 -6.863 1 90.94 105 PRO B O 1
ATOM 2904 N N . CYS B 1 106 ? 9.359 -5.664 -5.816 1 88.44 106 CYS B N 1
ATOM 2905 C CA . CYS B 1 106 ? 10.117 -5.656 -7.062 1 88.44 106 CYS B CA 1
ATOM 2906 C C . CYS B 1 106 ? 11.586 -5.988 -6.809 1 88.44 106 CYS B C 1
ATOM 2908 O O . CYS B 1 106 ? 12.07 -5.863 -5.68 1 88.44 106 CYS B O 1
ATOM 2910 N N . LYS B 1 107 ? 12.172 -6.496 -7.801 1 83.69 107 LYS B N 1
ATOM 2911 C CA . LYS B 1 107 ? 13.594 -6.816 -7.762 1 83.69 107 LYS B CA 1
ATOM 2912 C C . LYS B 1 107 ? 14.367 -6 -8.797 1 83.69 107 LYS B C 1
ATOM 2914 O O . LYS B 1 107 ? 13.977 -5.938 -9.961 1 83.69 107 LYS B O 1
ATOM 2919 N N . SER B 1 108 ? 15.359 -5.355 -8.312 1 80.5 108 SER B N 1
ATOM 2920 C CA . SER B 1 108 ? 16.188 -4.586 -9.234 1 80.5 108 SER B CA 1
ATOM 2921 C C . SER B 1 108 ? 17.125 -5.488 -10.016 1 80.5 108 SER B C 1
ATOM 2923 O O . SER B 1 108 ? 17.328 -6.652 -9.656 1 80.5 108 SER B O 1
ATOM 2925 N N . SER B 1 109 ? 17.688 -4.918 -11.062 1 79.56 109 SER B N 1
ATOM 2926 C CA . SER B 1 109 ? 18.609 -5.668 -11.922 1 79.56 109 SER B CA 1
ATOM 2927 C C . SER B 1 109 ? 19.844 -6.094 -11.148 1 79.56 109 SER B C 1
ATOM 2929 O O . SER B 1 109 ? 20.453 -7.125 -11.453 1 79.56 109 SER B O 1
ATOM 2931 N N . ASP B 1 110 ? 20.234 -5.312 -10.156 1 76.5 110 ASP B N 1
ATOM 2932 C CA . ASP B 1 110 ? 21.438 -5.617 -9.391 1 76.5 110 ASP B CA 1
ATOM 2933 C C . ASP B 1 110 ? 21.125 -6.582 -8.242 1 76.5 110 ASP B C 1
ATOM 2935 O O . ASP B 1 110 ? 22 -6.871 -7.418 1 76.5 110 ASP B O 1
ATOM 2939 N N . GLY B 1 111 ? 19.906 -6.996 -8.148 1 78.19 111 GLY B N 1
ATOM 2940 C CA . GLY B 1 111 ? 19.578 -8.062 -7.219 1 78.19 111 GLY B CA 1
ATOM 2941 C C . GLY B 1 111 ? 19 -7.559 -5.91 1 78.19 111 GLY B C 1
ATOM 2942 O O . GLY B 1 111 ? 18.906 -8.305 -4.934 1 78.19 111 GLY B O 1
ATOM 2943 N N . ILE B 1 112 ? 18.625 -6.336 -5.832 1 80.75 112 ILE B N 1
ATOM 2944 C CA . ILE B 1 112 ? 18.016 -5.789 -4.621 1 80.75 112 ILE B CA 1
ATOM 2945 C C . ILE B 1 112 ? 16.531 -6.094 -4.605 1 80.75 112 ILE B C 1
ATOM 2947 O O . ILE B 1 112 ? 15.828 -5.859 -5.598 1 80.75 112 ILE B O 1
ATOM 2951 N N . LEU B 1 113 ? 16.047 -6.656 -3.533 1 86.25 113 LEU B N 1
ATOM 2952 C CA . LEU B 1 113 ? 14.617 -6.902 -3.336 1 86.25 113 LEU B CA 1
ATOM 2953 C C . LEU B 1 113 ? 13.969 -5.75 -2.58 1 86.25 113 LEU B C 1
ATOM 2955 O O . LEU B 1 113 ? 14.461 -5.328 -1.534 1 86.25 113 LEU B O 1
ATOM 2959 N N . TYR B 1 114 ? 13.008 -5.242 -3.15 1 88.06 114 TYR B N 1
ATOM 2960 C CA . TYR B 1 114 ? 12.211 -4.203 -2.504 1 88.06 114 TYR B CA 1
ATOM 2961 C C . TYR B 1 114 ? 10.883 -4.758 -2.004 1 88.06 114 TYR B C 1
ATOM 2963 O O . TYR B 1 114 ? 10.18 -5.449 -2.74 1 88.06 114 TYR B O 1
ATOM 2971 N N . ALA B 1 115 ? 10.555 -4.535 -0.801 1 92.31 115 ALA B N 1
ATOM 2972 C CA . ALA B 1 115 ? 9.266 -4.879 -0.202 1 92.31 115 ALA B CA 1
ATOM 2973 C C . ALA B 1 115 ? 8.68 -3.691 0.553 1 92.31 115 ALA B C 1
ATOM 2975 O O . ALA B 1 115 ? 9.398 -2.965 1.239 1 92.31 115 ALA B O 1
ATOM 2976 N N . GLY B 1 116 ? 7.434 -3.508 0.348 1 94.06 116 GLY B N 1
ATOM 2977 C CA . GLY B 1 116 ? 6.789 -2.359 0.966 1 94.06 116 GLY B CA 1
ATOM 2978 C C . GLY B 1 116 ? 5.527 -2.721 1.729 1 94.06 116 GLY B C 1
ATOM 2979 O O . GLY B 1 116 ? 4.922 -3.766 1.479 1 94.06 116 GLY B O 1
ATOM 2980 N N . SER B 1 117 ? 5.199 -1.877 2.65 1 96.31 117 SER B N 1
ATOM 2981 C CA . SER B 1 117 ? 3.912 -1.972 3.334 1 96.31 117 SER B CA 1
ATOM 2982 C C . SER B 1 117 ? 3.256 -0.602 3.467 1 96.31 117 SER B C 1
ATOM 2984 O O . SER B 1 117 ? 3.945 0.418 3.539 1 96.31 117 SER B O 1
ATOM 2986 N N . LYS B 1 118 ? 2.061 -0.601 3.377 1 96.56 118 LYS B N 1
ATOM 2987 C CA . LYS B 1 118 ? 1.196 0.561 3.566 1 96.56 118 LYS B CA 1
ATOM 2988 C C . LYS B 1 118 ? 0.1 0.271 4.586 1 96.56 118 LYS B C 1
ATOM 2990 O O . LYS B 1 118 ? -0.498 -0.807 4.574 1 96.56 118 LYS B O 1
ATOM 2995 N N . LYS B 1 119 ? -0.132 1.192 5.453 1 95.69 119 LYS B N 1
ATOM 2996 C CA . LYS B 1 119 ? -1.209 1.064 6.43 1 95.69 119 LYS B CA 1
ATOM 2997 C C . LYS B 1 119 ? -1.935 2.393 6.629 1 95.69 119 LYS B C 1
ATOM 2999 O O . LYS B 1 119 ? -1.324 3.387 7.023 1 95.69 119 LYS B O 1
ATOM 3004 N N . ASP B 1 120 ? -3.191 2.332 6.34 1 94.44 120 ASP B N 1
ATOM 3005 C CA . ASP B 1 120 ? -4.031 3.51 6.543 1 94.44 120 ASP B CA 1
ATOM 3006 C C . ASP B 1 120 ? -4.738 3.449 7.895 1 94.44 120 ASP B C 1
ATOM 3008 O O . ASP B 1 120 ? -5.191 2.385 8.32 1 94.44 120 ASP B O 1
ATOM 3012 N N . VAL B 1 121 ? -4.879 4.609 8.492 1 91 121 VAL B N 1
ATOM 3013 C CA . VAL B 1 121 ? -5.695 4.746 9.688 1 91 121 VAL B CA 1
ATOM 3014 C C . VAL B 1 121 ? -6.492 6.043 9.633 1 91 121 VAL B C 1
ATOM 3016 O O . VAL B 1 121 ? -6.016 7.051 9.094 1 91 121 VAL B O 1
ATOM 3019 N N . TRP B 1 122 ? -7.711 5.953 10.125 1 88.88 122 TRP B N 1
ATOM 3020 C CA . TRP B 1 122 ? -8.508 7.156 10.336 1 88.88 122 TRP B CA 1
ATOM 3021 C C . TRP B 1 122 ? -8.508 7.562 11.805 1 88.88 122 TRP B C 1
ATOM 3023 O O . TRP B 1 122 ? -8.781 6.742 12.68 1 88.88 122 TRP B O 1
ATOM 3033 N N . ILE B 1 123 ? -8.18 8.773 12 1 86.81 123 ILE B N 1
ATOM 3034 C CA . ILE B 1 123 ? -8.195 9.328 13.344 1 86.81 123 ILE B CA 1
ATOM 3035 C C . ILE B 1 123 ? -9.445 10.195 13.531 1 86.81 123 ILE B C 1
ATOM 3037 O O . ILE B 1 123 ? -9.594 11.227 12.867 1 86.81 123 ILE B O 1
ATOM 3041 N N . ALA B 1 124 ? -10.336 9.758 14.344 1 85.31 124 ALA B N 1
ATOM 3042 C CA . ALA B 1 124 ? -11.5 10.562 14.695 1 85.31 124 ALA B CA 1
ATOM 3043 C C . ALA B 1 124 ? -11.164 11.562 15.797 1 85.31 124 ALA B C 1
ATOM 3045 O O . ALA B 1 124 ? -10.648 11.18 16.859 1 85.31 124 ALA B O 1
ATOM 3046 N N . MET B 1 125 ? -11.508 12.812 15.508 1 83.56 125 MET B N 1
ATOM 3047 C CA . MET B 1 125 ? -11.133 13.828 16.484 1 83.56 125 MET B CA 1
ATOM 3048 C C . MET B 1 125 ? -12.141 14.969 16.5 1 83.56 125 MET B C 1
ATOM 3050 O O . MET B 1 125 ? -12.789 15.25 15.492 1 83.56 125 MET B O 1
ATOM 3054 N N . ASN B 1 126 ? -12.227 15.5 17.703 1 83.44 126 ASN B N 1
ATOM 3055 C CA . ASN B 1 126 ? -12.906 16.797 17.797 1 83.44 126 ASN B CA 1
ATOM 3056 C C . ASN B 1 126 ? -12 17.938 17.359 1 83.44 126 ASN B C 1
ATOM 3058 O O . ASN B 1 126 ? -10.953 18.172 17.969 1 83.44 126 ASN B O 1
ATOM 3062 N N . PRO B 1 127 ? -12.352 18.625 16.344 1 83.31 127 PRO B N 1
ATOM 3063 C CA . PRO B 1 127 ? -11.43 19.609 15.797 1 83.31 127 PRO B CA 1
ATOM 3064 C C . PRO B 1 127 ? -11.148 20.766 16.766 1 83.31 127 PRO B C 1
ATOM 3066 O O . PRO B 1 127 ? -10.141 21.453 16.625 1 83.31 127 PRO B O 1
ATOM 3069 N N . GLU B 1 128 ? -11.992 20.984 17.734 1 83.31 128 GLU B N 1
ATOM 3070 C CA . GLU B 1 128 ? -11.812 22.094 18.656 1 83.31 128 GLU B CA 1
ATOM 3071 C C . GLU B 1 128 ? -11.023 21.688 19.891 1 83.31 128 GLU B C 1
ATOM 3073 O O . GLU B 1 128 ? -10.109 22.391 20.312 1 83.31 128 GLU B O 1
ATOM 3078 N N . SER B 1 129 ? -11.359 20.547 20.359 1 83.44 129 SER B N 1
ATOM 3079 C CA . SER B 1 129 ? -10.719 20.141 21.609 1 83.44 129 SER B CA 1
ATOM 3080 C C . SER B 1 129 ? -9.508 19.25 21.344 1 83.44 129 SER B C 1
ATOM 3082 O O . SER B 1 129 ? -8.625 19.125 22.203 1 83.44 129 SER B O 1
ATOM 3084 N N . GLY B 1 130 ? -9.508 18.641 20.203 1 82.44 130 GLY B N 1
ATOM 3085 C CA . GLY B 1 130 ? -8.43 17.719 19.922 1 82.44 130 GLY B CA 1
ATOM 3086 C C . GLY B 1 130 ? -8.633 16.359 20.562 1 82.44 130 GLY B C 1
ATOM 3087 O O . GLY B 1 130 ? -7.777 15.469 20.422 1 82.44 130 GLY B O 1
ATOM 3088 N N . VAL B 1 131 ? -9.703 16.312 21.297 1 80.19 131 VAL B N 1
ATOM 3089 C CA . VAL B 1 131 ? -10 15.016 21.875 1 80.19 131 VAL B CA 1
ATOM 3090 C C . VAL B 1 131 ? -10.188 13.984 20.766 1 80.19 131 VAL B C 1
ATOM 3092 O O . VAL B 1 131 ? -10.961 14.211 19.828 1 80.19 131 VAL B O 1
ATOM 3095 N N . HIS B 1 132 ? -9.289 13.094 20.781 1 79.19 132 HIS B N 1
ATOM 3096 C CA . HIS B 1 132 ? -9.312 12.102 19.703 1 79.19 132 HIS B CA 1
ATOM 3097 C C . HIS B 1 132 ? -9.742 10.734 20.219 1 79.19 132 HIS B C 1
ATOM 3099 O O . HIS B 1 132 ? -9.5 10.406 21.391 1 79.19 132 HIS B O 1
ATOM 3105 N N . GLU B 1 133 ? -10.695 10.273 19.547 1 71.31 133 GLU B N 1
ATOM 3106 C CA . GLU B 1 133 ? -11.148 8.93 19.891 1 71.31 133 GLU B CA 1
ATOM 3107 C C . GLU B 1 133 ? -10.414 7.879 19.062 1 71.31 133 GLU B C 1
ATOM 3109 O O . GLU B 1 133 ? -9.469 8.195 18.328 1 71.31 133 GLU B O 1
ATOM 3114 N N . GLU B 1 134 ? -11.125 6.922 18.672 1 61.84 134 GLU B N 1
ATOM 3115 C CA . GLU B 1 134 ? -10.734 5.609 18.172 1 61.84 134 GLU B CA 1
ATOM 3116 C C . GLU B 1 134 ? -10.172 5.703 16.75 1 61.84 134 GLU B C 1
ATOM 3118 O O . GLU B 1 134 ? -10.562 6.582 15.984 1 61.84 134 GLU B O 1
ATOM 3123 N N . THR B 1 135 ? -9 5.176 16.594 1 67.25 135 THR B N 1
ATOM 3124 C CA . THR B 1 135 ? -8.461 4.93 15.266 1 67.25 135 THR B CA 1
ATOM 3125 C C . THR B 1 135 ? -9.25 3.832 14.555 1 67.25 135 THR B C 1
ATOM 3127 O O . THR B 1 135 ? -9.719 2.887 15.195 1 67.25 135 THR B O 1
ATOM 3130 N N . VAL B 1 136 ? -9.82 4.141 13.367 1 67.19 136 VAL B N 1
ATOM 3131 C CA . VAL B 1 136 ? -10.5 3.158 12.531 1 67.19 136 VAL B CA 1
ATOM 3132 C C . VAL B 1 136 ? -9.57 2.691 11.422 1 67.19 136 VAL B C 1
ATOM 3134 O O . VAL B 1 136 ? -9.055 3.508 10.648 1 67.19 136 VAL B O 1
ATOM 3137 N N . PRO B 1 137 ? -9.562 1.472 11.219 1 64.25 137 PRO B N 1
ATOM 3138 C CA . PRO B 1 137 ? -10.086 0.349 12 1 64.25 137 PRO B CA 1
ATOM 3139 C C . PRO B 1 137 ? -9.461 0.258 13.391 1 64.25 137 PRO B C 1
ATOM 3141 O O . PRO B 1 137 ? -8.305 0.647 13.5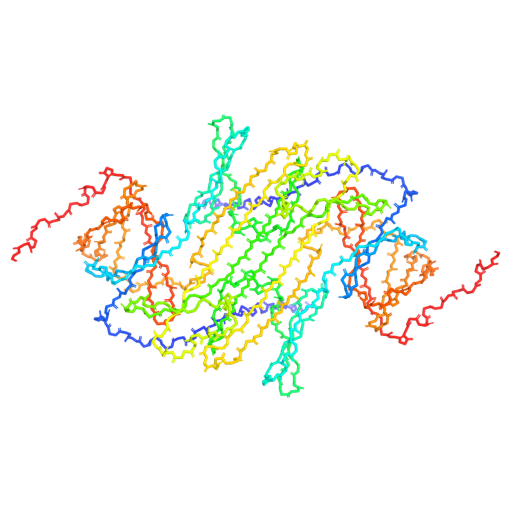78 1 64.25 137 PRO B O 1
ATOM 3144 N N . PRO B 1 138 ? -10.5 -0.032 14.281 1 58.88 138 PRO B N 1
ATOM 3145 C CA . PRO B 1 138 ? -9.984 -0.117 15.648 1 58.88 138 PRO B CA 1
ATOM 3146 C C . PRO B 1 138 ? -8.891 -1.173 15.805 1 58.88 138 PRO B C 1
ATOM 3148 O O . PRO B 1 138 ? -8.914 -2.193 15.109 1 58.88 138 PRO B O 1
ATOM 3151 N N . GLN B 1 139 ? -7.84 -0.679 16.297 1 55.06 139 GLN B N 1
ATOM 3152 C CA . GLN B 1 139 ? -6.883 -1.722 16.656 1 55.06 139 GLN B CA 1
ATOM 3153 C C . GLN B 1 139 ? -7.551 -2.818 17.484 1 55.06 139 GLN B C 1
ATOM 3155 O O . GLN B 1 139 ? -7.191 -3.992 17.359 1 55.06 139 GLN B O 1
ATOM 3160 N N . ASN B 1 140 ? -8.508 -2.375 18.406 1 46.78 140 ASN B N 1
ATOM 3161 C CA . ASN B 1 140 ? -9.359 -3.268 19.188 1 46.78 140 ASN B CA 1
ATOM 3162 C C . ASN B 1 140 ? -10.828 -3.092 18.812 1 46.78 140 ASN B C 1
ATOM 3164 O O . ASN B 1 140 ? -11.266 -1.984 18.5 1 46.78 140 ASN B O 1
ATOM 3168 N N . ALA B 1 141 ? -11.562 -4.164 18.422 1 43.41 141 ALA B N 1
ATOM 3169 C CA . ALA B 1 141 ? -12.883 -4.328 17.828 1 43.41 141 ALA B CA 1
ATOM 3170 C C . ALA B 1 141 ? -13.898 -3.396 18.484 1 43.41 141 ALA B C 1
ATOM 3172 O O . ALA B 1 141 ? -14.977 -3.158 17.938 1 43.41 141 ALA B O 1
ATOM 3173 N N . ASN B 1 142 ? -13.891 -3.01 19.641 1 44.03 142 ASN B N 1
ATOM 3174 C CA . ASN B 1 142 ? -15.094 -2.637 20.375 1 44.03 142 ASN B CA 1
ATOM 3175 C C . ASN B 1 142 ? -15.414 -1.151 20.219 1 44.03 142 ASN B C 1
ATOM 3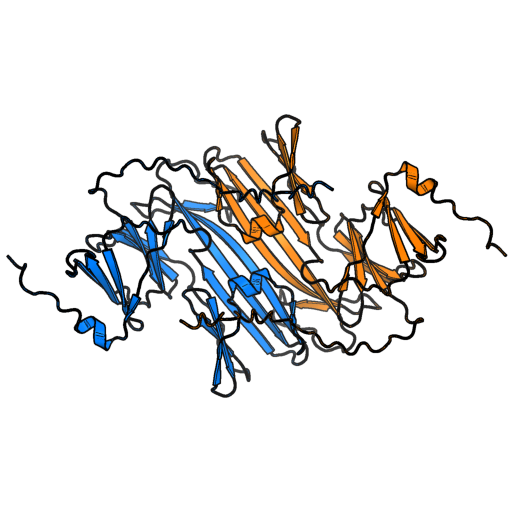177 O O . ASN B 1 142 ? -16.344 -0.644 20.828 1 44.03 142 ASN B O 1
ATOM 3181 N N . SER B 1 143 ? -14.727 -0.302 19.672 1 46.16 143 SER B N 1
ATOM 3182 C CA . SER B 1 143 ? -15.234 1.046 19.906 1 46.16 143 SER B CA 1
ATOM 3183 C C . SER B 1 143 ? -15.203 1.882 18.625 1 46.16 143 SER B C 1
ATOM 3185 O O . SER B 1 143 ? -14.141 2.113 18.062 1 46.16 143 SER B O 1
ATOM 3187 N N . CYS B 1 144 ? -16.172 1.793 17.75 1 50.22 144 CYS B N 1
ATOM 3188 C CA . CYS B 1 144 ? -16.188 2.744 16.641 1 50.22 144 CYS B CA 1
ATOM 3189 C C . CYS B 1 144 ? -16.734 4.098 17.094 1 50.22 144 CYS B C 1
ATOM 3191 O O . CYS B 1 144 ? -17.844 4.18 17.625 1 50.22 144 CYS B O 1
ATOM 3193 N N . PRO B 1 145 ? -15.969 5.059 17.266 1 51.31 145 PRO B N 1
ATOM 3194 C CA . PRO B 1 145 ? -16.391 6.344 17.828 1 51.31 145 PRO B CA 1
ATOM 3195 C C . PRO B 1 145 ? -17.344 7.102 16.922 1 51.31 145 PRO B C 1
ATOM 3197 O O . PRO B 1 145 ? -17.547 8.312 17.078 1 51.31 145 PRO B O 1
ATOM 3200 N N . VAL B 1 146 ? -18.109 6.43 15.992 1 53.12 146 VAL B N 1
ATOM 3201 C CA . VAL B 1 146 ? -18.859 7.086 14.922 1 53.12 146 VAL B CA 1
ATOM 3202 C C . VAL B 1 146 ? -20.156 7.652 15.477 1 53.12 146 VAL B C 1
ATOM 3204 O O . VAL B 1 146 ? -21.062 6.898 15.875 1 53.12 146 VAL B O 1
ATOM 3207 N N . GLY B 1 147 ? -19.969 8.812 16.422 1 56.5 147 GLY B N 1
ATOM 3208 C CA . GLY B 1 147 ? -21.312 9.281 16.688 1 56.5 147 GLY B CA 1
ATOM 3209 C C . GLY B 1 147 ? -21.391 10.781 16.922 1 56.5 147 GLY B C 1
ATOM 3210 O O . GLY B 1 147 ? -22.469 11.344 17.062 1 56.5 147 GLY B O 1
ATOM 3211 N N . ASN B 1 148 ? -20.312 11.391 17 1 64.81 148 ASN B N 1
ATOM 3212 C CA . ASN B 1 148 ? -20.484 12.812 17.281 1 64.81 148 ASN B CA 1
ATOM 3213 C C . ASN B 1 148 ? -20.375 13.641 16 1 64.81 148 ASN B C 1
ATOM 3215 O O . ASN B 1 148 ? -19.406 13.523 15.25 1 64.81 148 ASN B O 1
ATOM 3219 N N . PRO B 1 149 ? -21.469 14.383 15.625 1 66.12 149 PRO B N 1
ATOM 3220 C CA . PRO B 1 149 ? -21.547 15.195 14.406 1 66.12 149 PRO B CA 1
ATOM 3221 C C . PRO B 1 149 ? -20.328 16.109 14.242 1 66.12 149 PRO B C 1
ATOM 3223 O O . PRO B 1 149 ? -20 16.516 13.125 1 66.12 149 PRO B O 1
ATOM 3226 N N . GLU B 1 150 ? -19.703 16.359 15.352 1 74.06 150 GLU B N 1
ATOM 3227 C CA . GLU B 1 150 ? -18.609 17.312 15.25 1 74.06 150 GLU B CA 1
ATOM 3228 C C . GLU B 1 150 ? -17.281 16.609 15 1 74.06 150 GLU B C 1
ATOM 3230 O O . GLU B 1 150 ? -16.25 17.25 14.836 1 74.06 150 GLU B O 1
ATOM 3235 N N . THR B 1 151 ? -17.422 15.367 14.852 1 80.44 151 THR B N 1
ATOM 3236 C CA . THR B 1 151 ? -16.188 14.586 14.719 1 80.44 151 THR B CA 1
ATOM 3237 C C . THR B 1 151 ? -15.625 14.695 13.305 1 80.44 151 THR B C 1
ATOM 3239 O O . THR B 1 151 ? -16.375 14.602 12.328 1 80.44 151 THR B O 1
ATOM 3242 N N . ILE B 1 152 ? -14.328 15.031 13.266 1 82 152 ILE B N 1
ATOM 3243 C CA . ILE B 1 152 ? -13.656 15.039 11.977 1 82 152 ILE B CA 1
ATOM 3244 C C . ILE B 1 152 ? -12.719 13.836 11.875 1 82 152 ILE B C 1
ATOM 3246 O O . ILE B 1 152 ? -12.266 13.312 12.891 1 82 152 ILE B O 1
ATOM 3250 N N . PHE B 1 153 ? -12.539 13.469 10.641 1 85.56 153 PHE B N 1
ATOM 3251 C CA . PHE B 1 153 ? -11.672 12.32 10.398 1 85.56 153 PHE B CA 1
ATOM 3252 C C . PHE B 1 153 ? -10.414 12.734 9.648 1 85.56 153 PHE B C 1
ATOM 3254 O O . PHE B 1 153 ? -10.5 13.305 8.555 1 85.56 153 PHE B O 1
ATOM 3261 N N . ILE B 1 154 ? -9.281 12.438 10.289 1 88.25 154 ILE B N 1
ATOM 3262 C CA . ILE B 1 154 ? -7.988 12.695 9.672 1 88.25 154 ILE B CA 1
ATOM 3263 C C . ILE B 1 154 ? -7.359 11.383 9.211 1 88.25 154 ILE B C 1
ATOM 3265 O O . ILE B 1 154 ? -7.117 10.492 10.031 1 88.25 154 ILE B O 1
ATOM 3269 N N . GLY B 1 155 ? -7.164 11.297 7.949 1 90 155 GLY B N 1
ATOM 3270 C CA . GLY B 1 155 ? -6.516 10.109 7.418 1 90 155 GLY B CA 1
ATOM 3271 C C . GLY B 1 155 ? -5.004 10.172 7.496 1 90 155 GLY B C 1
ATOM 3272 O O . GLY B 1 155 ? -4.402 11.219 7.219 1 90 155 GLY B O 1
ATOM 3273 N N . ARG B 1 156 ? -4.422 9.07 7.918 1 91.56 156 ARG B N 1
ATOM 3274 C CA . ARG B 1 156 ? -2.971 8.938 7.988 1 91.56 156 ARG B CA 1
ATOM 3275 C C . ARG B 1 156 ? -2.504 7.641 7.332 1 91.56 156 ARG B C 1
ATOM 3277 O O . ARG B 1 156 ? -3.123 6.59 7.508 1 91.56 156 ARG B O 1
ATOM 3284 N N . THR B 1 157 ? -1.455 7.754 6.566 1 94.75 157 THR B N 1
ATOM 3285 C CA . THR B 1 157 ? -0.865 6.57 5.945 1 94.75 157 THR B CA 1
ATOM 3286 C C . THR B 1 157 ? 0.56 6.352 6.449 1 94.75 157 THR B C 1
ATOM 3288 O O . THR B 1 157 ? 1.362 7.289 6.484 1 94.75 157 THR B O 1
ATOM 3291 N N . GLU B 1 158 ? 0.826 5.188 6.867 1 94.94 158 GLU B N 1
ATOM 3292 C CA . GLU B 1 158 ? 2.189 4.77 7.18 1 94.94 158 GLU B CA 1
ATOM 3293 C C . GLU B 1 158 ? 2.766 3.895 6.07 1 94.94 158 GLU B C 1
ATOM 3295 O O . GLU B 1 158 ? 2.15 2.902 5.676 1 94.94 158 GLU B O 1
ATOM 3300 N N . TYR B 1 159 ? 3.877 4.344 5.578 1 95.81 159 TYR B N 1
ATOM 3301 C CA . TYR B 1 159 ? 4.609 3.547 4.602 1 95.81 159 TYR B CA 1
ATOM 3302 C C . TYR B 1 159 ? 5.887 2.975 5.211 1 95.81 159 TYR B C 1
ATOM 3304 O O . TYR B 1 159 ? 6.59 3.664 5.957 1 95.81 159 TYR B O 1
ATOM 3312 N N . LYS B 1 160 ? 6.152 1.717 4.914 1 93.5 160 LYS B N 1
ATOM 3313 C CA . LYS B 1 160 ? 7.426 1.083 5.246 1 93.5 160 LYS B CA 1
ATOM 3314 C C . LYS B 1 160 ? 8.047 0.428 4.016 1 93.5 160 LYS B C 1
ATOM 3316 O O . LYS B 1 160 ? 7.348 -0.196 3.217 1 93.5 160 LYS B O 1
ATOM 3321 N N . VAL B 1 161 ? 9.312 0.65 3.928 1 91.69 161 VAL B N 1
ATOM 3322 C CA . VAL B 1 161 ? 10.031 0.028 2.82 1 91.69 161 VAL B CA 1
ATOM 3323 C C . VAL B 1 161 ? 11.242 -0.736 3.352 1 91.69 161 VAL B C 1
ATOM 3325 O O . VAL B 1 161 ? 11.93 -0.265 4.258 1 91.69 161 VAL B O 1
ATOM 3328 N N . THR B 1 162 ? 11.477 -1.852 2.811 1 88.12 162 THR B N 1
ATOM 3329 C CA . THR B 1 162 ? 12.648 -2.664 3.104 1 88.12 162 THR B CA 1
ATOM 3330 C C . THR B 1 162 ? 13.398 -3.01 1.823 1 88.12 162 THR B C 1
ATOM 3332 O O . THR B 1 162 ? 12.789 -3.4 0.825 1 88.12 162 THR B O 1
ATOM 3335 N N . MET B 1 163 ? 14.617 -2.754 1.841 1 83.81 163 MET B N 1
ATOM 3336 C CA . MET B 1 163 ? 15.508 -3.135 0.749 1 83.81 163 MET B CA 1
ATOM 3337 C C . MET B 1 163 ? 16.516 -4.184 1.209 1 83.81 163 MET B C 1
ATOM 3339 O O . MET B 1 163 ? 17.172 -4.016 2.246 1 83.81 163 MET B O 1
ATOM 3343 N N . ILE B 1 164 ? 16.609 -5.191 0.431 1 81.62 164 ILE B N 1
ATOM 3344 C CA . ILE B 1 164 ? 17.516 -6.273 0.805 1 81.62 164 ILE B CA 1
ATOM 3345 C C . ILE B 1 164 ? 18.406 -6.637 -0.381 1 81.62 164 ILE B C 1
ATOM 3347 O O . ILE B 1 164 ? 17.906 -6.844 -1.493 1 81.62 164 ILE B O 1
ATOM 3351 N N . ASP B 1 165 ? 19.625 -6.715 -0.102 1 77.56 165 ASP B N 1
ATOM 3352 C CA . ASP B 1 165 ? 20.562 -7.191 -1.115 1 77.56 165 ASP B CA 1
ATOM 3353 C C . ASP B 1 165 ? 20.656 -8.711 -1.115 1 77.56 165 ASP B C 1
ATOM 3355 O O . ASP B 1 165 ? 21.031 -9.32 -0.112 1 77.56 165 ASP B O 1
ATOM 3359 N N . THR B 1 166 ? 20.297 -9.305 -2.176 1 77.19 166 THR B N 1
ATOM 3360 C CA . THR B 1 166 ? 20.281 -10.766 -2.248 1 77.19 166 THR B CA 1
ATOM 3361 C C . THR B 1 166 ? 21.703 -11.32 -2.309 1 77.19 166 THR B C 1
ATOM 3363 O O . THR B 1 166 ? 21.922 -12.5 -2.033 1 77.19 166 THR B O 1
ATOM 3366 N N . LYS B 1 167 ? 22.656 -10.547 -2.705 1 73.88 167 LYS B N 1
ATOM 3367 C CA . LYS B 1 167 ? 24.031 -10.977 -2.846 1 73.88 167 LYS B CA 1
ATOM 3368 C C . LYS B 1 167 ? 24.797 -10.805 -1.536 1 73.88 167 LYS B C 1
ATOM 3370 O O . LYS B 1 167 ? 25.766 -11.531 -1.271 1 73.88 167 LYS B O 1
ATOM 3375 N N . LYS B 1 168 ? 24.453 -9.781 -0.838 1 70.19 168 LYS B N 1
ATOM 3376 C CA . LYS B 1 168 ? 25.141 -9.492 0.421 1 70.19 168 LYS B CA 1
ATOM 3377 C C . LYS B 1 168 ? 24.172 -9.555 1.599 1 70.19 168 LYS B C 1
ATOM 3379 O O . LYS B 1 168 ? 23.391 -8.625 1.83 1 70.19 168 LYS B O 1
ATOM 3384 N N . LYS B 1 169 ? 24.047 -10.625 2.297 1 59.44 169 LYS B N 1
ATOM 3385 C CA . LYS B 1 169 ? 23.031 -10.977 3.295 1 59.44 169 LYS B CA 1
ATOM 3386 C C . LYS B 1 169 ? 22.859 -9.852 4.316 1 59.44 169 LYS B C 1
ATOM 3388 O O . LYS B 1 169 ? 21.766 -9.633 4.828 1 59.44 169 LYS B O 1
ATOM 3393 N N . GLU B 1 170 ? 23.969 -9.156 4.586 1 60.47 170 GLU B N 1
ATOM 3394 C CA . GLU B 1 170 ? 23.938 -8.312 5.777 1 60.47 170 GLU B CA 1
ATOM 3395 C C . GLU B 1 170 ? 23.5 -6.891 5.438 1 60.47 170 GLU B C 1
ATOM 3397 O O . GLU B 1 170 ? 23.328 -6.059 6.332 1 60.47 170 GLU B O 1
ATOM 3402 N N . LYS B 1 171 ? 23.016 -6.875 4.156 1 66.19 171 LYS B N 1
ATOM 3403 C CA . LYS B 1 171 ? 22.75 -5.473 3.869 1 66.19 171 LYS B CA 1
ATOM 3404 C C . LYS B 1 171 ? 21.25 -5.238 3.66 1 66.19 171 LYS B C 1
ATOM 3406 O O . LYS B 1 171 ? 20.688 -5.676 2.656 1 66.19 171 LYS B O 1
ATOM 3411 N N . GLN B 1 172 ? 20.578 -4.77 4.805 1 77.12 172 GLN B N 1
ATOM 3412 C CA . GLN B 1 172 ? 19.172 -4.391 4.742 1 77.12 172 GLN B CA 1
ATOM 3413 C C . GLN B 1 172 ? 18.969 -2.934 5.148 1 77.12 172 GLN B C 1
ATOM 3415 O O . GLN B 1 172 ? 19.688 -2.414 6 1 77.12 172 GLN B O 1
ATOM 3420 N N . TRP B 1 173 ? 18.141 -2.334 4.422 1 81.25 173 TRP B N 1
ATOM 3421 C CA . TRP B 1 173 ? 17.75 -0.962 4.73 1 81.25 173 TRP B CA 1
ATOM 3422 C C . TRP B 1 173 ? 16.234 -0.847 4.895 1 81.25 173 TRP B C 1
ATOM 3424 O O . TRP B 1 173 ? 15.477 -1.406 4.102 1 81.25 173 TRP B O 1
ATOM 3434 N N . ASN B 1 174 ? 15.875 -0.155 5.965 1 85.31 174 ASN B N 1
ATOM 3435 C CA . ASN B 1 174 ? 14.461 0.061 6.258 1 85.31 174 ASN B CA 1
ATOM 3436 C C . ASN B 1 174 ? 14.148 1.543 6.434 1 85.31 174 ASN B C 1
ATOM 3438 O O . ASN B 1 174 ? 14.953 2.293 6.988 1 85.31 174 ASN B O 1
ATOM 3442 N N . ALA B 1 175 ? 13.062 1.883 5.969 1 88.56 175 ALA B N 1
ATOM 3443 C CA . ALA B 1 175 ? 12.586 3.246 6.176 1 88.56 175 ALA B CA 1
ATOM 3444 C C . ALA B 1 175 ? 11.086 3.264 6.449 1 88.56 175 ALA B C 1
ATOM 3446 O O . ALA B 1 175 ? 10.344 2.424 5.934 1 88.56 175 ALA B O 1
ATOM 3447 N N . THR B 1 176 ? 10.672 4.133 7.25 1 92.44 176 THR B N 1
ATOM 3448 C CA . THR B 1 176 ? 9.266 4.395 7.539 1 92.44 176 THR B CA 1
ATOM 3449 C C . THR B 1 176 ? 8.906 5.844 7.219 1 92.44 176 THR B C 1
ATOM 3451 O O . THR B 1 176 ? 9.695 6.758 7.488 1 92.44 176 THR B O 1
ATOM 3454 N N . PHE B 1 177 ? 7.816 6.062 6.586 1 94.19 177 PHE B N 1
ATOM 3455 C CA . PHE B 1 177 ? 7.32 7.379 6.199 1 94.19 177 PHE B CA 1
ATOM 3456 C C . PHE B 1 177 ? 5.84 7.52 6.535 1 94.19 177 PHE B C 1
ATOM 3458 O O . PHE B 1 177 ? 5.027 6.676 6.148 1 94.19 177 PHE B O 1
ATOM 3465 N N . ILE B 1 178 ? 5.535 8.523 7.316 1 93.88 178 ILE B N 1
ATOM 3466 C CA . ILE B 1 178 ? 4.152 8.82 7.68 1 93.88 178 ILE B CA 1
ATOM 3467 C C . ILE B 1 178 ? 3.645 10.008 6.867 1 93.88 178 ILE B C 1
ATOM 3469 O O . ILE B 1 178 ? 4.301 11.047 6.805 1 93.88 178 ILE B O 1
ATOM 3473 N N . ASP B 1 179 ? 2.475 9.805 6.312 1 92 179 ASP B N 1
ATOM 3474 C CA . ASP B 1 179 ? 1.931 10.805 5.395 1 92 179 ASP B CA 1
ATOM 3475 C C . ASP B 1 179 ? 0.482 11.133 5.742 1 92 179 ASP B C 1
ATOM 3477 O O . ASP B 1 179 ? -0.357 10.242 5.855 1 92 179 ASP B O 1
ATOM 3481 N N . TYR B 1 180 ? 0.195 12.414 5.895 1 90.31 180 TYR B N 1
ATOM 3482 C CA . TYR B 1 180 ? -1.172 12.867 6.125 1 90.31 180 TYR B CA 1
ATOM 3483 C C . TYR B 1 180 ? -1.787 13.414 4.844 1 90.31 180 TYR B C 1
ATOM 3485 O O . TYR B 1 180 ? -2.936 13.867 4.844 1 90.31 180 TYR B O 1
ATOM 3493 N N . SER B 1 181 ? -1.13 13.375 3.779 1 76.38 181 SER B N 1
ATOM 3494 C CA . SER B 1 181 ? -1.537 14.102 2.58 1 76.38 181 SER B CA 1
ATOM 3495 C C . SER B 1 181 ? -2.189 13.172 1.565 1 76.38 181 SER B C 1
ATOM 3497 O O . SER B 1 181 ? -2.574 13.602 0.477 1 76.38 181 SER B O 1
ATOM 3499 N N . SER B 1 182 ? -2.297 11.93 1.936 1 74.19 182 SER B N 1
ATOM 3500 C CA . SER B 1 182 ? -2.732 10.961 0.937 1 74.19 182 SER B CA 1
ATOM 3501 C C . SER B 1 182 ? -4.184 11.203 0.53 1 74.19 182 SER B C 1
ATOM 3503 O O . SER B 1 182 ? -4.629 10.711 -0.509 1 74.19 182 SER B O 1
ATOM 3505 N N . HIS B 1 183 ? -4.898 12.008 1.229 1 78.31 183 HIS B N 1
ATOM 3506 C CA . HIS B 1 183 ? -6.316 12.211 0.958 1 78.31 183 HIS B CA 1
ATOM 3507 C C . HIS B 1 183 ? -6.688 13.688 1.05 1 78.31 183 HIS B C 1
ATOM 3509 O O . HIS B 1 183 ? -7.785 14.031 1.491 1 78.31 183 HIS B O 1
ATOM 3515 N N . LEU B 1 184 ? -5.852 14.414 0.678 1 84.25 184 LEU B N 1
ATOM 3516 C CA . LEU B 1 184 ? -6.09 15.844 0.842 1 84.25 184 LEU B CA 1
ATOM 3517 C C . LEU B 1 184 ? -7.051 16.359 -0.221 1 84.25 184 LEU B C 1
ATOM 3519 O O . LEU B 1 184 ? -7.012 15.922 -1.37 1 84.25 184 LEU B O 1
ATOM 3523 N N . LEU B 1 185 ? -7.812 17.234 0.266 1 81.44 185 LEU B N 1
ATOM 3524 C CA . LEU B 1 185 ? -8.664 17.984 -0.648 1 81.44 185 LEU B CA 1
ATOM 3525 C C . LEU B 1 185 ? -7.891 19.141 -1.284 1 81.44 185 LEU B C 1
ATOM 3527 O O . LEU B 1 185 ? -6.809 19.5 -0.816 1 81.44 185 LEU B O 1
ATOM 3531 N N . PRO B 1 186 ? -8.406 19.609 -2.381 1 82.69 186 PRO B N 1
ATOM 3532 C CA . PRO B 1 186 ? -7.695 20.703 -3.066 1 82.69 186 PRO B CA 1
ATOM 3533 C C . PRO B 1 186 ? -7.5 21.922 -2.182 1 82.69 186 PRO B C 1
ATOM 3535 O O . PRO B 1 186 ? -8.234 22.125 -1.213 1 82.69 186 PRO B O 1
ATOM 3538 N N . VAL B 1 187 ? -6.52 22.672 -2.617 1 83.19 187 VAL B N 1
ATOM 3539 C CA . VAL B 1 187 ? -6.191 23.906 -1.903 1 83.19 187 VAL B CA 1
ATOM 3540 C C . VAL B 1 187 ? -7.402 24.828 -1.901 1 83.19 187 VAL B C 1
ATOM 3542 O O . VAL B 1 187 ? -8.086 24.984 -2.918 1 83.19 187 VAL B O 1
ATOM 3545 N N . ASP B 1 188 ? -7.574 25.375 -0.754 1 84.31 188 ASP B N 1
ATOM 3546 C CA . ASP B 1 188 ? -8.594 26.406 -0.652 1 84.31 188 ASP B CA 1
ATOM 3547 C C . ASP B 1 188 ? -8.062 27.766 -1.123 1 84.31 188 ASP B C 1
ATOM 3549 O O . ASP B 1 188 ? -7.309 28.422 -0.402 1 84.31 188 ASP B O 1
ATOM 3553 N N . HIS B 1 189 ? -8.5 28.156 -2.211 1 82.62 189 HIS B N 1
ATOM 3554 C CA . HIS B 1 189 ? -7.984 29.391 -2.807 1 82.62 189 HIS B CA 1
ATOM 3555 C C . HIS B 1 189 ? -8.43 30.609 -2.014 1 82.62 189 HIS B C 1
ATOM 3557 O O . HIS B 1 189 ? -7.867 31.703 -2.178 1 82.62 189 HIS B O 1
ATOM 3563 N N . ARG B 1 190 ? -9.422 30.5 -1.147 1 83.75 190 ARG B N 1
ATOM 3564 C CA . ARG B 1 190 ? -9.914 31.625 -0.347 1 83.75 190 ARG B CA 1
ATOM 3565 C C . ARG B 1 190 ? -9.086 31.781 0.922 1 83.75 190 ARG B C 1
ATOM 3567 O O . ARG B 1 190 ? -9.312 32.719 1.704 1 83.75 190 ARG B O 1
ATOM 3574 N N . TYR B 1 191 ? -8.141 30.875 1.014 1 88.25 191 TYR B N 1
ATOM 3575 C CA . TYR B 1 191 ? -7.293 30.953 2.199 1 88.25 191 TYR B CA 1
ATOM 3576 C C . TYR B 1 191 ? -6.43 32.219 2.164 1 88.25 191 TYR B C 1
ATOM 3578 O O . TYR B 1 191 ? -5.605 32.375 1.26 1 88.25 191 TYR B O 1
ATOM 3586 N N . PRO B 1 192 ? -6.48 33.062 3.178 1 89.94 192 PRO B N 1
ATOM 3587 C CA . PRO B 1 192 ? -5.949 34.438 3.041 1 89.94 192 PRO B CA 1
ATOM 3588 C C . PRO B 1 192 ? -4.523 34.562 3.568 1 89.94 192 PRO B C 1
ATOM 3590 O O . PRO B 1 192 ? -3.975 35.656 3.607 1 89.94 192 PRO B O 1
ATOM 3593 N N . TYR B 1 193 ? -3.881 33.5 3.992 1 92.19 193 TYR B N 1
ATOM 3594 C CA . TYR B 1 193 ? -2.578 33.625 4.633 1 92.19 193 TYR B CA 1
ATOM 3595 C C . TYR B 1 193 ? -1.514 32.844 3.863 1 92.19 193 TYR B C 1
ATOM 3597 O O . TYR B 1 193 ? -1.83 31.922 3.117 1 92.19 193 TYR B O 1
ATOM 3605 N N . GLN B 1 194 ? -0.317 33.312 4.02 1 91.44 194 GLN B N 1
ATOM 3606 C CA . GLN B 1 194 ? 0.875 32.594 3.549 1 91.44 194 GLN B CA 1
ATOM 3607 C C . GLN B 1 194 ? 1.785 32.219 4.715 1 91.44 194 GLN B C 1
ATOM 3609 O O . GLN B 1 194 ? 1.863 32.938 5.711 1 91.44 194 GLN B O 1
ATOM 3614 N N . HIS B 1 195 ? 2.389 31.172 4.547 1 92.31 195 HIS B N 1
ATOM 3615 C CA . HIS B 1 195 ? 3.205 30.656 5.645 1 92.31 195 HIS B CA 1
ATOM 3616 C C . HIS B 1 195 ? 4.633 30.391 5.191 1 92.31 195 HIS B C 1
ATOM 3618 O O . HIS B 1 195 ? 4.855 29.859 4.098 1 92.31 195 HIS B O 1
ATOM 3624 N N . PHE B 1 196 ? 5.539 30.797 6.02 1 88.5 196 PHE B N 1
ATOM 3625 C CA . PHE B 1 196 ? 6.961 30.594 5.781 1 88.5 196 PHE B CA 1
ATOM 3626 C C . PHE B 1 196 ? 7.613 29.891 6.961 1 88.5 196 PHE B C 1
ATOM 3628 O O . PHE B 1 196 ? 7.324 30.188 8.117 1 88.5 196 PHE B O 1
ATOM 3635 N N . HIS B 1 197 ? 8.266 28.828 6.641 1 86.38 197 HIS B N 1
ATOM 3636 C CA . HIS B 1 197 ? 8.906 28.125 7.746 1 86.38 197 HIS B CA 1
ATOM 3637 C C . HIS B 1 197 ? 10.406 27.969 7.5 1 86.38 197 HIS B C 1
ATOM 3639 O O . HIS B 1 197 ? 10.844 27.891 6.352 1 86.38 197 HIS B O 1
ATOM 3645 N N . SER B 1 198 ? 11.078 28.031 8.633 1 76.62 198 SER B N 1
ATOM 3646 C CA . SER B 1 198 ? 12.523 27.828 8.578 1 76.62 198 SER B CA 1
ATOM 3647 C C . SER B 1 198 ? 12.875 26.344 8.469 1 76.62 198 SER B C 1
ATOM 3649 O O . SER B 1 198 ? 12.195 25.5 9.039 1 76.62 198 SER B O 1
ATOM 3651 N N . VAL B 1 199 ? 13.922 26.094 7.754 1 68.38 199 VAL B N 1
ATOM 3652 C CA . VAL B 1 199 ? 14.344 24.719 7.5 1 68.38 199 VAL B CA 1
ATOM 3653 C C . VAL B 1 199 ? 15.078 24.188 8.727 1 68.38 199 VAL B C 1
ATOM 3655 O O . VAL B 1 199 ? 15.219 22.969 8.883 1 68.38 199 VAL B O 1
ATOM 3658 N N . ALA B 1 200 ? 15.297 25 9.711 1 68.38 200 ALA B N 1
ATOM 3659 C CA . ALA B 1 200 ? 16.25 24.531 10.711 1 68.38 200 ALA B CA 1
ATOM 3660 C C . ALA B 1 200 ? 15.609 24.484 12.094 1 68.38 200 ALA B C 1
ATOM 3662 O O . ALA B 1 200 ? 15.891 23.594 12.891 1 68.38 200 ALA B O 1
ATOM 3663 N N . ASP B 1 201 ? 14.836 25.406 12.523 1 75.06 201 ASP B N 1
ATOM 3664 C CA . ASP B 1 201 ? 14.531 25.5 13.953 1 75.06 201 ASP B CA 1
ATOM 3665 C C . ASP B 1 201 ? 13.023 25.438 14.203 1 75.06 201 ASP B C 1
ATOM 3667 O O . ASP B 1 201 ? 12.562 25.703 15.312 1 75.06 201 ASP B O 1
ATOM 3671 N N . GLY B 1 202 ? 12.156 25.172 13.281 1 85.19 202 GLY B N 1
ATOM 3672 C CA . GLY B 1 202 ? 10.742 24.953 13.516 1 85.19 202 GLY B CA 1
ATOM 3673 C C . GLY B 1 202 ? 9.938 26.25 13.539 1 85.19 202 GLY B C 1
ATOM 3674 O O . GLY B 1 202 ? 8.766 26.25 13.914 1 85.19 202 GLY B O 1
ATOM 3675 N N . ARG B 1 203 ? 10.617 27.406 13.195 1 88.94 203 ARG B N 1
ATOM 3676 C CA . ARG B 1 203 ? 9.914 28.688 13.195 1 88.94 203 ARG B CA 1
ATOM 3677 C C . ARG B 1 203 ? 8.961 28.781 12.008 1 88.94 203 ARG B C 1
ATOM 3679 O O . ARG B 1 203 ? 9.32 28.438 10.883 1 88.94 203 ARG B O 1
ATOM 3686 N N . LEU B 1 204 ? 7.766 29.203 12.312 1 92.75 204 LEU B N 1
ATOM 3687 C CA . LEU B 1 204 ? 6.734 29.438 11.312 1 92.75 204 LEU B CA 1
ATOM 3688 C C . LEU B 1 204 ? 6.203 30.859 11.398 1 92.75 204 LEU B C 1
ATOM 3690 O O . LEU B 1 204 ? 5.902 31.359 12.492 1 92.75 204 LEU B O 1
ATOM 3694 N N . ILE B 1 205 ? 6.242 31.516 10.234 1 92 205 ILE B N 1
ATOM 3695 C CA . ILE B 1 205 ? 5.73 32.875 10.148 1 92 205 ILE B CA 1
ATOM 3696 C C . ILE B 1 205 ? 4.508 32.906 9.242 1 92 205 ILE B C 1
ATOM 3698 O O . ILE B 1 205 ? 4.516 32.344 8.156 1 92 205 ILE B O 1
ATOM 3702 N N . THR B 1 206 ? 3.479 33.5 9.711 1 93.12 206 THR B N 1
ATOM 3703 C CA . THR B 1 206 ? 2.271 33.688 8.914 1 93.12 206 THR B CA 1
ATOM 3704 C C . THR B 1 206 ? 2.113 35.156 8.5 1 93.12 206 THR B C 1
ATOM 3706 O O . THR B 1 206 ? 2.223 36.031 9.336 1 93.12 206 THR B O 1
ATOM 3709 N N . VAL B 1 207 ? 1.888 35.281 7.199 1 93.12 207 VAL B N 1
ATOM 3710 C CA . VAL B 1 207 ? 1.724 36.625 6.641 1 93.12 207 VAL B CA 1
ATOM 3711 C C . VAL B 1 207 ? 0.371 36.75 5.941 1 93.12 207 VAL B C 1
ATOM 3713 O O . VAL B 1 207 ? -0.096 35.781 5.328 1 93.12 207 VAL B O 1
ATOM 3716 N N . ASP B 1 208 ? -0.251 37.844 6.164 1 92.12 208 ASP B N 1
ATOM 3717 C CA . ASP B 1 208 ? -1.454 38.125 5.383 1 92.12 208 ASP B CA 1
ATOM 3718 C C . ASP B 1 208 ? -1.13 38.219 3.893 1 92.12 208 ASP B C 1
ATOM 3720 O O . ASP B 1 208 ? -0.241 39 3.5 1 92.12 208 ASP B O 1
ATOM 3724 N N . ALA B 1 209 ? -1.858 37.531 3.135 1 88.69 209 ALA B N 1
ATOM 3725 C CA . ALA B 1 209 ? -1.517 37.438 1.718 1 88.69 209 ALA B CA 1
ATOM 3726 C C . ALA B 1 209 ? -1.743 38.781 1.01 1 88.69 209 ALA B C 1
ATOM 3728 O O . ALA B 1 209 ? -1.042 39.094 0.049 1 88.69 209 ALA B O 1
ATOM 3729 N N . ASP B 1 210 ? -2.676 39.531 1.479 1 89.88 210 ASP B N 1
ATOM 3730 C CA . ASP B 1 210 ? -3.035 40.781 0.832 1 89.88 210 ASP B CA 1
ATOM 3731 C C . ASP B 1 210 ? -2.146 41.938 1.318 1 89.88 210 ASP B C 1
ATOM 3733 O O . ASP B 1 210 ? -1.545 42.625 0.511 1 89.88 210 ASP B O 1
ATOM 3737 N N . THR B 1 211 ? -1.988 42.031 2.527 1 91.62 211 THR B N 1
ATOM 3738 C CA . THR B 1 211 ? -1.275 43.156 3.109 1 91.62 211 THR B CA 1
ATOM 3739 C C . THR B 1 211 ? 0.213 42.844 3.248 1 91.62 211 THR B C 1
ATOM 3741 O O . THR B 1 211 ? 1.027 43.75 3.43 1 91.62 211 THR B O 1
ATOM 3744 N N . ARG B 1 212 ? 0.511 41.562 3.275 1 89.75 212 ARG B N 1
ATOM 3745 C CA . ARG B 1 212 ? 1.881 41.094 3.422 1 89.75 212 ARG B CA 1
ATOM 3746 C C . ARG B 1 212 ? 2.42 41.375 4.816 1 89.75 212 ARG B C 1
ATOM 3748 O O . ARG B 1 212 ? 3.631 41.344 5.043 1 89.75 212 ARG B O 1
ATOM 3755 N N . GLN B 1 213 ? 1.498 41.781 5.688 1 92.62 213 GLN B N 1
ATOM 3756 C CA . GLN B 1 213 ? 1.897 42 7.07 1 92.62 213 GLN B CA 1
ATOM 3757 C C . GLN B 1 213 ? 1.961 40.688 7.852 1 92.62 213 GLN B C 1
ATOM 3759 O O . GLN B 1 213 ? 1.121 39.812 7.66 1 92.62 213 GLN B O 1
ATOM 3764 N N . VAL B 1 214 ? 2.939 40.688 8.758 1 92.81 214 VAL B N 1
ATOM 3765 C CA . VAL B 1 214 ? 3.088 39.5 9.617 1 92.81 214 VAL B CA 1
ATOM 3766 C C . VAL B 1 214 ? 1.933 39.438 10.609 1 92.81 214 VAL B C 1
ATOM 3768 O O . VAL B 1 214 ? 1.648 40.406 11.305 1 92.81 214 VAL B O 1
ATOM 3771 N N . LYS B 1 215 ? 1.288 38.344 10.648 1 93.56 215 LYS B N 1
ATOM 3772 C CA . LYS B 1 215 ? 0.199 38.125 11.602 1 93.56 215 LYS B CA 1
ATOM 3773 C C . LYS B 1 215 ? 0.709 37.531 12.898 1 93.56 215 LYS B C 1
ATOM 3775 O O . LYS B 1 215 ? 0.349 37.969 13.992 1 93.56 215 LYS B O 1
ATOM 3780 N N . TRP B 1 216 ? 1.528 36.562 12.797 1 94.12 216 TRP B N 1
ATOM 3781 C CA . TRP B 1 216 ? 2.096 35.906 13.984 1 94.12 216 TRP B CA 1
ATOM 3782 C C . TRP B 1 216 ? 3.328 35.094 13.625 1 94.12 216 TRP B C 1
ATOM 3784 O O . TRP B 1 216 ? 3.564 34.812 12.445 1 94.12 216 TRP B O 1
ATOM 3794 N N . ARG B 1 217 ? 4.145 34.812 14.617 1 92.81 217 ARG B N 1
ATOM 3795 C CA . ARG B 1 217 ? 5.312 33.938 14.586 1 92.81 217 ARG B CA 1
ATOM 3796 C C . ARG B 1 217 ? 5.27 32.938 15.734 1 92.81 217 ARG B C 1
ATOM 3798 O O . ARG B 1 217 ? 4.863 33.281 16.844 1 92.81 217 ARG B O 1
ATOM 3805 N N . LYS B 1 218 ? 5.668 31.797 15.398 1 93.06 218 LYS B N 1
ATOM 3806 C CA . LYS B 1 218 ? 5.68 30.766 16.422 1 93.06 218 LYS B CA 1
ATOM 3807 C C . LYS B 1 218 ? 6.781 29.734 16.156 1 93.06 218 LYS B C 1
ATOM 3809 O O . LYS B 1 218 ? 7.102 29.453 15.008 1 93.06 218 LYS B O 1
ATOM 3814 N N . ASN B 1 219 ? 7.324 29.297 17.234 1 92.88 219 ASN B N 1
ATOM 3815 C CA . ASN B 1 219 ? 8.32 28.219 17.172 1 92.88 219 ASN B CA 1
ATOM 3816 C C . ASN B 1 219 ? 7.734 26.875 17.594 1 92.88 219 ASN B C 1
ATOM 3818 O O . ASN B 1 219 ? 7.27 26.734 18.734 1 92.88 219 ASN B O 1
ATOM 3822 N N . PHE B 1 220 ? 7.785 25.922 16.719 1 93.56 220 PHE B N 1
ATOM 3823 C CA . PHE B 1 220 ? 7.207 24.625 16.984 1 93.56 220 PHE B CA 1
ATOM 3824 C C . PHE B 1 220 ? 8.273 23.641 17.469 1 93.56 220 PHE B C 1
ATOM 3826 O O . PHE B 1 220 ? 8.008 22.453 17.625 1 93.56 220 PHE B O 1
ATOM 3833 N N . LYS B 1 221 ? 9.43 24.062 17.641 1 89.75 221 LYS B N 1
ATOM 3834 C CA . LYS B 1 221 ? 10.555 23.375 18.266 1 89.75 221 LYS B CA 1
ATOM 3835 C C . LYS B 1 221 ? 11.023 22.203 17.422 1 89.75 221 LYS B C 1
ATOM 3837 O O . LYS B 1 221 ? 11.844 21.391 17.859 1 89.75 221 LYS B O 1
ATOM 3842 N N . SER B 1 222 ? 10.484 21.953 16.344 1 90.5 222 SER B N 1
ATOM 3843 C CA . SER B 1 222 ? 10.875 20.938 15.359 1 90.5 222 SER B CA 1
ATOM 3844 C C . SER B 1 222 ? 10.586 21.422 13.938 1 90.5 222 SER B C 1
ATOM 3846 O O . SER B 1 222 ? 9.773 22.312 13.734 1 90.5 222 SER B O 1
ATOM 3848 N N . VAL B 1 223 ? 11.305 20.844 13.016 1 89.19 223 VAL B N 1
ATOM 3849 C CA . VAL B 1 223 ? 11.164 21.234 11.617 1 89.19 223 VAL B CA 1
ATOM 3850 C C . VAL B 1 223 ? 9.703 21.078 11.188 1 89.19 223 VAL B C 1
ATOM 3852 O O . VAL B 1 223 ? 9.094 20.031 11.406 1 89.19 223 VAL B O 1
ATOM 3855 N N . VAL B 1 224 ? 9.18 22.141 10.625 1 91.88 224 VAL B N 1
ATOM 3856 C CA . VAL B 1 224 ? 7.828 22.094 10.078 1 91.88 224 VAL B CA 1
ATOM 3857 C C . VAL B 1 224 ? 7.844 21.375 8.727 1 91.88 224 VAL B C 1
ATOM 3859 O O . VAL B 1 224 ? 8.594 21.75 7.824 1 91.88 224 VAL B O 1
ATOM 3862 N N . VAL B 1 225 ? 7.035 20.391 8.625 1 90.62 225 VAL B N 1
ATOM 3863 C CA . VAL B 1 225 ? 7.055 19.562 7.43 1 90.62 225 VAL B CA 1
ATOM 3864 C C . VAL B 1 225 ? 5.945 20 6.477 1 90.62 225 VAL B C 1
ATOM 3866 O O . VAL B 1 225 ? 6.215 20.344 5.32 1 90.62 225 VAL B O 1
ATOM 3869 N N . ASN B 1 226 ? 4.734 19.938 6.957 1 92.06 226 ASN B N 1
ATOM 3870 C CA . ASN B 1 226 ? 3.582 20.312 6.141 1 92.06 226 ASN B CA 1
ATOM 3871 C C . ASN B 1 226 ? 2.537 21.062 6.957 1 92.06 226 ASN B C 1
ATOM 3873 O O . ASN B 1 226 ? 2.51 20.969 8.188 1 92.06 226 ASN B O 1
ATOM 3877 N N . LEU B 1 227 ? 1.715 21.859 6.215 1 93.5 227 LEU B N 1
ATOM 3878 C CA . LEU B 1 227 ? 0.584 22.594 6.785 1 93.5 227 LEU B CA 1
ATOM 3879 C C . LEU B 1 227 ? -0.723 22.172 6.125 1 93.5 227 LEU B C 1
ATOM 3881 O O . LEU B 1 227 ? -0.772 21.969 4.91 1 93.5 227 LEU B O 1
ATOM 3885 N N . TYR B 1 228 ? -1.709 22.078 6.969 1 93.75 228 TYR B N 1
ATOM 3886 C CA . TYR B 1 228 ? -3.021 21.703 6.457 1 93.75 228 TYR B CA 1
ATOM 3887 C C . TYR B 1 228 ? -4.105 22.625 7.02 1 93.75 228 TYR B C 1
ATOM 3889 O O . TYR B 1 228 ? -3.992 23.109 8.148 1 93.75 228 TYR B O 1
ATOM 3897 N N . LEU B 1 229 ? -5.098 22.828 6.199 1 92.12 229 LEU B N 1
ATOM 3898 C CA . LEU B 1 229 ? -6.301 23.516 6.648 1 92.12 229 LEU B CA 1
ATOM 3899 C C . LEU B 1 229 ? -7.383 22.516 7.051 1 92.12 229 LEU B C 1
ATOM 3901 O O . LEU B 1 229 ? -7.746 21.641 6.266 1 92.12 229 LEU B O 1
ATOM 3905 N N . LEU B 1 230 ? -7.754 22.594 8.258 1 89.38 230 LEU B N 1
ATOM 3906 C CA . LEU B 1 230 ? -8.797 21.688 8.742 1 89.38 230 LEU B CA 1
ATOM 3907 C C . LEU B 1 230 ? -10.18 22.312 8.57 1 89.38 230 LEU B C 1
ATOM 3909 O O . LEU B 1 230 ? -10.469 23.359 9.164 1 89.38 230 LEU B O 1
ATOM 3913 N N . LYS B 1 231 ? -11.016 21.703 7.734 1 83.69 231 LYS B N 1
ATOM 3914 C CA . LYS B 1 231 ? -12.383 22.156 7.488 1 83.69 231 LYS B CA 1
ATOM 3915 C C . LYS B 1 231 ? -13.391 21.047 7.742 1 83.69 231 LYS B C 1
ATOM 3917 O O . LYS B 1 231 ? -13.008 19.922 8.094 1 83.69 231 LYS B O 1
ATOM 3922 N N . GLY B 1 232 ? -14.656 21.344 7.676 1 74.81 232 GLY B N 1
ATOM 3923 C CA . GLY B 1 232 ? -15.719 20.359 7.891 1 74.81 232 GLY B CA 1
ATOM 3924 C C . GLY B 1 232 ? -15.641 19.188 6.945 1 74.81 232 GLY B C 1
ATOM 3925 O O . GLY B 1 232 ? -16.031 18.078 7.301 1 74.81 232 GLY B O 1
ATOM 3926 N N . ASP B 1 233 ? -15.125 19.453 5.777 1 74.88 233 ASP B N 1
ATOM 3927 C CA . ASP B 1 233 ? -15.07 18.391 4.77 1 74.88 233 ASP B CA 1
ATOM 3928 C C . ASP B 1 233 ? -13.758 17.609 4.871 1 74.88 233 ASP B C 1
ATOM 3930 O O . ASP B 1 233 ? -13.578 16.609 4.188 1 74.88 233 ASP B O 1
ATOM 3934 N N . GLY B 1 234 ? -12.898 18.062 5.707 1 80.44 234 GLY B N 1
ATOM 3935 C CA . GLY B 1 234 ? -11.625 17.375 5.859 1 80.44 234 GLY B CA 1
ATOM 3936 C C . GLY B 1 234 ? -10.43 18.312 5.793 1 80.44 234 GLY B C 1
ATOM 3937 O O . GLY B 1 234 ? -10.531 19.484 6.172 1 80.44 234 GLY B O 1
ATOM 3938 N N . MET B 1 235 ? -9.359 17.719 5.371 1 88.75 235 MET B N 1
ATOM 3939 C CA . MET B 1 235 ? -8.109 18.469 5.383 1 88.75 235 MET B CA 1
ATOM 3940 C C . MET B 1 235 ? -7.758 18.969 3.986 1 88.75 235 MET B C 1
ATOM 3942 O O . MET B 1 235 ? -7.93 18.25 3.004 1 88.75 235 MET B O 1
ATOM 3946 N N . HIS B 1 236 ? -7.289 20.219 3.908 1 89.5 236 HIS B N 1
ATOM 3947 C CA . HIS B 1 236 ? -6.766 20.828 2.689 1 89.5 236 HIS B CA 1
ATOM 3948 C C . HIS B 1 236 ? -5.281 21.156 2.83 1 89.5 236 HIS B C 1
ATOM 3950 O O . HIS B 1 236 ? -4.82 21.516 3.916 1 89.5 236 HIS B O 1
ATOM 3956 N N . ARG B 1 237 ? -4.605 21.016 1.782 1 88.5 237 ARG B N 1
ATOM 3957 C CA . ARG B 1 237 ? -3.197 21.391 1.821 1 88.5 237 ARG B CA 1
ATOM 3958 C C . ARG B 1 237 ? -3.031 22.906 1.82 1 88.5 237 ARG B C 1
ATOM 3960 O O . ARG B 1 237 ? -3.766 23.625 1.13 1 88.5 237 ARG B O 1
ATOM 3967 N N . ILE B 1 238 ? -2.145 23.391 2.652 1 90 238 ILE B N 1
ATOM 3968 C CA . ILE B 1 238 ? -1.693 24.766 2.617 1 90 238 ILE B CA 1
ATOM 3969 C C . ILE B 1 238 ? -0.258 24.828 2.098 1 90 238 ILE B C 1
ATOM 3971 O O . ILE B 1 238 ? 0.653 24.266 2.705 1 90 238 ILE B O 1
ATOM 3975 N N . PRO B 1 239 ? -0.142 25.469 1.002 1 85.12 239 PRO B N 1
ATOM 3976 C CA . PRO B 1 239 ? 1.245 25.609 0.552 1 85.12 239 PRO B CA 1
ATOM 3977 C C . PRO B 1 239 ? 2.102 26.422 1.523 1 85.12 239 PRO B C 1
ATOM 3979 O O . PRO B 1 239 ? 1.6 27.344 2.178 1 85.12 239 PRO B O 1
ATOM 3982 N N . SER B 1 240 ? 3.305 25.906 1.679 1 82.56 240 SER B N 1
ATOM 3983 C CA . SER B 1 240 ? 4.254 26.656 2.506 1 82.56 240 SER B CA 1
ATOM 3984 C C . SER B 1 240 ? 5.617 26.75 1.83 1 82.56 240 SER B C 1
ATOM 3986 O O . SER B 1 240 ? 5.934 25.953 0.944 1 82.56 240 SER B O 1
ATOM 3988 N N . THR B 1 241 ? 6.277 27.812 2.139 1 78.94 241 THR B N 1
ATOM 3989 C CA . THR B 1 241 ? 7.598 28.047 1.556 1 78.94 241 THR B CA 1
ATOM 3990 C C . THR B 1 241 ? 8.688 27.938 2.621 1 78.94 241 THR B C 1
ATOM 3992 O O . THR B 1 241 ? 8.555 28.516 3.701 1 78.94 241 THR B O 1
ATOM 3995 N N . SER B 1 242 ? 9.648 27.172 2.295 1 78.69 242 SER B N 1
ATOM 3996 C CA . SER B 1 242 ? 10.789 27.047 3.191 1 78.69 242 SER B CA 1
ATOM 3997 C C . SER B 1 242 ? 11.805 28.156 2.959 1 78.69 242 SER B C 1
ATOM 3999 O O . SER B 1 242 ? 12.125 28.484 1.814 1 78.69 242 SER B O 1
ATOM 4001 N N . LEU B 1 243 ? 12.141 28.891 3.986 1 71.38 243 LEU B N 1
ATOM 4002 C CA . LEU B 1 243 ? 13.117 29.953 3.881 1 71.38 243 LEU B CA 1
ATOM 4003 C C . LEU B 1 243 ? 14.422 29.578 4.566 1 71.38 243 LEU B C 1
ATOM 4005 O O . LEU B 1 243 ? 14.414 28.859 5.582 1 71.38 243 LEU B O 1
ATOM 4009 N N . LEU B 1 244 ? 15.492 29.812 3.789 1 59.06 244 LEU B N 1
ATOM 4010 C CA . LEU B 1 244 ? 16.781 29.688 4.461 1 59.06 244 LEU B CA 1
ATOM 4011 C C . LEU B 1 244 ? 16.875 30.672 5.629 1 59.06 244 LEU B C 1
ATOM 4013 O O . LEU B 1 244 ? 16.266 31.75 5.598 1 59.06 244 LEU B O 1
ATOM 4017 N N . PHE B 1 245 ? 17.312 30.312 6.785 1 53.53 245 PHE B N 1
ATOM 4018 C CA . PHE B 1 245 ? 17.391 31 8.07 1 53.53 245 PHE B CA 1
ATOM 4019 C C . PHE B 1 245 ? 17.578 32.5 7.863 1 53.53 245 PHE B C 1
ATOM 4021 O O . PHE B 1 245 ? 16.922 33.312 8.531 1 53.53 245 PHE B O 1
ATOM 4028 N N . ASN B 1 246 ? 18.453 32.875 7.133 1 50.94 246 ASN B N 1
ATOM 4029 C CA . ASN B 1 246 ? 18.875 34.281 7.121 1 50.94 246 ASN B CA 1
ATOM 4030 C C . ASN B 1 246 ? 17.766 35.188 6.605 1 50.94 246 ASN B C 1
ATOM 4032 O O . ASN B 1 246 ? 17.703 36.375 6.961 1 50.94 246 ASN B O 1
ATOM 4036 N N . PHE B 1 247 ? 16.891 34.594 5.965 1 44.94 247 PHE B N 1
ATOM 4037 C CA . PHE B 1 247 ? 15.969 35.5 5.297 1 44.94 247 PHE B CA 1
ATOM 4038 C C . PHE B 1 247 ? 14.703 35.688 6.125 1 44.94 247 PHE B C 1
ATOM 4040 O O . PHE B 1 247 ? 13.922 36.594 5.867 1 44.94 247 PHE B O 1
ATOM 4047 N N . ILE B 1 248 ? 14.445 34.875 7.02 1 49.53 248 ILE B N 1
ATOM 4048 C CA . ILE B 1 248 ? 13.219 35.062 7.785 1 49.53 248 ILE B CA 1
ATOM 4049 C C . ILE B 1 248 ? 13.289 36.375 8.57 1 49.53 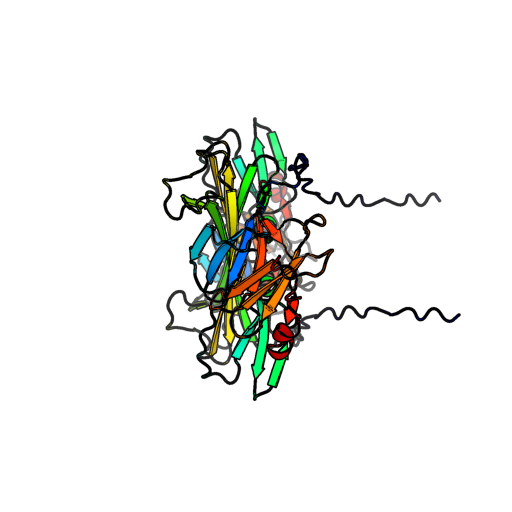248 ILE B C 1
ATOM 4051 O O . ILE B 1 248 ? 12.281 37.062 8.742 1 49.53 248 ILE B O 1
ATOM 4055 N N . GLY B 1 249 ? 14.469 36.719 9.07 1 47.59 249 GLY B N 1
ATOM 4056 C CA . GLY B 1 249 ? 14.672 37.969 9.781 1 47.59 249 GLY B CA 1
ATOM 4057 C C . GLY B 1 249 ? 14.32 39.188 8.953 1 47.59 249 GLY B C 1
ATOM 4058 O O . GLY B 1 249 ? 13.992 40.25 9.5 1 47.59 249 GLY B O 1
ATOM 4059 N N . ILE B 1 250 ? 14.516 39 7.695 1 43.53 250 ILE B N 1
ATOM 4060 C CA . ILE B 1 250 ? 14.32 40.188 6.867 1 43.53 250 ILE B CA 1
ATOM 4061 C C . ILE B 1 250 ? 12.828 40.438 6.645 1 43.53 250 ILE B C 1
ATOM 4063 O O . ILE B 1 250 ? 12.422 41.531 6.238 1 43.53 250 ILE B O 1
ATOM 4067 N N . ILE B 1 251 ? 12.102 39.406 6.711 1 44.62 251 ILE B N 1
ATOM 4068 C CA . ILE B 1 251 ? 10.688 39.719 6.555 1 44.62 251 ILE B CA 1
ATOM 4069 C C . ILE B 1 251 ? 10.258 40.719 7.621 1 44.62 251 ILE B C 1
ATOM 4071 O O . ILE B 1 251 ? 10.273 40.406 8.812 1 44.62 251 ILE B O 1
ATOM 4075 N N . LYS B 1 252 ? 10.672 42.031 7.488 1 44.47 252 LYS B N 1
ATOM 4076 C CA . LYS B 1 252 ? 10.469 43.25 8.289 1 44.47 252 LYS B CA 1
ATOM 4077 C C . LYS B 1 252 ? 9.016 43.344 8.766 1 44.47 252 LYS B C 1
ATOM 4079 O O . LYS B 1 252 ? 8.086 43.219 7.965 1 44.47 252 LYS B O 1
ATOM 4084 N N . ILE B 1 253 ? 8.82 43.031 10.023 1 40.31 253 ILE B N 1
ATOM 4085 C CA . ILE B 1 253 ? 7.719 43.5 10.859 1 40.31 253 ILE B CA 1
ATOM 4086 C C . ILE B 1 253 ? 7.496 45 10.633 1 40.31 253 ILE B C 1
ATOM 4088 O O . ILE B 1 253 ? 8.406 45.781 10.828 1 40.31 253 ILE B O 1
ATOM 4092 N N . ASN B 1 254 ? 6.824 45.375 9.773 1 33.12 254 ASN B N 1
ATOM 4093 C CA . ASN B 1 254 ? 6.5 46.781 9.945 1 33.12 254 ASN B CA 1
ATOM 4094 C C . ASN B 1 254 ? 6.148 47.125 11.391 1 33.12 254 ASN B C 1
ATOM 4096 O O . ASN B 1 254 ? 5.188 46.562 11.938 1 33.12 254 ASN B O 1
ATOM 4100 N N . PRO B 1 255 ? 6.98 47.656 12.258 1 33.09 255 PRO B N 1
ATOM 4101 C CA . PRO B 1 255 ? 6.719 48.188 13.602 1 33.09 255 PRO B CA 1
ATOM 4102 C C . PRO B 1 255 ? 5.457 49.062 13.664 1 33.09 255 PRO B C 1
ATOM 4104 O O . PRO B 1 255 ? 5.129 49.594 14.719 1 33.09 255 PRO B O 1
ATOM 4107 N N . TRP B 1 256 ? 4.848 49.625 12.648 1 30.66 256 TRP B N 1
ATOM 4108 C CA . TRP B 1 256 ? 3.969 50.75 12.859 1 30.66 256 TRP B CA 1
ATOM 4109 C C . TRP B 1 256 ? 2.707 50.344 13.609 1 30.66 256 TRP B C 1
ATOM 4111 O O . TRP B 1 256 ? 2.072 51.156 14.273 1 30.66 256 TRP B O 1
ATOM 4121 N N . SER B 1 257 ? 2.008 49.25 13.367 1 28.08 257 SER B N 1
ATOM 4122 C CA . SER B 1 257 ? 0.638 49.438 13.836 1 28.08 257 SER B CA 1
ATOM 4123 C C . SER B 1 257 ? 0.548 49.344 15.352 1 28.08 257 SER B C 1
ATOM 4125 O O . SER B 1 257 ? -0.417 48.781 15.883 1 28.08 257 SER B O 1
ATOM 4127 N N . SER B 1 258 ? 1.654 49.406 16.125 1 26.11 258 SER B N 1
ATOM 4128 C CA . SER B 1 258 ? 1.31 49.812 17.5 1 26.11 258 SER B CA 1
ATOM 4129 C C . SER B 1 258 ? 0.594 51.156 17.516 1 26.11 258 SER B C 1
ATOM 4131 O O . SER B 1 258 ? 0.507 51.812 18.562 1 26.11 258 SER B O 1
ATOM 4133 N N . SER B 1 259 ? -0.465 51.469 16.75 1 23.05 259 SER B N 1
ATOM 4134 C CA . SER B 1 259 ? -1.239 52.531 17.375 1 23.05 259 SER B CA 1
ATOM 4135 C C . SER B 1 259 ? -1.895 52.062 18.656 1 23.05 259 SER B C 1
ATOM 4137 O O . SER B 1 259 ? -2.289 50.906 18.766 1 23.05 259 SER B O 1
#

Organism: Bursaphelenchus xylophilus (NCBI:txid6326)

Radius of gyration: 27.56 Å; Cα contacts (8 Å, |Δi|>4): 1135; chains: 2; bounding box: 62×99×68 Å

Foldseek 3Di:
DDPPPPPPPPPPPPPPPPDPPPVPDPPDFWWKWWAFQQAKTWIAGQQARHTQDIDGDHGQKDKPPPVPDQWDWDFQQQFQWIWIQHPNDTDTDPDGLVRQQVPDQDADPQGKGKHKDKDKWKWKAQSRRRDIDAIPVGPDNPDDPPDDLRIDIFMKMKMKMWIQHPVDHPDIIMMIGMDRCPDADEADPPDQWAWEFEQPAQKIWIAGNVVRATRDIDTPRGGTRFMWIQDSVGIHGDDYHYDYVVCVVVSDRPPPPPD/DDPPPPPPPPPPPPPPPPDPPPVPDPPDFWWKWWAFQQAKTWIAGQQARHTQDIDGDHGQKDKPPPVPDQWDWDFQQQFQWIWIQHPNDTDTDPDGLVRQQVPDQDADPQGKGKHKDKDKWKWKAQSRRRDIDAIPVHPDNPDDPPDDLRIAIFMKMKMKMWIQHPVDRPDIIMMIGMDRCPDADEADPPDQWAWEFEQPAQKIWIAGNVVRATRDIDTPRGGTRFMWIQDSVGIHGHDYHYDYVVCVVVSDRPPPPPD

Solvent-accessible surface area (backbone atoms only — not comparable to full-atom values): 28942 Å² total; per-residue (Å²): 138,86,81,78,79,80,78,81,78,76,76,69,79,62,82,69,64,77,66,80,76,64,78,68,64,94,76,60,87,50,40,26,34,41,31,26,46,70,16,39,41,33,33,20,34,65,72,66,57,48,73,59,34,75,44,80,54,68,46,24,54,46,53,80,68,76,60,85,43,81,52,46,73,47,69,37,67,70,71,27,37,33,27,40,38,39,88,92,37,78,43,75,50,99,48,27,50,67,54,47,33,68,56,30,32,43,67,47,83,89,41,35,37,36,28,14,29,37,42,32,37,32,38,32,24,31,82,70,66,48,54,59,62,39,42,41,72,43,90,57,89,82,48,66,66,46,72,53,92,67,52,40,64,47,50,38,34,40,36,34,41,39,40,34,34,48,84,45,54,85,45,68,47,50,38,36,41,46,40,65,65,71,57,50,42,71,64,60,85,81,58,61,64,39,39,38,30,27,74,74,59,10,35,37,38,35,24,34,60,85,78,62,43,70,58,38,72,47,71,66,77,31,33,64,53,50,40,30,37,55,52,95,92,31,45,18,50,41,79,69,45,76,36,64,70,78,52,60,74,60,65,67,66,74,76,67,77,75,114,139,87,81,78,78,80,78,80,77,78,75,69,80,62,82,69,65,77,65,79,74,65,75,69,63,96,76,60,87,49,39,28,35,41,30,26,45,70,16,37,42,33,34,21,33,64,73,66,57,49,74,60,34,73,43,81,54,69,45,24,56,47,53,80,70,76,58,84,44,79,53,43,73,46,69,38,68,72,70,28,39,33,26,40,37,38,89,93,36,80,42,74,50,98,48,28,49,66,56,49,34,68,54,30,31,42,67,47,82,88,42,34,38,37,29,15,28,36,41,32,36,32,38,32,23,31,82,71,67,48,55,59,60,43,43,40,73,42,92,58,89,82,49,66,69,45,70,53,90,68,53,38,66,47,51,36,36,39,36,37,40,38,38,36,35,42,85,46,59,87,45,68,46,50,39,36,40,46,40,66,64,70,56,50,41,72,65,59,84,82,59,62,63,39,40,38,29,25,74,74,60,9,37,38,38,35,24,33,61,84,78,62,43,70,59,36,73,47,72,66,77,31,34,63,52,51,41,31,36,54,52,96,92,30,45,19,49,41,79,69,43,76,35,66,69,78,53,59,71,59,63,68,65,74,77,66,80,75,113

pLDDT: mean 75.63, std 20.7, range [23.05, 96.56]

Sequence (518 aa):
MNTKLFIFLFLCLSCTISGSLELASNDDPVTMLVSTLDGYLTAVDAKTGREKWRYKESPIVESPHKVRQDFSFIPNPRNGELYLVADQHLSRLPFTIPQLVKTSPCKSSDGILYAGSKKDVWIAMNPESGVHEETVPPQNANSCPVGNPETIFIGRTEYKVTMIDTKKKEKQWNATFIDYSSHLLPVDHRYPYQHFHSVADGRLITVDADTRQVKWRKNFKSVVVNLYLLKGDGMHRIPSTSLLFNFIGIIKINPWSSSMNTKLFIFLFLCLSCTISGSLELASNDDPVTMLVSTLDGYLTAVDAKTGREKWRYKESPIVESPHKVRQDFSFIPNPRNGELYLVADQHLSRLPFTIPQLVKTSPCKSSDGILYAGSKKDVWIAMNPESGVHEETVPPQNANSCPVGNPETIFIGRTEYKVTMIDTKKKEKQWNATFIDYSSHLLPVDHRYPYQHFHSVADGRLITVDADTRQVKWRKNFKSVVVNLYLLKGDGMHRIPSTSLLFNFIGIIKINPWSSS

Nearest PDB structures (foldseek):
  6shc-assembly1_A-2  TM=8.875E-01  e=5.800E-21  Homo sapiens
  2hz6-assembly1_A-2  TM=9.190E-01  e=3.983E-18  Homo sapiens
  5v1d-assembly2_C  TM=6.904E-01  e=1.423E-13  Bos taurus
  4yzs-assembly1_B-2  TM=6.979E-01  e=1.279E-12  Homo sapiens
  5v1d-assembly1_D  TM=6.625E-01  e=7.804E-13  Bos taurus

InterPro domains:
  IPR002372 Pyrrolo-quinoline quinone repeat domain [PF13360] (32-217)
  IPR011047 Quinoprotein alcohol dehydrogenase-like superfamily [SSF50998] (33-238)
  IPR015943 WD40/YVTN repeat-like-containing domain superfamily [G3DSA:2.130.10.10] (13-241)
  IPR018391 Pyrrolo-quinoline quinone beta-propeller repeat [SM00564] (24-56)
  IPR018391 Pyrrolo-quinoline quinone beta-propeller repeat [SM00564] (105-137)
  IPR018391 Pyrrolo-quinoline quinone beta-propeller repeat [SM00564] (145-176)
  IPR018391 Pyrrolo-quinoline quinone beta-propeller repeat [SM00564] (187-219)

Secondary structure (DSSP, 8-state):
-------------------------TTS--EEEEEETTSEEEEEETTT--EEEEEE-S-SEE----TTSSEEEEE-TTT-EEEEEETTEEEEEEEEHHHHHHH-SEE-TTSEEEEEEEEEEEEEE-TTT--EEEEESPSSTT---TT-TT-EEEEEEEEEEEEEESSSTT-EEEEEEEES-TTPBPP-TT--EEEEEETTT-EEEEEETTT--EEEEEE-SS-EEEEEEEETTEEEEE-EEEE-HHHHTTS---GGG--/-------------------------TTS--EEEEEETTSEEEEEETTT--EEEEEE-S-SEE----TTSSEEEEE-TTT-EEEEEETTEEEEEEEEHHHHHHH-SEE-TTSEEEEEEEEEEEEEE-TTT--EEEEESPSSTT---TT-TT-EEEEEEEEEEEEEESSSTT-EEEEEEEES-TTPBPP-TT--EEEEEETTT-EEEEEETTT--EEEEEE-SS-EEEEEEEETTEEEEE-EEEE-HHHHTTS---GGG--